Protein AF-A0A2N5T522-F1 (afdb_monomer)

Solvent-accessible surface area (backbone atoms only — not comparable to full-atom values): 35306 Å² total; per-residue (Å²): 138,90,79,83,84,82,80,80,78,77,77,79,83,72,84,76,82,75,76,80,73,75,73,77,71,77,73,75,80,74,82,74,87,76,73,50,54,66,54,43,23,54,53,43,52,41,49,75,75,65,52,54,70,76,74,49,47,64,65,66,54,62,49,85,95,60,81,78,73,49,69,69,56,53,51,50,52,50,50,50,52,52,54,53,44,51,54,35,51,51,31,32,54,52,49,49,53,50,41,66,74,68,66,69,74,72,49,71,68,56,43,51,53,53,12,40,52,50,31,23,72,74,70,75,44,80,76,74,52,60,62,23,35,68,74,39,68,82,36,67,80,56,63,68,37,66,76,62,53,63,72,71,68,70,82,79,91,79,90,86,85,88,91,84,84,85,88,78,93,70,91,73,81,74,74,84,78,76,50,53,68,54,42,29,51,53,44,52,40,53,74,73,68,55,62,68,68,75,46,41,63,63,61,42,72,76,41,99,57,80,80,70,50,62,68,55,54,52,52,51,48,52,54,47,50,54,54,45,48,55,50,48,52,50,41,52,54,50,51,51,51,31,60,74,70,70,45,85,69,54,67,71,59,50,55,51,54,36,43,52,50,45,24,74,76,66,76,43,79,80,73,54,62,54,23,38,69,63,41,73,80,32,67,74,49,53,53,58,59,55,63,58,57,74,73,70,61,80,85,75,72,80,80,77,73,80,85,82,85,78,84,84,89,87,85,87,89,84,80,87,78,87,86,82,84,89,78,91,78,91,79,84,88,84,87,82,89,83,91,85,89,86,88,81,88,82,83,87,82,84,85,81,87,82,88,84,81,90,88,77,90,83,89,85,78,87,83,88,88,87,87,80,86,87,82,88,84,89,82,86,87,82,90,82,87,82,78,91,76,93,80,81,86,84,88,79,80,85,84,80,84,80,80,85,79,88,84,81,86,83,83,88,79,90,85,81,90,85,89,85,89,84,88,86,90,80,95,83,84,91,81,89,86,86,87,78,87,75,78,83,74,71,78,77,61,71,69,57,55,59,51,51,54,52,50,48,53,52,50,52,54,50,51,51,51,55,50,52,52,49,52,51,52,52,51,51,50,71,69,47,82,51,70,66,60,36,51,54,54,50,51,52,53,52,55,52,51,53,62,70,68,45,71,84,69,75,86,85,77,83,88,78,83,83,80,84,82,133

Secondary structure (DSSP, 8-state):
--------PPPPPPP-----------PPPPPP-PPPHHHHHHHHHHHHTT--HHHHHHHHHTSTTSPPPPHHHHHHHHHHHHHHHHHHHHHHHHHHHHHHHHT----HHHHHHHHHHHHHHHHSS----HHHHHHHTT-HHHHT-HHHHHHH---------------------PPPPPPHHHHHHHHHHHHTT--GGGTHHHHHHT-SS----HHHHHHHHHHHHHHHHHHHHHHHHHHHHHHHTT----HHHHHHHHHHHHHHHHSS----HHHHHHHTT-HHHHHHHHHHHTTTS-----------------------------------------------PPPP-------------------------------------------PPP---------PPP------------------------------------PPPHHHHHHHHHHHHHHHHHHHHHHHHHHHHHHHHHH---HHHHHHHHHHHHHHHHHHHS----------------

Radius of gyration: 43.15 Å; Cα contacts (8 Å, |Δi|>4): 195; chains: 1; bounding box: 161×124×114 Å

Sequence (518 aa):
MSKAKRKRQRPPPGPNATQQTSTEGKPAPKPLSILTPQECERLALNWLDGRRLSSVLPDFNKCENRSKMTANELGRQWSQLRSDTLKFSVAYNKVKAQSVSSGDGTSEEQLVDMAKQEFCRQTRAPFQYELAWLAVRDHPKWMATPELHKARSKPTTSPASSKTPAEEKLGSRTPPKLTQVECRQLALTWLDGHRFSHLLPQFNKHKTRANLEAGDLERKWSHLCDNVRRFSVMYNELKARSLSSGEDTPEKQLVVKVKHHFLGQTGLRFQYKSAWAVLRDHPKWMMTMRCDETKSEPHRQPMESPPSKNTSHELAPSRSSEDSSATRSEHKSNIPSTRSKSKIQSADVKLNVVKHTSSALISTSEPCDTLAEPNQTTMNPPSTGSATSKAKPPDLKPSSYKRAFDEVGYEPSDHARLATGGKRMKEMDVGETPGSTVADTAPAEPEDIDWLQLEVRRLEAKMEYERLEMDIMEKDLSMCTDKYEKEFYSYKKQKILARLKAPQQPDQSGGTPLKKSR

Structure (mmCIF, N/CA/C/O backbone):
data_AF-A0A2N5T522-F1
#
_entry.id   AF-A0A2N5T522-F1
#
loop_
_atom_site.group_PDB
_atom_site.id
_atom_site.type_symbol
_atom_site.label_atom_id
_atom_site.label_alt_id
_atom_site.label_comp_id
_atom_site.label_asym_id
_atom_site.label_entity_id
_atom_site.label_seq_id
_atom_site.pdbx_PDB_ins_code
_atom_site.Cartn_x
_atom_site.Cartn_y
_atom_site.Cartn_z
_atom_site.occupancy
_atom_site.B_iso_or_equiv
_atom_site.auth_seq_id
_atom_site.auth_comp_id
_atom_site.auth_asym_id
_atom_site.auth_atom_id
_atom_site.pdbx_PDB_model_num
ATOM 1 N N . MET A 1 1 ? 101.431 -38.945 10.938 1.00 45.09 1 MET A N 1
ATOM 2 C CA . MET A 1 1 ? 101.150 -37.855 9.976 1.00 45.09 1 MET A CA 1
ATOM 3 C C . MET A 1 1 ? 99.655 -37.565 9.964 1.00 45.09 1 MET A C 1
ATOM 5 O O . MET A 1 1 ? 98.897 -38.206 9.249 1.00 45.09 1 MET A O 1
ATOM 9 N N . SER A 1 2 ? 99.231 -36.643 10.825 1.00 42.41 2 SER A N 1
ATOM 10 C CA . SER A 1 2 ? 97.829 -36.286 11.053 1.00 42.41 2 SER A CA 1
ATOM 11 C C . SER A 1 2 ? 97.379 -35.239 10.036 1.00 42.41 2 SER A C 1
ATOM 13 O O . SER A 1 2 ? 97.839 -34.101 10.083 1.00 42.41 2 SER A O 1
ATOM 15 N N . LYS A 1 3 ? 96.483 -35.603 9.111 1.00 51.06 3 LYS A N 1
ATOM 16 C CA . LYS A 1 3 ? 95.827 -34.640 8.215 1.00 51.06 3 LYS A CA 1
ATOM 17 C C . LYS A 1 3 ? 94.399 -34.386 8.689 1.00 51.06 3 LYS A C 1
ATOM 19 O O . LYS A 1 3 ? 93.537 -35.260 8.665 1.00 51.06 3 LYS A O 1
ATOM 24 N N . ALA A 1 4 ? 94.206 -33.159 9.161 1.00 52.66 4 ALA A N 1
ATOM 25 C CA . ALA A 1 4 ? 92.984 -32.612 9.718 1.00 52.66 4 ALA A CA 1
ATOM 26 C C . ALA A 1 4 ? 91.819 -32.634 8.714 1.00 52.66 4 ALA A C 1
ATOM 28 O O . ALA A 1 4 ? 91.904 -32.110 7.601 1.00 52.66 4 ALA A O 1
ATOM 29 N N . LYS A 1 5 ? 90.693 -33.203 9.151 1.00 58.69 5 LYS A N 1
ATOM 30 C CA . LYS A 1 5 ? 89.411 -33.217 8.445 1.00 58.69 5 LYS A CA 1
ATOM 31 C C . LYS A 1 5 ? 88.753 -31.841 8.620 1.00 58.69 5 LYS A C 1
ATOM 33 O O . LYS A 1 5 ? 88.134 -31.560 9.642 1.00 58.69 5 LYS A O 1
ATOM 38 N N . ARG A 1 6 ? 88.941 -30.949 7.639 1.00 52.62 6 ARG A N 1
ATOM 39 C CA . ARG A 1 6 ? 88.318 -29.614 7.590 1.00 52.62 6 ARG A CA 1
ATOM 40 C C . ARG A 1 6 ? 86.789 -29.741 7.534 1.00 52.62 6 ARG A C 1
ATOM 42 O O . ARG A 1 6 ? 86.212 -30.067 6.500 1.00 52.62 6 ARG A O 1
ATOM 49 N N . LYS A 1 7 ? 86.148 -29.450 8.666 1.00 60.62 7 LYS A N 1
ATOM 50 C CA . LYS A 1 7 ? 84.707 -29.232 8.832 1.00 60.62 7 LYS A CA 1
ATOM 51 C C . LYS A 1 7 ? 84.334 -27.943 8.087 1.00 60.62 7 LYS A C 1
ATOM 53 O O . LYS A 1 7 ? 84.598 -26.849 8.574 1.00 60.62 7 LYS A O 1
ATOM 58 N N . ARG A 1 8 ? 83.785 -28.065 6.873 1.00 56.47 8 ARG A N 1
ATOM 59 C CA . ARG A 1 8 ? 83.213 -26.929 6.131 1.00 56.47 8 ARG A CA 1
ATOM 60 C C . ARG A 1 8 ? 81.979 -26.428 6.888 1.00 56.47 8 ARG A C 1
ATOM 62 O O . ARG A 1 8 ? 80.976 -27.133 6.971 1.00 56.47 8 ARG A O 1
ATOM 69 N N . GLN A 1 9 ? 82.089 -25.235 7.467 1.00 58.41 9 GLN A N 1
ATOM 70 C CA . GLN A 1 9 ? 80.963 -24.454 7.975 1.00 58.41 9 GLN A CA 1
ATOM 71 C C . GLN A 1 9 ? 79.987 -24.181 6.824 1.00 58.41 9 GLN A C 1
ATOM 73 O O . GLN A 1 9 ? 80.389 -23.699 5.765 1.00 58.41 9 GLN A O 1
ATOM 78 N N . ARG A 1 10 ? 78.709 -24.512 7.033 1.00 57.31 10 ARG A N 1
ATOM 79 C CA . ARG A 1 10 ? 77.616 -23.995 6.206 1.00 57.31 10 ARG A CA 1
ATOM 80 C C . ARG A 1 10 ? 77.484 -22.487 6.473 1.00 57.31 10 ARG A C 1
ATOM 82 O O . ARG A 1 10 ? 77.538 -22.103 7.643 1.00 57.31 10 ARG A O 1
ATOM 89 N N . PRO A 1 11 ? 77.309 -21.651 5.438 1.00 63.03 11 PRO A N 1
ATOM 90 C CA . PRO A 1 11 ? 76.982 -20.244 5.625 1.00 63.03 11 PRO A CA 1
ATOM 91 C C . PRO A 1 11 ? 75.610 -20.099 6.313 1.00 63.03 11 PRO A C 1
ATOM 93 O O . PRO A 1 11 ? 74.748 -20.968 6.137 1.00 63.03 11 PRO A O 1
ATOM 96 N N . PRO A 1 12 ? 75.402 -19.035 7.107 1.00 63.97 12 PRO A N 1
ATOM 97 C CA . PRO A 1 12 ? 74.110 -18.744 7.718 1.00 63.97 12 PRO A CA 1
ATOM 98 C C . PRO A 1 12 ? 73.044 -18.490 6.637 1.00 63.97 12 PRO A C 1
ATOM 100 O O . PRO A 1 12 ? 73.377 -17.985 5.561 1.00 63.97 12 PRO A O 1
ATOM 103 N N . PRO A 1 13 ? 71.770 -18.837 6.893 1.00 57.22 13 PRO A N 1
ATOM 104 C CA . PRO A 1 13 ? 70.682 -18.532 5.975 1.00 57.22 13 PRO A CA 1
ATOM 105 C C . PRO A 1 13 ? 70.579 -17.013 5.809 1.00 57.22 13 PRO A C 1
ATOM 107 O O . PRO A 1 13 ? 70.476 -16.276 6.790 1.00 57.22 13 PRO A O 1
ATOM 110 N N . GLY A 1 14 ? 70.651 -16.555 4.559 1.00 49.88 14 GLY A N 1
ATOM 111 C CA . GLY A 1 14 ? 70.402 -15.162 4.210 1.00 49.88 14 GLY A CA 1
ATOM 112 C C . GLY A 1 14 ? 68.984 -14.738 4.611 1.00 49.88 14 GLY A C 1
ATOM 113 O O . GLY A 1 14 ? 68.098 -15.592 4.723 1.00 49.88 14 GLY A O 1
ATOM 114 N N . PRO A 1 15 ? 68.758 -13.436 4.850 1.00 54.59 15 PRO A N 1
ATOM 115 C CA . PRO A 1 15 ? 67.449 -12.922 5.215 1.00 54.59 15 PRO A CA 1
ATOM 116 C C . PRO A 1 15 ? 66.445 -13.284 4.123 1.00 54.59 15 PRO A C 1
ATOM 118 O O . PRO A 1 15 ? 66.681 -13.045 2.938 1.00 54.59 15 PRO A O 1
ATOM 121 N N . ASN A 1 16 ? 65.351 -13.908 4.558 1.00 47.12 16 ASN A N 1
ATOM 122 C CA . ASN A 1 16 ? 64.215 -14.289 3.738 1.00 47.12 16 ASN A CA 1
ATOM 123 C C . ASN A 1 16 ? 63.890 -13.193 2.721 1.00 47.12 16 ASN A C 1
ATOM 125 O O . ASN A 1 16 ? 63.606 -12.052 3.086 1.00 47.12 16 ASN A O 1
ATOM 129 N N . ALA A 1 17 ? 63.882 -13.582 1.448 1.00 50.66 17 ALA A N 1
ATOM 130 C CA . ALA A 1 17 ? 63.147 -12.880 0.420 1.00 50.66 17 ALA A CA 1
ATOM 131 C C . ALA A 1 17 ? 61.673 -12.878 0.842 1.00 50.66 17 ALA A C 1
ATOM 133 O O . ALA A 1 17 ? 60.938 -13.837 0.607 1.00 50.66 17 ALA A O 1
ATOM 134 N N . THR A 1 18 ? 61.264 -11.811 1.527 1.00 48.03 18 THR A N 1
ATOM 135 C CA . THR A 1 18 ? 59.866 -11.439 1.693 1.00 48.03 18 THR A CA 1
ATOM 136 C C . THR A 1 18 ? 59.310 -11.276 0.289 1.00 48.03 18 THR A C 1
ATOM 138 O O . THR A 1 18 ? 59.516 -10.252 -0.361 1.00 48.03 18 THR A O 1
ATOM 141 N N . GLN A 1 19 ? 58.648 -12.320 -0.203 1.00 43.81 19 GLN A N 1
ATOM 142 C CA . GLN A 1 19 ? 57.729 -12.195 -1.315 1.00 43.81 19 GLN A CA 1
ATOM 143 C C . GLN A 1 19 ? 56.714 -11.137 -0.888 1.00 43.81 19 GLN A C 1
ATOM 145 O O . GLN A 1 19 ? 55.882 -11.373 -0.014 1.00 43.81 19 GLN A O 1
ATOM 150 N N . GLN A 1 20 ? 56.836 -9.937 -1.454 1.00 43.62 20 GLN A N 1
ATOM 151 C CA . GLN A 1 20 ? 55.764 -8.960 -1.473 1.00 43.62 20 GLN A CA 1
ATOM 152 C C . GLN A 1 20 ? 54.624 -9.587 -2.277 1.00 43.62 20 GLN A C 1
ATOM 154 O O . GLN A 1 20 ? 54.482 -9.367 -3.477 1.00 43.62 20 GLN A O 1
ATOM 159 N N . THR A 1 21 ? 53.805 -10.401 -1.617 1.00 44.19 21 THR A N 1
ATOM 160 C CA . THR A 1 21 ? 52.426 -10.592 -2.036 1.00 44.19 21 THR A CA 1
ATOM 161 C C . THR A 1 21 ? 51.790 -9.216 -1.911 1.00 44.19 21 THR A C 1
ATOM 163 O O . THR A 1 21 ? 51.445 -8.790 -0.808 1.00 44.19 21 THR A O 1
ATOM 166 N N . SER A 1 22 ? 51.728 -8.482 -3.025 1.00 43.69 22 SER A N 1
ATOM 167 C CA . SER A 1 22 ? 50.832 -7.340 -3.158 1.00 43.69 22 SER A CA 1
ATOM 168 C C . SER A 1 22 ? 49.439 -7.854 -2.831 1.00 43.69 22 SER A C 1
ATOM 170 O O . SER A 1 22 ? 48.786 -8.494 -3.651 1.00 43.69 22 SER A O 1
ATOM 172 N N . THR A 1 23 ? 49.012 -7.639 -1.592 1.00 50.50 23 THR A N 1
ATOM 173 C CA . THR A 1 23 ? 47.611 -7.664 -1.218 1.00 50.50 23 THR A CA 1
ATOM 174 C C . THR A 1 23 ? 46.978 -6.533 -2.007 1.00 50.50 23 THR A C 1
ATOM 176 O O . THR A 1 23 ? 47.058 -5.368 -1.630 1.00 50.50 23 THR A O 1
ATOM 179 N N . GLU A 1 24 ? 46.449 -6.888 -3.176 1.00 48.97 24 GLU A N 1
ATOM 180 C CA . GLU A 1 24 ? 45.654 -6.037 -4.046 1.00 48.97 24 GLU A CA 1
ATOM 181 C C . GLU A 1 24 ? 44.567 -5.392 -3.179 1.00 48.97 24 GLU A C 1
ATOM 183 O O . GLU A 1 24 ? 43.591 -6.024 -2.767 1.00 48.97 24 GLU A O 1
ATOM 188 N N . GLY A 1 25 ? 44.840 -4.155 -2.760 1.00 59.03 25 GLY A N 1
ATOM 189 C CA . GLY A 1 25 ? 44.031 -3.431 -1.800 1.00 59.03 25 GLY A CA 1
ATOM 190 C C . GLY A 1 25 ? 42.651 -3.255 -2.396 1.00 59.03 25 GLY A C 1
ATOM 191 O O . GLY A 1 25 ? 42.489 -2.509 -3.360 1.00 59.03 25 GLY A O 1
ATOM 192 N N . LYS A 1 26 ? 41.666 -3.964 -1.833 1.00 64.00 26 LYS A N 1
ATOM 193 C CA . LYS A 1 26 ? 40.252 -3.841 -2.186 1.00 64.00 26 LYS A CA 1
ATOM 194 C C . LYS A 1 26 ? 39.933 -2.342 -2.278 1.00 64.00 26 LYS A C 1
ATOM 196 O O . LYS A 1 26 ? 40.043 -1.663 -1.253 1.00 64.00 26 LYS A O 1
ATOM 201 N N . PRO A 1 27 ? 39.624 -1.806 -3.474 1.00 68.56 27 PRO A N 1
ATOM 202 C CA . PRO A 1 27 ? 39.521 -0.369 -3.669 1.00 68.56 27 PRO A CA 1
ATOM 203 C C . PRO A 1 27 ? 38.487 0.178 -2.693 1.00 68.56 27 PRO A C 1
ATOM 205 O O . PRO A 1 27 ? 37.374 -0.352 -2.606 1.00 68.56 27 PRO A O 1
ATOM 208 N N . ALA A 1 28 ? 38.880 1.200 -1.928 1.00 69.88 28 ALA A N 1
ATOM 209 C CA . ALA A 1 28 ? 37.992 1.866 -0.989 1.00 69.88 28 ALA A CA 1
ATOM 210 C C . ALA A 1 28 ? 36.678 2.219 -1.713 1.00 69.88 28 ALA A C 1
ATOM 212 O O . ALA A 1 28 ? 36.724 2.707 -2.851 1.00 69.88 28 ALA A O 1
ATOM 213 N N . PRO A 1 29 ? 35.510 1.922 -1.114 1.00 67.31 29 PRO A N 1
ATOM 214 C CA . PRO A 1 29 ? 34.228 2.150 -1.760 1.00 67.31 29 PRO A CA 1
ATOM 215 C C . PRO A 1 29 ? 34.133 3.620 -2.161 1.00 67.31 29 PRO A C 1
ATOM 217 O O . PRO A 1 29 ? 34.263 4.513 -1.323 1.00 67.31 29 PRO A O 1
ATOM 220 N N . LYS A 1 30 ? 33.952 3.865 -3.463 1.00 73.38 30 LYS A N 1
ATOM 221 C CA . LYS A 1 30 ? 33.794 5.221 -3.990 1.00 73.38 30 LYS A CA 1
ATOM 222 C C . LYS A 1 30 ? 32.625 5.889 -3.252 1.00 73.38 30 LYS A C 1
ATOM 224 O O . LYS A 1 30 ? 31.577 5.246 -3.127 1.00 73.38 30 LYS A O 1
ATOM 229 N N . PRO A 1 31 ? 32.783 7.135 -2.766 1.00 70.75 31 PRO A N 1
ATOM 230 C CA . PRO A 1 31 ? 31.698 7.853 -2.111 1.00 70.75 31 PRO A CA 1
ATOM 231 C C . PRO A 1 31 ? 30.498 7.901 -3.058 1.00 70.75 31 PRO A C 1
ATOM 233 O O . PRO A 1 31 ? 30.633 8.265 -4.230 1.00 70.75 31 PRO A O 1
ATOM 236 N N . LEU A 1 32 ? 29.342 7.448 -2.567 1.00 70.06 32 LEU A N 1
ATOM 237 C CA . LEU A 1 32 ? 28.116 7.403 -3.356 1.00 70.06 32 LEU A CA 1
ATOM 238 C C . LEU A 1 32 ? 27.759 8.823 -3.798 1.00 70.06 32 LEU A C 1
ATOM 240 O O . LEU A 1 32 ? 27.861 9.767 -3.015 1.00 70.06 32 LEU A O 1
ATOM 244 N N . SER A 1 33 ? 27.358 8.981 -5.058 1.00 80.50 33 SER A N 1
ATOM 245 C CA . SER A 1 33 ? 26.919 10.272 -5.580 1.00 80.50 33 SER A CA 1
ATOM 246 C C . SER A 1 33 ? 25.627 10.687 -4.873 1.00 80.50 33 SER A C 1
ATOM 248 O O . SER A 1 33 ? 24.565 10.124 -5.127 1.00 80.50 33 SER A O 1
ATOM 250 N N . ILE A 1 34 ? 25.738 11.648 -3.956 1.00 89.69 34 ILE A N 1
ATOM 251 C CA . ILE A 1 34 ? 24.627 12.141 -3.135 1.00 89.69 34 ILE A CA 1
ATOM 252 C C . ILE A 1 34 ? 23.679 12.950 -4.026 1.00 89.69 34 ILE A C 1
ATOM 254 O O . ILE A 1 34 ? 24.109 13.908 -4.670 1.00 89.69 34 ILE A O 1
ATOM 258 N N . LEU A 1 35 ? 22.399 12.579 -4.092 1.00 93.88 35 LEU A N 1
ATOM 259 C CA . LEU A 1 35 ? 21.374 13.359 -4.796 1.00 93.88 35 LEU A CA 1
ATOM 260 C C . LEU A 1 35 ? 21.182 14.727 -4.127 1.00 93.88 35 LEU A C 1
ATOM 262 O O . LEU A 1 35 ? 21.219 14.832 -2.904 1.00 93.88 35 LEU A O 1
ATOM 266 N N . THR A 1 36 ? 20.984 15.783 -4.915 1.00 94.81 36 THR A N 1
ATOM 267 C CA . THR A 1 36 ? 20.623 17.094 -4.355 1.00 94.81 36 THR A CA 1
ATOM 268 C C . THR A 1 36 ? 19.225 17.043 -3.716 1.00 94.81 36 THR A C 1
ATOM 270 O O . THR A 1 36 ? 18.426 16.161 -4.051 1.00 94.81 36 THR A O 1
ATOM 273 N N . PRO A 1 37 ? 18.869 17.983 -2.819 1.00 96.00 37 PRO A N 1
ATOM 274 C CA . PRO A 1 37 ? 17.516 18.051 -2.264 1.00 96.00 37 PRO A CA 1
ATOM 275 C C . PRO A 1 37 ? 16.418 18.131 -3.339 1.00 96.00 37 PRO A C 1
ATOM 277 O O . PRO A 1 37 ? 15.399 17.453 -3.227 1.00 96.00 37 PRO A O 1
ATOM 280 N N . GLN A 1 38 ? 16.652 18.881 -4.422 1.00 96.19 38 GLN A N 1
ATOM 281 C CA . GLN A 1 38 ? 15.718 19.002 -5.549 1.00 96.19 38 GLN A CA 1
ATOM 282 C C . GLN A 1 38 ? 15.631 17.707 -6.371 1.00 96.19 38 GLN A C 1
ATOM 284 O O . GLN A 1 38 ? 14.568 17.338 -6.865 1.00 96.19 38 GLN A O 1
ATOM 289 N N . GLU A 1 39 ? 16.742 16.986 -6.529 1.00 95.56 39 GLU A N 1
ATOM 290 C CA . GLU A 1 39 ? 16.749 15.665 -7.165 1.00 95.56 39 GLU A CA 1
ATOM 291 C C . GLU A 1 39 ? 15.965 14.641 -6.332 1.00 95.56 39 GLU A C 1
ATOM 293 O O . GLU A 1 39 ? 15.190 13.861 -6.887 1.00 95.56 39 GLU A O 1
ATOM 298 N N . CYS A 1 40 ? 16.112 14.679 -5.006 1.00 97.19 40 CYS A N 1
ATOM 299 C CA . CYS A 1 40 ? 15.336 13.859 -4.076 1.00 97.19 40 CYS A CA 1
ATOM 300 C C . CYS A 1 40 ? 13.830 14.146 -4.176 1.00 97.19 40 CYS A C 1
ATOM 302 O O . CYS A 1 40 ? 13.028 13.214 -4.226 1.00 97.19 40 CYS A O 1
ATOM 304 N N . GLU A 1 41 ? 13.446 15.422 -4.248 1.00 97.38 41 GLU A N 1
ATOM 305 C CA . GLU A 1 41 ? 12.057 15.849 -4.445 1.00 97.38 41 GLU A CA 1
ATOM 306 C C . GLU A 1 41 ? 11.487 15.335 -5.772 1.00 97.38 41 GLU A C 1
ATOM 308 O O . GLU A 1 41 ? 10.446 14.677 -5.789 1.00 97.38 41 GLU A O 1
ATOM 313 N N . ARG A 1 42 ? 12.205 15.534 -6.887 1.00 96.69 42 ARG A N 1
ATOM 314 C CA . ARG A 1 42 ? 11.799 14.999 -8.199 1.00 96.69 42 ARG A CA 1
ATOM 315 C C . ARG A 1 42 ? 11.656 13.483 -8.171 1.00 96.69 42 ARG A C 1
ATOM 317 O O . ARG A 1 42 ? 10.753 12.941 -8.806 1.00 96.69 42 ARG A O 1
ATOM 324 N N . LEU A 1 43 ? 12.542 12.781 -7.467 1.00 96.50 43 LEU A N 1
ATOM 325 C CA . LEU A 1 43 ? 12.467 11.329 -7.335 1.00 96.50 43 LEU A CA 1
ATOM 326 C C . LEU A 1 43 ? 11.191 10.903 -6.594 1.00 96.50 43 LEU A C 1
ATOM 328 O O . LEU A 1 43 ? 10.520 9.963 -7.021 1.00 96.50 43 LEU A O 1
ATOM 332 N N . ALA A 1 44 ? 10.832 11.628 -5.533 1.00 97.19 44 ALA A N 1
ATOM 333 C CA . ALA A 1 44 ? 9.613 11.410 -4.764 1.00 97.19 44 ALA A CA 1
ATOM 334 C C . ALA A 1 44 ? 8.342 11.678 -5.589 1.00 97.19 44 ALA A C 1
ATOM 336 O O . ALA A 1 44 ? 7.456 10.823 -5.631 1.00 97.19 44 ALA A O 1
ATOM 337 N N . LEU A 1 45 ? 8.288 12.793 -6.324 1.00 96.00 45 LEU A N 1
ATOM 338 C CA . LEU A 1 45 ? 7.169 13.130 -7.215 1.00 96.00 45 LEU A CA 1
ATOM 339 C C . LEU A 1 45 ? 6.978 12.083 -8.323 1.00 96.00 45 LEU A C 1
ATOM 341 O O . LEU A 1 45 ? 5.876 11.581 -8.531 1.00 96.00 45 LEU A O 1
ATOM 345 N N . ASN A 1 46 ? 8.064 11.654 -8.972 1.00 95.88 46 ASN A N 1
ATOM 346 C CA . ASN A 1 46 ? 7.999 10.606 -9.992 1.00 95.88 46 ASN A CA 1
ATOM 347 C C . ASN A 1 46 ? 7.450 9.274 -9.449 1.00 95.88 46 ASN A C 1
ATOM 349 O O . ASN A 1 46 ? 6.765 8.536 -10.164 1.00 95.88 46 ASN A O 1
ATOM 353 N N . TRP A 1 47 ? 7.752 8.945 -8.190 1.00 94.50 47 TRP A N 1
ATOM 354 C CA . TRP A 1 47 ? 7.188 7.764 -7.545 1.00 94.50 47 TRP A CA 1
ATOM 355 C C . TRP A 1 47 ? 5.681 7.907 -7.294 1.00 94.50 47 TRP A C 1
ATOM 357 O O . TRP A 1 47 ? 4.939 6.942 -7.505 1.00 94.50 47 TRP A O 1
ATOM 367 N N . LEU A 1 48 ? 5.209 9.096 -6.899 1.00 92.12 48 LEU A N 1
ATOM 368 C CA . LEU A 1 48 ? 3.777 9.373 -6.724 1.00 92.12 48 LEU A CA 1
ATOM 369 C C . LEU A 1 48 ? 2.991 9.163 -8.024 1.00 92.12 48 LEU A C 1
ATOM 371 O O . LEU A 1 48 ? 1.944 8.495 -8.006 1.00 92.12 48 LEU A O 1
ATOM 375 N N . ASP A 1 49 ? 3.574 9.604 -9.141 1.00 93.12 49 ASP A N 1
ATOM 376 C CA . ASP A 1 49 ? 3.074 9.404 -10.507 1.00 93.12 49 ASP A CA 1
ATOM 377 C C . ASP A 1 49 ? 3.102 7.935 -10.964 1.00 93.12 49 ASP A C 1
ATOM 379 O O . ASP A 1 49 ? 2.572 7.581 -12.018 1.00 93.12 49 ASP A O 1
ATOM 383 N N . GLY A 1 50 ? 3.714 7.040 -10.181 1.00 92.12 50 GLY A N 1
ATOM 384 C CA . GLY A 1 50 ? 3.839 5.623 -10.511 1.00 92.12 50 GLY A CA 1
ATOM 385 C C . GLY A 1 50 ? 4.831 5.342 -11.638 1.00 92.12 50 GLY A C 1
ATOM 386 O O . GLY A 1 50 ? 4.778 4.265 -12.241 1.00 92.12 50 GLY A O 1
ATOM 387 N N . ARG A 1 51 ? 5.741 6.279 -11.936 1.00 93.56 51 ARG A N 1
ATOM 388 C CA . ARG A 1 51 ? 6.814 6.053 -12.908 1.00 93.56 51 ARG A CA 1
ATOM 389 C C . ARG A 1 51 ? 7.820 5.054 -12.345 1.00 93.56 51 ARG A C 1
ATOM 391 O O . ARG A 1 51 ? 8.129 5.030 -11.154 1.00 93.56 51 ARG A O 1
ATOM 398 N N . ARG A 1 52 ? 8.357 4.199 -13.218 1.00 92.31 52 ARG A N 1
ATOM 399 C CA . ARG A 1 52 ? 9.387 3.225 -12.828 1.00 92.31 52 ARG A CA 1
ATOM 400 C C . ARG A 1 52 ? 10.729 3.940 -12.678 1.00 92.31 52 ARG A C 1
ATOM 402 O O . ARG A 1 52 ? 11.067 4.774 -13.516 1.00 92.31 52 ARG A O 1
ATOM 409 N N . LEU A 1 53 ? 11.545 3.547 -11.698 1.00 92.12 53 LEU A N 1
ATOM 410 C CA . LEU A 1 53 ? 12.890 4.117 -11.498 1.00 92.12 53 LEU A CA 1
ATOM 411 C C . LEU A 1 53 ? 13.759 4.056 -12.769 1.00 92.12 53 LEU A C 1
ATOM 413 O O . LEU A 1 53 ? 14.490 4.989 -13.080 1.00 92.12 53 LEU A O 1
ATOM 417 N N . SER A 1 54 ? 13.623 2.987 -13.557 1.00 92.94 54 SER A N 1
ATOM 418 C CA . SER A 1 54 ? 14.327 2.834 -14.835 1.00 92.94 54 SER A CA 1
ATOM 419 C C . SER A 1 54 ? 13.930 3.879 -15.882 1.00 92.94 54 SER A C 1
ATOM 421 O O . SER A 1 54 ? 14.760 4.242 -16.707 1.00 92.94 54 SER A O 1
ATOM 423 N N . SER A 1 55 ? 12.682 4.361 -15.857 1.00 94.56 55 SER A N 1
ATOM 424 C CA . SER A 1 55 ? 12.200 5.381 -16.799 1.00 94.56 55 SER A CA 1
ATOM 425 C C . SER A 1 55 ? 12.650 6.794 -16.447 1.00 94.56 55 SER A C 1
ATOM 427 O O . SER A 1 55 ? 12.745 7.620 -17.344 1.00 94.56 55 SER A O 1
ATOM 429 N N . VAL A 1 56 ? 12.954 7.065 -15.174 1.00 95.31 56 VAL A N 1
ATOM 430 C CA . VAL A 1 56 ? 13.402 8.395 -14.724 1.00 95.31 56 VAL A CA 1
ATOM 431 C C . VAL A 1 56 ? 14.920 8.530 -14.734 1.00 95.31 56 VAL A C 1
ATOM 433 O O . VAL A 1 56 ? 15.434 9.639 -14.801 1.00 95.31 56 VAL A O 1
ATOM 436 N N . LEU A 1 57 ? 15.653 7.412 -14.724 1.00 95.94 57 LEU A N 1
ATOM 437 C CA . LEU A 1 57 ? 17.116 7.394 -14.751 1.00 95.94 57 LEU A CA 1
ATOM 438 C C . LEU A 1 57 ? 17.742 8.274 -15.857 1.00 95.94 57 LEU A C 1
ATOM 440 O O . LEU A 1 57 ? 18.717 8.963 -15.553 1.00 95.94 57 LEU A O 1
ATOM 444 N N . PRO A 1 58 ? 17.226 8.309 -17.107 1.00 95.44 58 PRO A N 1
ATOM 445 C CA . PRO A 1 58 ? 17.760 9.204 -18.129 1.00 95.44 58 PRO A CA 1
ATOM 446 C C . PRO A 1 58 ? 17.684 10.680 -17.732 1.00 95.44 58 PRO A C 1
ATOM 448 O O . PRO A 1 58 ? 18.604 11.423 -18.047 1.00 95.44 58 PRO A O 1
ATOM 451 N N . ASP A 1 59 ? 16.639 11.102 -17.018 1.00 93.38 59 ASP A N 1
ATOM 452 C CA . ASP A 1 59 ? 16.458 12.501 -16.624 1.00 93.38 59 ASP A CA 1
ATOM 453 C C . ASP A 1 59 ? 17.433 12.915 -15.516 1.00 93.38 59 ASP A C 1
ATOM 455 O O . ASP A 1 59 ? 17.969 14.018 -15.563 1.00 93.38 59 ASP A O 1
ATOM 459 N N . PHE A 1 60 ? 17.761 12.006 -14.590 1.00 91.00 60 PHE A N 1
ATOM 460 C CA . PHE A 1 60 ? 18.828 12.227 -13.601 1.00 91.00 60 PHE A CA 1
ATOM 461 C C . PHE A 1 60 ? 20.220 12.282 -14.246 1.00 91.00 60 PHE A C 1
ATOM 463 O O . PHE A 1 60 ? 21.083 13.029 -13.799 1.00 91.00 60 PHE A O 1
ATOM 470 N N . ASN A 1 61 ? 20.434 11.527 -15.327 1.00 93.94 61 ASN A N 1
ATOM 471 C CA . ASN A 1 61 ? 21.704 11.511 -16.056 1.00 93.94 61 ASN A CA 1
ATOM 472 C C . ASN A 1 61 ? 21.864 12.660 -17.066 1.00 93.94 61 ASN A C 1
ATOM 474 O O . ASN A 1 61 ? 22.955 12.822 -17.610 1.00 93.94 61 ASN A O 1
ATOM 478 N N . LYS A 1 62 ? 20.809 13.444 -17.332 1.00 92.00 62 LYS A N 1
ATOM 479 C CA . LYS A 1 62 ? 20.880 14.666 -18.153 1.00 92.00 62 LYS A CA 1
ATOM 480 C C . LYS A 1 62 ? 21.430 15.868 -17.383 1.00 92.00 62 LYS A C 1
ATOM 482 O O . LYS A 1 62 ? 21.795 16.851 -18.018 1.00 92.00 62 LYS A O 1
ATOM 487 N N . CYS A 1 63 ? 21.479 15.815 -16.050 1.00 84.19 63 CYS A N 1
ATOM 488 C CA . CYS A 1 63 ? 22.067 16.880 -15.245 1.00 84.19 63 CYS A CA 1
ATOM 489 C C . CYS A 1 63 ? 23.565 17.008 -15.565 1.00 84.19 63 CYS A C 1
ATOM 491 O O . CYS A 1 63 ? 24.363 16.118 -15.261 1.00 84.19 63 CYS A O 1
ATOM 493 N N . GLU A 1 64 ? 23.931 18.120 -16.196 1.00 70.31 64 GLU A N 1
ATOM 494 C CA . GLU A 1 64 ? 25.305 18.447 -16.564 1.00 70.31 64 GLU A CA 1
ATOM 495 C C . GLU A 1 64 ? 26.178 18.484 -15.294 1.00 70.31 64 GLU A C 1
ATOM 497 O O . GLU A 1 64 ? 25.756 19.007 -14.261 1.00 70.31 64 GLU A O 1
ATOM 502 N N . ASN A 1 65 ? 27.387 17.913 -15.357 1.00 78.75 65 ASN A N 1
ATOM 503 C CA . ASN A 1 65 ? 28.393 17.853 -14.275 1.00 78.75 65 ASN A CA 1
ATOM 504 C C . ASN A 1 65 ? 28.309 16.700 -13.252 1.00 78.75 65 ASN A C 1
ATOM 506 O O . ASN A 1 65 ? 29.056 16.717 -12.271 1.00 78.75 65 ASN A O 1
ATOM 510 N N . ARG A 1 66 ? 27.486 15.661 -13.458 1.00 81.56 66 ARG A N 1
ATOM 511 C CA . ARG A 1 66 ? 27.501 14.454 -12.601 1.00 81.56 66 ARG A CA 1
ATOM 512 C C . ARG A 1 66 ? 27.972 13.199 -13.328 1.00 81.56 66 ARG A C 1
ATOM 514 O O . ARG A 1 66 ? 27.684 12.975 -14.501 1.00 81.56 66 ARG A O 1
ATOM 521 N N . SER A 1 67 ? 28.678 12.342 -12.589 1.00 88.25 67 SER A N 1
ATOM 522 C CA . SER A 1 67 ? 28.958 10.970 -13.017 1.00 88.25 67 SER A CA 1
ATOM 523 C C . SER A 1 67 ? 27.646 10.254 -13.322 1.00 88.25 67 SER A C 1
ATOM 525 O O . SER A 1 67 ? 26.704 10.332 -12.533 1.00 88.25 67 SER A O 1
ATOM 527 N N . LYS A 1 68 ? 27.597 9.528 -14.445 1.00 91.94 68 LYS A N 1
ATOM 528 C CA . LYS A 1 68 ? 26.409 8.764 -14.847 1.00 91.94 68 LYS A CA 1
ATOM 529 C C . LYS A 1 68 ? 25.994 7.816 -13.722 1.00 91.94 68 LYS A C 1
ATOM 531 O O . LYS A 1 68 ? 26.736 6.904 -13.352 1.00 91.94 68 LYS A O 1
ATOM 536 N N . MET A 1 69 ? 24.795 8.026 -13.201 1.00 94.56 69 MET A N 1
ATOM 537 C CA . MET A 1 69 ? 24.184 7.185 -12.190 1.00 94.56 69 MET A CA 1
ATOM 538 C C . MET A 1 69 ? 23.683 5.897 -12.843 1.00 94.56 69 MET A C 1
ATOM 540 O O . MET A 1 69 ? 23.092 5.905 -13.927 1.00 94.56 69 MET A O 1
ATOM 544 N N . THR A 1 70 ? 23.920 4.767 -12.183 1.00 95.00 70 THR A N 1
ATOM 545 C CA . THR A 1 70 ? 23.384 3.473 -12.623 1.00 95.00 70 THR A CA 1
ATOM 546 C C . THR A 1 70 ? 21.992 3.247 -12.033 1.00 95.00 70 THR A C 1
ATOM 548 O O . THR A 1 70 ? 21.659 3.800 -10.986 1.00 95.00 70 THR A O 1
ATOM 551 N N . ALA A 1 71 ? 21.186 2.381 -12.656 1.00 93.50 71 ALA A N 1
ATOM 552 C CA . ALA A 1 71 ? 19.865 2.017 -12.131 1.00 93.50 71 ALA A CA 1
ATOM 553 C C . ALA A 1 71 ? 19.937 1.450 -10.700 1.00 93.50 71 ALA A C 1
ATOM 555 O O . ALA A 1 71 ? 19.084 1.750 -9.868 1.00 93.50 71 ALA A O 1
ATOM 556 N N . ASN A 1 72 ? 20.981 0.668 -10.407 1.00 93.31 72 ASN A N 1
ATOM 557 C CA . ASN A 1 72 ? 21.214 0.102 -9.079 1.00 93.31 72 ASN A CA 1
ATOM 558 C C . ASN A 1 72 ? 21.533 1.186 -8.047 1.00 93.31 72 ASN A C 1
ATOM 560 O O . ASN A 1 72 ? 21.057 1.111 -6.917 1.00 93.31 72 ASN A O 1
ATOM 564 N N . GLU A 1 73 ? 22.314 2.198 -8.433 1.00 94.38 73 GLU A N 1
ATOM 565 C CA . GLU A 1 73 ? 22.626 3.322 -7.553 1.00 94.38 73 GLU A CA 1
ATOM 566 C C . GLU A 1 73 ? 21.378 4.155 -7.260 1.00 94.38 73 GLU A C 1
ATOM 568 O O . GLU A 1 73 ? 21.072 4.405 -6.098 1.00 94.38 73 GLU A O 1
ATOM 573 N N . LEU A 1 74 ? 20.585 4.476 -8.286 1.00 95.38 74 LEU A N 1
ATOM 574 C CA . LEU A 1 74 ? 19.316 5.179 -8.102 1.00 95.38 74 LEU A CA 1
ATOM 575 C C . LEU A 1 74 ? 18.337 4.378 -7.228 1.00 95.38 74 LEU A C 1
ATOM 577 O O . LEU A 1 74 ? 17.667 4.945 -6.370 1.00 95.38 74 LEU A O 1
ATOM 581 N N . GLY A 1 75 ? 18.287 3.054 -7.396 1.00 94.62 75 GLY A N 1
ATOM 582 C CA . GLY A 1 75 ? 17.485 2.167 -6.551 1.00 94.62 75 GLY A CA 1
ATOM 583 C C . GLY A 1 75 ? 17.910 2.176 -5.080 1.00 94.62 75 GLY A C 1
ATOM 584 O O . GLY A 1 75 ? 17.051 2.189 -4.194 1.00 94.62 75 GLY A O 1
ATOM 585 N N . ARG A 1 76 ? 19.221 2.220 -4.804 1.00 94.81 76 ARG A N 1
ATOM 586 C CA . ARG A 1 76 ? 19.753 2.371 -3.440 1.00 94.81 76 ARG A CA 1
ATOM 587 C C . ARG A 1 76 ? 19.391 3.727 -2.844 1.00 94.81 76 ARG A C 1
ATOM 589 O O . ARG A 1 76 ? 18.844 3.757 -1.744 1.00 94.81 76 ARG A O 1
ATOM 596 N N . GLN A 1 77 ? 19.616 4.813 -3.584 1.00 95.38 77 GLN A N 1
ATOM 597 C CA . GLN A 1 77 ? 19.266 6.167 -3.143 1.00 95.38 77 GLN A CA 1
ATOM 598 C C . GLN A 1 77 ? 17.762 6.296 -2.870 1.00 95.38 77 GLN A C 1
ATOM 600 O O . GLN A 1 77 ? 17.373 6.807 -1.826 1.00 95.38 77 GLN A O 1
ATOM 605 N N . TRP A 1 78 ? 16.905 5.745 -3.737 1.00 95.94 78 TRP A N 1
ATOM 606 C CA . TRP A 1 78 ? 15.458 5.702 -3.508 1.00 95.94 78 TRP A CA 1
ATOM 607 C C . TRP A 1 78 ? 15.083 4.936 -2.235 1.00 95.94 78 TRP A C 1
ATOM 609 O O . TRP A 1 78 ? 14.231 5.376 -1.464 1.00 95.94 78 TRP A O 1
ATOM 619 N N . SER A 1 79 ? 15.716 3.787 -2.000 1.00 95.19 79 SER A N 1
ATOM 620 C CA . SER A 1 79 ? 15.449 2.974 -0.809 1.00 95.19 79 SER A CA 1
ATOM 621 C C . SER A 1 79 ? 15.846 3.713 0.471 1.00 95.19 79 SER A C 1
ATOM 623 O O . SER A 1 79 ? 15.088 3.697 1.442 1.00 95.19 79 SER A O 1
ATOM 625 N N . GLN A 1 80 ? 16.990 4.405 0.453 1.00 95.75 80 GLN A N 1
ATOM 626 C CA . GLN A 1 80 ? 17.458 5.232 1.565 1.00 95.75 80 GLN A CA 1
ATOM 627 C C . GLN A 1 80 ? 16.527 6.425 1.807 1.00 95.75 80 GLN A C 1
ATOM 629 O O . GLN A 1 80 ? 16.041 6.596 2.925 1.00 95.75 80 GLN A O 1
ATOM 634 N N . LEU A 1 81 ? 16.213 7.183 0.748 1.00 96.31 81 LEU A N 1
ATOM 635 C CA . LEU A 1 81 ? 15.254 8.288 0.771 1.00 96.31 81 LEU A CA 1
ATOM 636 C C . LEU A 1 81 ? 13.947 7.838 1.424 1.00 96.31 81 LEU A C 1
ATOM 638 O O . LEU A 1 81 ? 13.474 8.465 2.369 1.00 96.31 81 LEU A O 1
ATOM 642 N N . ARG A 1 82 ? 13.385 6.718 0.958 1.00 95.62 82 ARG A N 1
ATOM 643 C CA . ARG A 1 82 ? 12.126 6.173 1.467 1.00 95.62 82 ARG A CA 1
ATOM 644 C C . ARG A 1 82 ? 12.212 5.769 2.937 1.00 95.62 82 ARG A C 1
ATOM 646 O O . ARG A 1 82 ? 11.316 6.106 3.704 1.00 95.62 82 ARG A O 1
ATOM 653 N N . SER A 1 83 ? 13.266 5.055 3.330 1.00 95.44 83 SER A N 1
ATOM 654 C CA . SER A 1 83 ? 13.501 4.678 4.732 1.00 95.44 83 SER A CA 1
ATOM 655 C C . SER A 1 83 ? 13.512 5.911 5.635 1.00 95.44 83 SER A C 1
ATOM 657 O O . SER A 1 83 ? 12.823 5.955 6.655 1.00 95.44 83 SER A O 1
ATOM 659 N N . ASP A 1 84 ? 14.287 6.925 5.263 1.00 96.44 84 ASP A N 1
ATOM 660 C CA . ASP A 1 84 ? 14.547 8.058 6.145 1.00 96.44 84 ASP A CA 1
ATOM 661 C C . ASP A 1 84 ? 13.358 9.010 6.217 1.00 96.44 84 ASP A C 1
ATOM 663 O O . ASP A 1 84 ? 13.017 9.479 7.298 1.00 96.44 84 ASP A O 1
ATOM 667 N N . THR A 1 85 ? 12.655 9.224 5.105 1.00 97.19 85 THR A N 1
ATOM 668 C CA . THR A 1 85 ? 11.408 10.006 5.078 1.00 97.19 85 THR A CA 1
ATOM 669 C C . THR A 1 85 ? 10.272 9.326 5.858 1.00 97.19 85 THR A C 1
ATOM 671 O O . THR A 1 85 ? 9.481 10.016 6.506 1.00 97.19 85 THR A O 1
ATOM 674 N N . LEU A 1 86 ? 10.199 7.987 5.890 1.00 95.38 86 LEU A N 1
ATOM 675 C CA . LEU A 1 86 ? 9.254 7.257 6.750 1.00 95.38 86 LEU A CA 1
ATOM 676 C C . LEU A 1 86 ? 9.608 7.390 8.236 1.00 95.38 86 LEU A C 1
ATOM 678 O O . LEU A 1 86 ? 8.742 7.731 9.041 1.00 95.38 86 LEU A O 1
ATOM 682 N N . LYS A 1 87 ? 10.879 7.196 8.607 1.00 95.88 87 LYS A N 1
ATOM 683 C CA . LYS A 1 87 ? 11.354 7.409 9.988 1.00 95.88 87 LYS A CA 1
ATOM 684 C C . LYS A 1 87 ? 11.117 8.848 10.451 1.00 95.88 87 LYS A C 1
ATOM 686 O O . LYS A 1 87 ? 10.654 9.067 11.568 1.00 95.88 87 LYS A O 1
ATOM 691 N N . PHE A 1 88 ? 11.374 9.821 9.580 1.00 97.75 88 PHE A N 1
ATOM 692 C CA . PHE A 1 88 ? 11.096 11.228 9.850 1.00 97.75 88 PHE A CA 1
ATOM 693 C C . PHE A 1 88 ? 9.600 11.486 10.050 1.00 97.75 88 PHE A C 1
ATOM 695 O O . PHE A 1 88 ? 9.223 12.156 11.004 1.00 97.75 88 PHE A O 1
ATOM 702 N N . SER A 1 89 ? 8.732 10.876 9.238 1.00 96.88 89 SER A N 1
ATOM 703 C CA . SER A 1 89 ? 7.274 10.966 9.414 1.00 96.88 89 SER A CA 1
ATOM 704 C C . SER A 1 89 ? 6.819 10.432 10.780 1.00 96.88 89 SER A C 1
ATOM 706 O O . SER A 1 89 ? 5.925 11.003 11.401 1.00 96.88 89 SER A O 1
ATOM 708 N N . VAL A 1 90 ? 7.448 9.364 11.286 1.00 95.56 90 VAL A N 1
ATOM 709 C CA . VAL A 1 90 ? 7.188 8.854 12.645 1.00 95.56 90 VAL A CA 1
ATOM 710 C C . VAL A 1 90 ? 7.616 9.872 13.708 1.00 95.56 90 VAL A C 1
ATOM 712 O O . VAL A 1 90 ? 6.845 10.138 14.631 1.00 95.56 90 VAL A O 1
ATOM 715 N N . ALA A 1 91 ? 8.809 10.463 13.577 1.00 97.12 91 ALA A N 1
ATOM 716 C CA . ALA A 1 91 ? 9.289 11.505 14.487 1.00 97.12 91 ALA A CA 1
ATOM 717 C C . ALA A 1 91 ? 8.370 12.741 14.477 1.00 97.12 91 ALA A C 1
ATOM 719 O O . ALA A 1 91 ? 7.955 13.202 15.538 1.00 97.12 91 ALA A O 1
ATOM 720 N N . TYR A 1 92 ? 7.975 13.210 13.291 1.00 97.69 92 TYR A N 1
ATOM 721 C CA . TYR A 1 92 ? 7.061 14.336 13.115 1.00 97.69 92 TYR A CA 1
ATOM 722 C C . TYR A 1 92 ? 5.690 14.075 13.740 1.00 97.69 92 TYR A C 1
ATOM 724 O O . TYR A 1 92 ? 5.215 14.881 14.534 1.00 97.69 92 TYR A O 1
ATOM 732 N N . ASN A 1 93 ? 5.074 12.920 13.471 1.00 95.88 93 ASN A N 1
ATOM 733 C CA . ASN A 1 93 ? 3.772 12.579 14.052 1.00 95.88 93 ASN A CA 1
ATOM 734 C C . ASN A 1 93 ? 3.823 12.472 15.582 1.00 95.88 93 ASN A C 1
ATOM 736 O O . ASN A 1 93 ? 2.864 12.848 16.255 1.00 95.88 93 ASN A O 1
ATOM 740 N N . LYS A 1 94 ? 4.942 11.993 16.138 1.00 95.94 94 LYS A N 1
ATOM 741 C CA . LYS A 1 94 ? 5.165 11.948 17.587 1.00 95.94 94 LYS A CA 1
ATOM 742 C C . LYS A 1 94 ? 5.221 13.355 18.188 1.00 95.94 94 LYS A C 1
ATOM 744 O O . LYS A 1 94 ? 4.516 13.615 19.158 1.00 95.94 94 LYS A O 1
ATOM 749 N N . VAL A 1 95 ? 6.020 14.250 17.609 1.00 97.38 95 VAL A N 1
ATOM 750 C CA . VAL A 1 95 ? 6.140 15.648 18.059 1.00 97.38 95 VAL A CA 1
ATOM 751 C C . VAL A 1 95 ? 4.807 16.387 17.909 1.00 97.38 95 VAL A C 1
ATOM 753 O O . VAL A 1 95 ? 4.353 17.046 18.840 1.00 97.38 95 VAL A O 1
ATOM 756 N N . LYS A 1 96 ? 4.120 16.206 16.777 1.00 96.69 96 LYS A N 1
ATOM 757 C CA . LYS A 1 96 ? 2.799 16.789 16.523 1.00 96.69 96 LYS A CA 1
ATOM 758 C C . LYS A 1 96 ? 1.763 16.337 17.554 1.00 96.69 96 LYS A C 1
ATOM 760 O O . LYS A 1 96 ? 1.015 17.162 18.062 1.00 96.69 96 LYS A O 1
ATOM 765 N N . ALA A 1 97 ? 1.739 15.051 17.912 1.00 95.75 97 ALA A N 1
ATOM 766 C CA . ALA A 1 97 ? 0.842 14.544 18.952 1.00 95.75 97 ALA A CA 1
ATOM 767 C C . ALA A 1 97 ? 1.144 15.141 20.340 1.00 95.75 97 ALA A C 1
ATOM 769 O O . ALA A 1 97 ? 0.215 15.406 21.105 1.00 95.75 97 ALA A O 1
ATOM 770 N N . GLN A 1 98 ? 2.422 15.375 20.658 1.00 96.25 98 GLN A N 1
ATOM 771 C CA . GLN A 1 98 ? 2.832 16.031 21.903 1.00 96.25 98 GLN A CA 1
ATOM 772 C C . GLN A 1 98 ? 2.364 17.489 21.948 1.00 96.25 98 GLN A C 1
ATOM 774 O O . GLN A 1 98 ? 1.729 17.874 22.923 1.00 96.25 98 GLN A O 1
ATOM 779 N N . SER A 1 99 ? 2.585 18.260 20.881 1.00 96.81 99 SER A N 1
ATOM 780 C CA . SER A 1 99 ? 2.125 19.655 20.797 1.00 96.81 99 SER A CA 1
ATOM 781 C C . SER A 1 99 ? 0.597 19.773 20.887 1.00 96.81 99 SER A C 1
ATOM 783 O O . SER A 1 99 ? 0.081 20.573 21.666 1.00 96.81 99 SER A O 1
ATOM 785 N N . VAL A 1 100 ? -0.150 18.906 20.188 1.00 95.12 100 VAL A N 1
ATOM 786 C CA . VAL A 1 100 ? -1.624 18.872 20.284 1.00 95.12 100 VAL A CA 1
ATOM 787 C C . VAL A 1 100 ? -2.091 18.572 21.712 1.00 95.12 100 VAL A C 1
ATOM 789 O O . VAL A 1 100 ? -3.086 19.135 22.156 1.00 95.12 100 VAL A O 1
ATOM 792 N N . SER A 1 101 ? -1.374 17.713 22.443 1.00 95.69 101 SER A N 1
ATOM 793 C CA . SER A 1 101 ? -1.705 17.392 23.839 1.00 95.69 101 SER A CA 1
ATOM 794 C C . SER A 1 101 ? -1.386 18.543 24.799 1.00 95.69 101 SER A C 1
ATOM 796 O O . SER A 1 101 ? -2.088 18.712 25.792 1.00 95.69 101 SER A O 1
ATOM 798 N N . SER A 1 102 ? -0.347 19.331 24.508 1.00 95.81 102 SER A N 1
ATOM 799 C CA . SER A 1 102 ? 0.056 20.497 25.304 1.00 95.81 102 SER A CA 1
ATOM 800 C C . SER A 1 102 ? -0.791 21.745 25.031 1.00 95.81 102 SER A C 1
ATOM 802 O O . SER A 1 102 ? -0.860 22.623 25.887 1.00 95.81 102 SER A O 1
ATOM 804 N N . GLY A 1 103 ? -1.421 21.848 23.854 1.00 95.25 103 GLY A N 1
ATOM 805 C CA . GLY A 1 103 ? -2.205 23.024 23.453 1.00 95.25 103 GLY A CA 1
ATOM 806 C C . GLY A 1 103 ? -1.359 24.279 23.201 1.00 95.25 103 GLY A C 1
ATOM 807 O O . GLY A 1 103 ? -1.877 25.389 23.239 1.00 95.25 103 GLY A O 1
ATOM 808 N N . ASP A 1 104 ? -0.061 24.109 22.948 1.00 91.75 104 ASP A N 1
ATOM 809 C CA . ASP A 1 104 ? 0.945 25.179 22.869 1.00 91.75 104 ASP A CA 1
ATOM 810 C C . ASP A 1 104 ? 0.918 25.983 21.555 1.00 91.75 104 ASP A C 1
ATOM 812 O O . ASP A 1 104 ? 1.668 26.945 21.406 1.00 91.75 104 ASP A O 1
ATOM 816 N N . GLY A 1 105 ? 0.039 25.629 20.610 1.00 93.75 105 GLY A N 1
ATOM 817 C CA . GLY A 1 105 ? -0.112 26.355 19.345 1.00 93.75 105 GLY A CA 1
ATOM 818 C C . GLY A 1 105 ? 1.164 26.371 18.496 1.00 93.75 105 GLY A C 1
ATOM 819 O O . GLY A 1 105 ? 1.363 27.305 17.720 1.00 93.75 105 GLY A O 1
ATOM 820 N N . THR A 1 106 ? 2.033 25.365 18.658 1.00 97.38 106 THR A N 1
ATOM 821 C CA . THR A 1 106 ? 3.330 25.276 17.971 1.00 97.38 106 THR A CA 1
ATOM 822 C C . THR A 1 106 ? 3.144 25.354 16.454 1.00 97.38 106 THR A C 1
ATOM 824 O O . THR A 1 106 ? 2.337 24.614 15.879 1.00 97.38 106 THR A O 1
ATOM 827 N N . SER A 1 107 ? 3.889 26.247 15.793 1.00 97.69 107 SER A N 1
ATOM 828 C CA . SER A 1 107 ? 3.776 26.426 14.344 1.00 97.69 107 SER A CA 1
ATOM 829 C C . SER A 1 107 ? 4.276 25.191 13.592 1.00 97.69 107 SER A C 1
ATOM 831 O O . SER A 1 107 ? 5.085 24.409 14.094 1.00 97.69 107 SER A O 1
ATOM 833 N N . GLU A 1 108 ? 3.819 25.000 12.356 1.00 96.12 108 GLU A N 1
ATOM 834 C CA . GLU A 1 108 ? 4.241 23.848 11.559 1.00 96.12 108 GLU A CA 1
ATOM 835 C C . GLU A 1 108 ? 5.759 23.811 11.317 1.00 96.12 108 GLU A C 1
ATOM 837 O O . GLU A 1 108 ? 6.362 22.742 11.388 1.00 96.12 108 GLU A O 1
ATOM 842 N N . GLU A 1 109 ? 6.380 24.969 11.094 1.00 97.19 109 GLU A N 1
ATOM 843 C CA . GLU A 1 109 ? 7.830 25.105 10.928 1.00 97.19 109 GLU A CA 1
ATOM 844 C C . GLU A 1 109 ? 8.583 24.658 12.193 1.00 97.19 109 GLU A C 1
ATOM 846 O O . GLU A 1 109 ? 9.498 23.837 12.121 1.00 97.19 109 GLU A O 1
ATOM 851 N N . GLN A 1 110 ? 8.112 25.081 13.371 1.00 97.94 110 GLN A N 1
ATOM 852 C CA . GLN A 1 110 ? 8.662 24.641 14.656 1.00 97.94 110 GLN A CA 1
ATOM 853 C C . GLN A 1 110 ? 8.491 23.129 14.866 1.00 97.94 110 GLN A C 1
ATOM 855 O O . GLN A 1 110 ? 9.419 22.463 15.331 1.00 97.94 110 GLN A O 1
ATOM 860 N N . LEU A 1 111 ? 7.342 22.557 14.483 1.00 97.62 111 LEU A N 1
ATOM 861 C CA . LEU A 1 111 ? 7.116 21.108 14.546 1.00 97.62 111 LEU A CA 1
ATOM 862 C C . LEU A 1 111 ? 8.090 20.340 13.646 1.00 97.62 111 LEU A C 1
ATOM 864 O O . LEU A 1 111 ? 8.582 19.279 14.039 1.00 97.62 111 LEU A O 1
ATOM 868 N N . VAL A 1 112 ? 8.376 20.855 12.447 1.00 97.88 112 VAL A N 1
ATOM 869 C CA . VAL A 1 112 ? 9.351 20.260 11.525 1.00 97.88 112 VAL A CA 1
ATOM 870 C C . VAL A 1 112 ? 10.757 20.304 12.125 1.00 97.88 112 VAL A C 1
ATOM 872 O O . VAL A 1 112 ? 11.449 19.285 12.107 1.00 97.88 112 VAL A O 1
ATOM 875 N N . ASP A 1 113 ? 11.167 21.415 12.732 1.00 98.06 113 ASP A N 1
ATOM 876 C CA . ASP A 1 113 ? 12.484 21.528 13.366 1.00 98.06 113 ASP A CA 1
ATOM 877 C C . ASP A 1 113 ? 12.631 20.628 14.597 1.00 98.06 113 ASP A C 1
ATOM 879 O O . ASP A 1 113 ? 13.638 19.927 14.750 1.00 98.06 113 ASP A O 1
ATOM 883 N N . MET A 1 114 ? 11.598 20.544 15.435 1.00 98.12 114 MET A N 1
ATOM 884 C CA . MET A 1 114 ? 11.544 19.581 16.537 1.00 98.12 114 MET A CA 1
ATOM 885 C C . MET A 1 114 ? 11.606 18.132 16.026 1.00 98.12 114 MET A C 1
ATOM 887 O O . MET A 1 114 ? 12.304 17.292 16.602 1.00 98.12 114 MET A O 1
ATOM 891 N N . ALA A 1 115 ? 10.936 17.822 14.911 1.00 98.12 115 ALA A N 1
ATOM 892 C CA . ALA A 1 115 ? 11.001 16.507 14.280 1.00 98.12 115 ALA A CA 1
ATOM 893 C C . ALA A 1 115 ? 12.397 16.192 13.717 1.00 98.12 115 ALA A C 1
ATOM 895 O O . ALA A 1 115 ? 12.856 15.056 13.846 1.00 98.12 115 ALA A O 1
ATOM 896 N N . LYS A 1 116 ? 13.108 17.180 13.150 1.00 98.38 116 LYS A N 1
ATOM 897 C CA . LYS A 1 116 ? 14.513 17.042 12.715 1.00 98.38 116 LYS A CA 1
ATOM 898 C C . LYS A 1 116 ? 15.428 16.725 13.892 1.00 98.38 116 LYS A C 1
ATOM 900 O O . LYS A 1 116 ? 16.273 15.834 13.775 1.00 98.38 116 LYS A O 1
ATOM 905 N N . GLN A 1 117 ? 15.238 17.392 15.031 1.00 98.25 117 GLN A N 1
ATOM 906 C CA . GLN A 1 117 ? 15.988 17.101 16.256 1.00 98.25 117 GLN A CA 1
ATOM 907 C C . GLN A 1 117 ? 15.712 15.678 16.761 1.00 98.25 117 GLN A C 1
ATOM 909 O O . GLN A 1 117 ? 16.649 14.924 17.034 1.00 98.25 117 GLN A O 1
ATOM 914 N N . GLU A 1 118 ? 14.442 15.270 16.822 1.00 97.69 118 GLU A N 1
ATOM 915 C CA . GLU A 1 118 ? 14.055 13.923 17.256 1.00 97.69 118 GLU A CA 1
ATOM 916 C C . GLU A 1 118 ? 14.559 12.838 16.290 1.00 97.69 118 GLU A C 1
ATOM 918 O O . GLU A 1 118 ? 15.045 11.795 16.734 1.00 97.69 118 GLU A O 1
ATOM 923 N N . PHE A 1 119 ? 14.517 13.083 14.979 1.00 98.06 119 PHE A N 1
ATOM 924 C CA . PHE A 1 119 ? 15.101 12.195 13.975 1.00 98.06 119 PHE A CA 1
ATOM 925 C C . PHE A 1 119 ? 16.611 12.046 14.180 1.00 98.06 119 PHE A C 1
ATOM 927 O O . PHE A 1 119 ? 17.099 10.921 14.277 1.00 98.06 119 PHE A O 1
ATOM 934 N N . CYS A 1 120 ? 17.341 13.157 14.325 1.00 98.00 120 CYS A N 1
ATOM 935 C CA . CYS A 1 120 ? 18.786 13.150 14.557 1.00 98.00 120 CYS A CA 1
ATOM 936 C C . CYS A 1 120 ? 19.152 12.386 15.839 1.00 98.00 120 CYS A C 1
ATOM 938 O O . CYS A 1 120 ? 20.093 11.589 15.854 1.00 98.00 120 CYS A O 1
ATOM 940 N N . ARG A 1 121 ? 18.357 12.538 16.905 1.00 97.62 121 ARG A N 1
ATOM 941 C CA . ARG A 1 121 ? 18.521 11.774 18.149 1.00 97.62 121 ARG A CA 1
ATOM 942 C C . ARG A 1 121 ? 18.380 10.263 17.927 1.00 97.62 121 ARG A C 1
ATOM 944 O O . ARG A 1 121 ? 19.112 9.493 18.548 1.00 97.62 121 ARG A O 1
ATOM 951 N N . GLN A 1 122 ? 17.455 9.841 17.062 1.00 96.38 122 GLN A N 1
ATOM 952 C CA . GLN A 1 122 ? 17.185 8.428 16.772 1.00 96.38 122 GLN A CA 1
ATOM 953 C C . GLN A 1 122 ? 18.200 7.802 15.805 1.00 96.38 122 GLN A C 1
ATOM 955 O O . GLN A 1 122 ? 18.640 6.677 16.030 1.00 96.38 122 GLN A O 1
ATOM 960 N N . THR A 1 123 ? 18.566 8.504 14.732 1.00 95.81 123 THR A N 1
ATOM 961 C CA . THR A 1 123 ? 19.387 7.958 13.635 1.00 95.81 123 THR A CA 1
ATOM 962 C C . THR A 1 123 ? 20.861 8.329 13.732 1.00 95.81 123 THR A C 1
ATOM 964 O O . THR A 1 123 ? 21.677 7.734 13.033 1.00 95.81 123 THR A O 1
ATOM 967 N N . ARG A 1 124 ? 21.209 9.292 14.598 1.00 97.00 124 ARG A N 1
ATOM 968 C CA . ARG A 1 124 ? 22.539 9.917 14.688 1.00 97.00 124 ARG A CA 1
ATOM 969 C C . ARG A 1 124 ? 22.967 10.642 13.403 1.00 97.00 124 ARG A C 1
ATOM 971 O O . ARG A 1 124 ? 24.156 10.882 13.220 1.00 97.00 124 ARG A O 1
ATOM 978 N N . ALA A 1 125 ? 22.019 11.006 12.536 1.00 95.56 125 ALA A N 1
ATOM 979 C CA . ALA A 1 125 ? 22.272 11.733 11.294 1.00 95.56 125 ALA A CA 1
ATOM 980 C C . ALA A 1 125 ? 21.262 12.881 11.101 1.00 95.56 125 ALA A C 1
ATOM 982 O O . ALA A 1 125 ? 20.085 12.719 11.440 1.00 95.56 125 ALA A O 1
ATOM 983 N N . PRO A 1 126 ? 21.679 14.034 10.540 1.00 97.38 126 PRO A N 1
ATOM 984 C CA . PRO A 1 126 ? 20.750 15.107 10.206 1.00 97.38 126 PRO A CA 1
ATOM 985 C C . PRO A 1 126 ? 19.797 14.658 9.095 1.00 97.38 126 PRO A C 1
ATOM 987 O O . PRO A 1 126 ? 20.181 13.920 8.185 1.00 97.38 126 PRO A O 1
ATOM 990 N N . PHE A 1 127 ? 18.551 15.119 9.153 1.00 97.88 127 PHE A N 1
ATOM 991 C CA . PHE A 1 127 ? 17.573 14.848 8.107 1.00 97.88 127 PHE A CA 1
ATOM 992 C C . PHE A 1 127 ? 17.823 15.754 6.893 1.00 97.88 127 PHE A C 1
ATOM 994 O O . PHE A 1 127 ? 17.833 16.972 7.034 1.00 97.88 127 PHE A O 1
ATOM 1001 N N . GLN A 1 128 ? 18.029 15.165 5.710 1.00 97.12 128 GLN A N 1
ATOM 1002 C CA . GLN A 1 128 ? 18.407 15.896 4.484 1.00 97.12 128 GLN A CA 1
ATOM 1003 C C . GLN A 1 128 ? 17.321 15.879 3.394 1.00 97.12 128 GLN A C 1
ATOM 1005 O O . GLN A 1 128 ? 17.504 16.455 2.325 1.00 97.12 128 GLN A O 1
ATOM 1010 N N . TYR A 1 129 ? 16.187 15.218 3.643 1.00 97.69 129 TYR A N 1
ATOM 1011 C CA . TYR A 1 129 ? 15.166 14.926 2.628 1.00 97.69 129 TYR A CA 1
ATOM 1012 C C . TYR A 1 129 ? 13.867 15.710 2.843 1.00 97.69 129 TYR A C 1
ATOM 1014 O O . TYR A 1 129 ? 12.780 15.196 2.595 1.00 97.69 129 TYR A O 1
ATOM 1022 N N . GLU A 1 130 ? 13.972 16.947 3.325 1.00 98.00 130 GLU A N 1
ATOM 1023 C CA . GLU A 1 130 ? 12.824 17.783 3.691 1.00 98.00 130 GLU A CA 1
ATOM 1024 C C . GLU A 1 130 ? 11.883 18.064 2.517 1.00 98.00 130 GLU A C 1
ATOM 1026 O O . GLU A 1 130 ? 10.696 17.772 2.628 1.00 98.00 130 GLU A O 1
ATOM 1031 N N . LEU A 1 131 ? 12.405 18.511 1.369 1.00 97.88 131 LEU A N 1
ATOM 1032 C CA . LEU A 1 131 ? 11.588 18.766 0.172 1.00 97.88 131 LEU A CA 1
ATOM 1033 C C . LEU A 1 131 ? 10.871 17.499 -0.316 1.00 97.88 131 LEU A C 1
ATOM 1035 O O . LEU A 1 131 ? 9.673 17.507 -0.586 1.00 97.88 131 LEU A O 1
ATOM 1039 N N . ALA A 1 132 ? 11.594 16.378 -0.361 1.00 98.06 132 ALA A N 1
ATOM 1040 C CA . ALA A 1 132 ? 11.022 15.093 -0.745 1.00 98.06 132 ALA A CA 1
ATOM 1041 C C . ALA A 1 132 ? 9.930 14.632 0.229 1.00 98.06 132 ALA A C 1
ATOM 1043 O O . ALA A 1 132 ? 8.915 14.096 -0.206 1.00 98.06 132 ALA A O 1
ATOM 1044 N N . TRP A 1 133 ? 10.125 14.846 1.533 1.00 98.19 133 TRP A N 1
ATOM 1045 C CA . TRP A 1 133 ? 9.135 14.521 2.554 1.00 98.19 133 TRP A CA 1
ATOM 1046 C C . TRP A 1 133 ? 7.888 15.398 2.450 1.00 98.19 133 TRP A C 1
ATOM 1048 O O . TRP A 1 133 ? 6.786 14.854 2.452 1.00 98.19 133 TRP A O 1
ATOM 1058 N N . LEU A 1 134 ? 8.045 16.716 2.291 1.00 97.38 134 LEU A N 1
ATOM 1059 C CA . LEU A 1 134 ? 6.929 17.645 2.082 1.00 97.38 134 LEU A CA 1
ATOM 1060 C C . LEU A 1 134 ? 6.068 17.228 0.882 1.00 97.38 134 LEU A C 1
ATOM 1062 O O . LEU A 1 134 ? 4.845 17.230 0.984 1.00 97.38 134 LEU A O 1
ATOM 1066 N N . ALA A 1 135 ? 6.693 16.776 -0.209 1.00 97.44 135 ALA A N 1
ATOM 1067 C CA . ALA A 1 135 ? 5.981 16.313 -1.398 1.00 97.44 135 ALA A CA 1
ATOM 1068 C C . ALA A 1 135 ? 5.137 15.041 -1.171 1.00 97.44 135 ALA A C 1
ATOM 1070 O O . ALA A 1 135 ? 4.132 14.843 -1.854 1.00 97.44 135 ALA A O 1
ATOM 1071 N N . VAL A 1 136 ? 5.528 14.154 -0.244 1.00 96.75 136 VAL A N 1
ATOM 1072 C CA . VAL A 1 136 ? 4.879 12.836 -0.068 1.00 96.75 136 VAL A CA 1
ATOM 1073 C C . VAL A 1 136 ? 4.051 12.697 1.205 1.00 96.75 136 VAL A C 1
ATOM 1075 O O . VAL A 1 136 ? 3.197 11.812 1.253 1.00 96.75 136 VAL A O 1
ATOM 1078 N N . ARG A 1 137 ? 4.280 13.523 2.233 1.00 95.69 137 ARG A N 1
ATOM 1079 C CA . ARG A 1 137 ? 3.730 13.317 3.587 1.00 95.69 137 ARG A CA 1
ATOM 1080 C C . ARG A 1 137 ? 2.202 13.274 3.638 1.00 95.69 137 ARG A C 1
ATOM 1082 O O . ARG A 1 137 ? 1.656 12.503 4.417 1.00 95.69 137 ARG A O 1
ATOM 1089 N N . ASP A 1 138 ? 1.529 14.033 2.777 1.00 93.44 138 ASP A N 1
ATOM 1090 C CA . ASP A 1 138 ? 0.064 14.119 2.737 1.00 93.44 138 ASP A CA 1
ATOM 1091 C C . ASP A 1 138 ? -0.551 13.144 1.718 1.00 93.44 138 ASP A C 1
ATOM 1093 O O . ASP A 1 138 ? -1.770 13.018 1.594 1.00 93.44 138 ASP A O 1
ATOM 1097 N N . HIS A 1 139 ? 0.282 12.407 0.978 1.00 93.31 139 HIS A N 1
ATOM 1098 C CA . HIS A 1 139 ? -0.198 11.538 -0.081 1.00 93.31 139 HIS A CA 1
ATOM 1099 C C . HIS A 1 139 ? -0.754 10.209 0.480 1.00 93.31 139 HIS A C 1
ATOM 1101 O O . HIS A 1 139 ? -0.038 9.485 1.180 1.00 93.31 139 HIS A O 1
ATOM 1107 N N . PRO A 1 140 ? -1.975 9.768 0.101 1.00 88.06 140 PRO A N 1
ATOM 1108 C CA . PRO A 1 140 ? -2.602 8.562 0.659 1.00 88.06 140 PRO A CA 1
ATOM 1109 C C . PRO A 1 140 ? -1.769 7.283 0.502 1.00 88.06 140 PRO A C 1
ATOM 1111 O O . PRO A 1 140 ? -1.682 6.472 1.422 1.00 88.06 140 PRO A O 1
ATOM 1114 N N . LYS A 1 141 ? -1.100 7.107 -0.650 1.00 87.19 141 LYS A N 1
ATOM 1115 C CA . LYS A 1 141 ? -0.200 5.955 -0.878 1.00 87.19 141 LYS A CA 1
ATOM 1116 C C . LYS A 1 141 ? 0.990 5.939 0.084 1.00 87.19 141 LYS A C 1
ATOM 1118 O O . LYS A 1 141 ? 1.498 4.866 0.388 1.00 87.19 141 LYS A O 1
ATOM 1123 N N . TRP A 1 142 ? 1.452 7.113 0.511 1.00 88.56 142 TRP A N 1
ATOM 1124 C CA . TRP A 1 142 ? 2.558 7.237 1.451 1.00 88.56 142 TRP A CA 1
ATOM 1125 C C . TRP A 1 142 ? 2.092 6.899 2.867 1.00 88.56 142 TRP A C 1
ATOM 1127 O O . TRP A 1 142 ? 2.685 6.048 3.531 1.00 88.56 142 TRP A O 1
ATOM 1137 N N . MET A 1 143 ? 0.955 7.472 3.267 1.00 83.94 143 MET A N 1
ATOM 1138 C CA . MET A 1 143 ? 0.336 7.261 4.577 1.00 83.94 143 MET A CA 1
ATOM 1139 C C . MET A 1 143 ? -0.133 5.823 4.815 1.00 83.94 143 MET A C 1
ATOM 1141 O O . MET A 1 143 ? -0.080 5.349 5.943 1.00 83.94 143 MET A O 1
ATOM 1145 N N . ALA A 1 144 ? -0.513 5.095 3.762 1.00 83.38 144 ALA A N 1
ATOM 1146 C CA . ALA A 1 144 ? -0.890 3.682 3.843 1.00 83.38 144 ALA A CA 1
ATOM 1147 C C . ALA A 1 144 ? 0.296 2.724 4.095 1.00 83.38 144 ALA A C 1
ATOM 1149 O O . ALA A 1 144 ? 0.115 1.503 4.117 1.00 83.38 144 ALA A O 1
ATOM 1150 N N . THR A 1 145 ? 1.527 3.233 4.243 1.00 80.62 145 THR A N 1
ATOM 1151 C CA . THR A 1 145 ? 2.702 2.380 4.447 1.00 80.62 145 THR A CA 1
ATOM 1152 C C . THR A 1 145 ? 2.683 1.765 5.860 1.00 80.62 145 THR A C 1
ATOM 1154 O O . THR A 1 145 ? 2.645 2.506 6.844 1.00 80.62 145 THR A O 1
ATOM 1157 N N . PRO A 1 146 ? 2.784 0.425 6.006 1.00 67.12 146 PRO A N 1
ATOM 1158 C CA . PRO A 1 146 ? 2.678 -0.270 7.299 1.00 67.12 146 PRO A CA 1
ATOM 1159 C C . PRO A 1 146 ? 3.653 0.214 8.383 1.00 67.12 146 PRO A C 1
ATOM 1161 O O . PRO A 1 146 ? 3.347 0.136 9.571 1.00 67.12 146 PRO A O 1
ATOM 1164 N N . GLU A 1 147 ? 4.816 0.734 7.978 1.00 69.31 147 GLU A N 1
ATOM 1165 C CA . GLU A 1 147 ? 5.840 1.298 8.869 1.00 69.31 147 GLU A CA 1
ATOM 1166 C C . GLU A 1 147 ? 5.288 2.420 9.764 1.00 69.31 147 GLU A C 1
ATOM 1168 O O . GLU A 1 147 ? 5.613 2.475 10.950 1.00 69.31 147 GLU A O 1
ATOM 1173 N N . LEU A 1 148 ? 4.387 3.260 9.237 1.00 65.62 148 LEU A N 1
ATOM 1174 C CA . LEU A 1 148 ? 3.749 4.337 10.001 1.00 65.62 148 LEU A CA 1
ATOM 1175 C C . LEU A 1 148 ? 2.744 3.795 11.022 1.00 65.62 148 LEU A C 1
ATOM 1177 O O . LEU A 1 148 ? 2.607 4.331 12.122 1.00 65.62 148 LEU A O 1
ATOM 1181 N N . HIS A 1 149 ? 2.066 2.698 10.688 1.00 57.31 149 HIS A N 1
ATOM 1182 C CA . HIS A 1 149 ? 1.068 2.084 11.559 1.00 57.31 149 HIS A CA 1
ATOM 1183 C C . HIS A 1 149 ? 1.703 1.336 12.735 1.00 57.31 149 HIS A C 1
ATOM 1185 O O . HIS A 1 149 ? 1.159 1.374 13.837 1.00 57.31 149 HIS A O 1
ATOM 1191 N N . LYS A 1 150 ? 2.888 0.738 12.548 1.00 62.69 150 LYS A N 1
ATOM 1192 C CA . LYS A 1 150 ? 3.598 -0.003 13.606 1.00 62.69 150 LYS A CA 1
ATOM 1193 C C . LYS A 1 150 ? 4.014 0.885 14.786 1.00 62.69 150 LYS A C 1
ATOM 1195 O O . LYS A 1 150 ? 4.062 0.409 15.918 1.00 62.69 150 LYS A O 1
ATOM 1200 N N . ALA A 1 151 ? 4.274 2.172 14.543 1.00 55.16 151 ALA A N 1
ATOM 1201 C CA . ALA A 1 151 ? 4.582 3.145 15.594 1.00 55.16 151 ALA A CA 1
ATOM 1202 C C . ALA A 1 151 ? 3.345 3.567 16.410 1.00 55.16 151 ALA A C 1
ATOM 1204 O O . ALA A 1 151 ? 3.479 3.932 17.576 1.00 55.16 151 ALA A O 1
ATOM 1205 N N . ARG A 1 152 ? 2.142 3.483 15.826 1.00 50.53 152 ARG A N 1
ATOM 1206 C CA . ARG A 1 152 ? 0.881 3.874 16.477 1.00 50.53 152 ARG A CA 1
ATOM 1207 C C . ARG A 1 152 ? 0.333 2.799 17.425 1.00 50.53 152 ARG A C 1
ATOM 1209 O O . ARG A 1 152 ? -0.492 3.105 18.275 1.00 50.53 152 ARG A O 1
ATOM 1216 N N . SER A 1 153 ? 0.791 1.554 17.304 1.00 43.66 153 SER A N 1
ATOM 1217 C CA . SER A 1 153 ? 0.200 0.387 17.972 1.00 43.66 153 SER A CA 1
ATOM 1218 C C . SER A 1 153 ? 0.996 -0.168 19.165 1.00 43.66 153 SER A C 1
ATOM 1220 O O . SER A 1 153 ? 0.912 -1.362 19.440 1.00 43.66 153 SER A O 1
ATOM 1222 N N . LYS A 1 154 ? 1.746 0.655 19.915 1.00 37.91 154 LYS A N 1
ATOM 1223 C CA . LYS A 1 154 ? 2.158 0.282 21.286 1.00 37.91 154 LYS A CA 1
ATOM 1224 C C . LYS A 1 154 ? 1.121 0.812 22.289 1.00 37.91 154 LYS A C 1
ATOM 1226 O O . LYS A 1 154 ? 1.089 2.022 22.502 1.00 37.91 154 LYS A O 1
ATOM 1231 N N . PRO A 1 155 ? 0.276 -0.046 22.889 1.00 40.81 155 PRO A N 1
ATOM 1232 C CA . PRO A 1 155 ? -0.697 0.391 23.878 1.00 40.81 155 PRO A CA 1
ATOM 1233 C C . PRO A 1 155 ? -0.008 0.654 25.221 1.00 40.81 155 PRO A C 1
ATOM 1235 O O . PRO A 1 155 ? 0.562 -0.252 25.828 1.00 40.81 155 PRO A O 1
ATOM 1238 N N . THR A 1 156 ? -0.089 1.895 25.696 1.00 35.44 156 THR A N 1
ATOM 1239 C CA . THR A 1 156 ? -0.032 2.195 27.129 1.00 35.44 156 THR A CA 1
ATOM 1240 C C . THR A 1 156 ? -1.418 1.900 27.692 1.00 35.44 156 THR A C 1
ATOM 1242 O O . THR A 1 156 ? -2.404 2.514 27.292 1.00 35.44 156 THR A O 1
ATOM 1245 N N . THR A 1 157 ? -1.499 0.909 28.573 1.00 38.44 157 THR A N 1
ATOM 1246 C CA . THR A 1 157 ? -2.724 0.452 29.231 1.00 38.44 157 THR A CA 1
ATOM 1247 C C . THR A 1 157 ? -3.303 1.534 30.145 1.00 38.44 157 THR A C 1
ATOM 1249 O O . THR A 1 157 ? -2.710 1.829 31.179 1.00 38.44 157 THR A O 1
ATOM 1252 N N . SER A 1 158 ? -4.468 2.089 29.797 1.00 33.66 158 SER A N 1
ATOM 1253 C CA . SER A 1 158 ? -5.577 2.420 30.718 1.00 33.66 158 SER A CA 1
ATOM 1254 C C . SER A 1 158 ? -6.825 2.886 29.944 1.00 33.66 158 SER A C 1
ATOM 1256 O O . SER A 1 158 ? -6.687 3.363 28.816 1.00 33.66 158 SER A O 1
ATOM 1258 N N . PRO A 1 159 ? -8.044 2.700 30.493 1.00 47.62 159 PRO A N 1
ATOM 1259 C CA . PRO A 1 159 ? -9.282 2.710 29.722 1.00 47.62 159 PRO A CA 1
ATOM 1260 C C . PRO A 1 159 ? -10.047 4.039 29.813 1.00 47.62 159 PRO A C 1
ATOM 1262 O O . PRO A 1 159 ? -10.092 4.656 30.871 1.00 47.62 159 PRO A O 1
ATOM 1265 N N . ALA A 1 160 ? -10.714 4.408 28.712 1.00 34.69 160 ALA A N 1
ATOM 1266 C CA . ALA A 1 160 ? -12.140 4.766 28.629 1.00 34.69 160 ALA A CA 1
ATOM 1267 C C . ALA A 1 160 ? -12.444 5.849 27.570 1.00 34.69 160 ALA A C 1
ATOM 1269 O O . ALA A 1 160 ? -11.877 6.932 27.561 1.00 34.69 160 ALA A O 1
ATOM 1270 N N . SER A 1 161 ? -13.477 5.540 26.780 1.00 31.41 161 SER A N 1
ATOM 1271 C CA . SER A 1 161 ? -14.498 6.452 26.247 1.00 31.41 161 SER A CA 1
ATOM 1272 C C . SER A 1 161 ? -14.210 7.367 25.037 1.00 31.41 161 SER A C 1
ATOM 1274 O O . SER A 1 161 ? -13.907 8.547 25.154 1.00 31.41 161 SER A O 1
ATOM 1276 N N . SER A 1 162 ? -14.621 6.836 23.878 1.00 32.91 162 SER A N 1
ATOM 1277 C CA . SER A 1 162 ? -15.617 7.426 22.958 1.00 32.91 162 SER A CA 1
ATOM 1278 C C . SER A 1 162 ? -15.215 8.382 21.814 1.00 32.91 162 SER A C 1
ATOM 1280 O O . SER A 1 162 ? -14.456 9.330 21.968 1.00 32.91 162 SER A O 1
ATOM 1282 N N . LYS A 1 163 ? -15.936 8.132 20.702 1.00 35.38 163 LYS A N 1
ATOM 1283 C CA . LYS A 1 163 ? -16.288 8.955 19.526 1.00 35.38 163 LYS A CA 1
ATOM 1284 C C . LYS A 1 163 ? -15.372 8.904 18.293 1.00 35.38 163 LYS A C 1
ATOM 1286 O O . LYS A 1 163 ? -14.242 9.372 18.277 1.00 35.38 163 LYS A O 1
ATOM 1291 N N . THR A 1 164 ? -15.959 8.384 17.214 1.00 34.25 164 THR A N 1
ATOM 1292 C CA . THR A 1 164 ? -15.468 8.389 15.830 1.00 34.25 164 THR A CA 1
ATOM 1293 C C . THR A 1 164 ? -16.390 9.293 15.002 1.00 34.25 164 THR A C 1
ATOM 1295 O O . THR A 1 164 ? -17.605 9.108 15.098 1.00 34.25 164 THR A O 1
ATOM 1298 N N . PRO A 1 165 ? -15.879 10.246 14.199 1.00 44.78 165 PRO A N 1
ATOM 1299 C CA . PRO A 1 165 ? -16.689 10.971 13.232 1.00 44.78 165 PRO A CA 1
ATOM 1300 C C . PRO A 1 165 ? -16.574 10.392 11.814 1.00 44.78 165 PRO A C 1
ATOM 1302 O O . PRO A 1 165 ? -15.648 9.657 11.475 1.00 44.78 165 PRO A O 1
ATOM 1305 N N . ALA A 1 166 ? -17.600 10.734 11.039 1.00 36.47 166 ALA A N 1
ATOM 1306 C CA . ALA A 1 166 ? -18.026 10.187 9.764 1.00 36.47 166 ALA A CA 1
ATOM 1307 C C . ALA A 1 166 ? -17.034 10.340 8.597 1.00 36.47 166 ALA A C 1
ATOM 1309 O O . ALA A 1 166 ? -16.310 11.326 8.486 1.00 36.47 166 ALA A O 1
ATOM 1310 N N . GLU A 1 167 ? -17.081 9.359 7.694 1.00 31.02 167 GLU A N 1
ATOM 1311 C CA . GLU A 1 167 ? -16.345 9.305 6.432 1.00 31.02 167 GLU A CA 1
ATOM 1312 C C . GLU A 1 167 ? -17.198 9.919 5.307 1.00 31.02 167 GLU A C 1
ATOM 1314 O O . GLU A 1 167 ? -18.269 9.417 4.952 1.00 31.02 167 GLU A O 1
ATOM 1319 N N . GLU A 1 168 ? -16.730 11.046 4.771 1.00 31.78 168 GLU A N 1
ATOM 1320 C CA . GLU A 1 168 ? -17.344 11.785 3.673 1.00 31.78 168 GLU A CA 1
ATOM 1321 C C . GLU A 1 168 ? -16.866 11.237 2.316 1.00 31.78 168 GLU A C 1
ATOM 1323 O O . GLU A 1 168 ? -15.683 10.989 2.079 1.00 31.78 168 GLU A O 1
ATOM 1328 N N . LYS A 1 169 ? -17.826 11.014 1.413 1.00 41.12 169 LYS A N 1
ATOM 1329 C CA . LYS A 1 169 ? -17.631 10.468 0.066 1.00 41.12 169 LYS A CA 1
ATOM 1330 C C . LYS A 1 169 ? -16.815 11.417 -0.816 1.00 41.12 169 LYS A C 1
ATOM 1332 O O . LYS A 1 169 ? -17.359 12.393 -1.325 1.00 41.12 169 LYS A O 1
ATOM 1337 N N . LEU A 1 170 ? -15.600 11.008 -1.178 1.00 29.52 170 LEU A N 1
ATOM 1338 C CA . LEU A 1 170 ? -14.967 11.423 -2.431 1.00 29.52 170 LEU A CA 1
ATOM 1339 C C . LEU A 1 170 ? -14.751 10.192 -3.319 1.00 29.52 170 LEU A C 1
ATOM 1341 O O . LEU A 1 170 ? -14.267 9.156 -2.866 1.00 29.52 170 LEU A O 1
ATOM 1345 N N . GLY A 1 171 ? -15.192 10.283 -4.576 1.00 34.06 171 GLY A N 1
ATOM 1346 C CA . GLY A 1 171 ? -15.291 9.174 -5.525 1.00 34.06 171 GLY A CA 1
ATOM 1347 C C . GLY A 1 171 ? -13.955 8.505 -5.843 1.00 34.06 171 GLY A C 1
ATOM 1348 O O . GLY A 1 171 ? -13.332 8.792 -6.862 1.00 34.06 171 GLY A O 1
ATOM 1349 N N . SER A 1 172 ? -13.544 7.544 -5.016 1.00 30.95 172 SER A N 1
ATOM 1350 C CA . SER A 1 172 ? -12.504 6.595 -5.387 1.00 30.95 172 SER A CA 1
ATOM 1351 C C . SER A 1 172 ? -13.081 5.658 -6.448 1.00 30.95 172 SER A C 1
ATOM 1353 O O . SER A 1 172 ? -13.991 4.859 -6.213 1.00 30.95 172 SER A O 1
ATOM 1355 N N . ARG A 1 173 ? -12.583 5.802 -7.677 1.00 35.03 173 ARG A N 1
ATOM 1356 C CA . ARG A 1 173 ? -12.883 4.911 -8.798 1.00 35.03 173 ARG A CA 1
ATOM 1357 C C . ARG A 1 173 ? -12.336 3.530 -8.441 1.00 35.03 173 ARG A C 1
ATOM 1359 O O . ARG A 1 173 ? -11.180 3.220 -8.714 1.00 35.03 173 ARG A O 1
ATOM 1366 N N . THR A 1 174 ? -13.150 2.730 -7.758 1.00 46.16 174 THR A N 1
ATOM 1367 C CA . THR A 1 174 ? -12.798 1.362 -7.381 1.00 46.16 174 THR A CA 1
ATOM 1368 C C . THR A 1 174 ? -12.466 0.595 -8.662 1.00 46.16 174 THR A C 1
ATOM 1370 O O . THR A 1 174 ? -13.290 0.547 -9.583 1.00 46.16 174 THR A O 1
ATOM 1373 N N . PRO A 1 175 ? -11.242 0.052 -8.795 1.00 52.56 175 PRO A N 1
ATOM 1374 C CA . PRO A 1 175 ? -10.860 -0.651 -10.005 1.00 52.56 175 PRO A CA 1
ATOM 1375 C C . PRO A 1 175 ? -11.798 -1.850 -10.210 1.00 52.56 175 PRO A C 1
ATOM 1377 O O . PRO A 1 175 ? -12.176 -2.510 -9.237 1.00 52.56 175 PRO A O 1
ATOM 1380 N N . PRO A 1 176 ? -12.196 -2.151 -11.459 1.00 64.56 176 PRO A N 1
ATOM 1381 C CA . PRO A 1 176 ? -13.128 -3.232 -11.736 1.00 64.56 176 PRO A CA 1
ATOM 1382 C C . PRO A 1 176 ? -12.569 -4.560 -11.215 1.00 64.56 176 PRO A C 1
ATOM 1384 O O . PRO A 1 176 ? -11.472 -4.980 -11.617 1.00 64.56 176 PRO A O 1
ATOM 1387 N N . LYS A 1 177 ? -13.338 -5.190 -10.318 1.00 83.81 177 LYS A N 1
ATOM 1388 C CA . LYS A 1 177 ? -13.031 -6.481 -9.693 1.00 83.81 177 LYS A CA 1
ATOM 1389 C C . LYS A 1 177 ? -12.851 -7.549 -10.777 1.00 83.81 177 LYS A C 1
ATOM 1391 O O . LYS A 1 177 ? -13.662 -7.629 -11.697 1.00 83.81 177 LYS A O 1
ATOM 1396 N N . LEU A 1 178 ? -11.773 -8.328 -10.685 1.00 89.25 178 LEU A N 1
ATOM 1397 C CA . LEU A 1 178 ? -11.584 -9.522 -11.513 1.00 89.25 178 LEU A CA 1
ATOM 1398 C C . LEU A 1 178 ? -12.574 -10.600 -11.066 1.00 89.25 178 LEU A C 1
ATOM 1400 O O . LEU A 1 178 ? -12.820 -10.751 -9.868 1.00 89.25 178 LEU A O 1
ATOM 1404 N N . THR A 1 179 ? -13.124 -11.357 -12.009 1.00 91.94 179 THR A N 1
ATOM 1405 C CA . THR A 1 179 ? -13.944 -12.531 -11.674 1.00 91.94 179 THR A CA 1
ATOM 1406 C C . THR A 1 179 ? -13.064 -13.677 -11.151 1.00 91.94 179 THR A C 1
ATOM 1408 O O . THR A 1 179 ? -11.843 -13.667 -11.326 1.00 91.94 179 THR A O 1
ATOM 1411 N N . GLN A 1 180 ? -13.659 -14.698 -10.515 1.00 92.38 180 GLN A N 1
ATOM 1412 C CA . GLN A 1 180 ? -12.914 -15.904 -10.110 1.00 92.38 180 GLN A CA 1
ATOM 1413 C C . GLN A 1 180 ? -12.225 -16.563 -11.315 1.00 92.38 180 GLN A C 1
ATOM 1415 O O . GLN A 1 180 ? -11.042 -16.883 -11.250 1.00 92.38 180 GLN A O 1
ATOM 1420 N N . VAL A 1 181 ? -12.941 -16.706 -12.435 1.00 91.75 181 VAL A N 1
ATOM 1421 C CA . VAL A 1 181 ? -12.414 -17.320 -13.666 1.00 91.75 181 VAL A CA 1
ATOM 1422 C C . VAL A 1 181 ? -11.201 -16.548 -14.183 1.00 91.75 181 VAL A C 1
ATOM 1424 O O . VAL A 1 181 ? -10.173 -17.141 -14.496 1.00 91.75 181 VAL A O 1
ATOM 1427 N N . GLU A 1 182 ? -11.281 -15.220 -14.182 1.00 92.81 182 GLU A N 1
ATOM 1428 C CA . GLU A 1 182 ? -10.182 -14.340 -14.573 1.00 92.81 182 GLU A CA 1
ATOM 1429 C C . GLU A 1 182 ? -8.963 -14.468 -13.649 1.00 92.81 182 GLU A C 1
ATOM 1431 O O . GLU A 1 182 ? -7.828 -14.544 -14.120 1.00 92.81 182 GLU A O 1
ATOM 1436 N N . CYS A 1 183 ? -9.181 -14.535 -12.333 1.00 94.88 183 CYS A N 1
ATOM 1437 C CA . CYS A 1 183 ? -8.104 -14.740 -11.365 1.00 94.88 183 CYS A CA 1
ATOM 1438 C C . CYS A 1 183 ? -7.407 -16.092 -11.580 1.00 94.88 183 CYS A C 1
ATOM 1440 O O . CYS A 1 183 ? -6.178 -16.162 -11.554 1.00 94.88 183 CYS A O 1
ATOM 1442 N N . ARG A 1 184 ? -8.182 -17.157 -11.827 1.00 95.38 184 ARG A N 1
ATOM 1443 C CA . ARG A 1 184 ? -7.657 -18.492 -12.140 1.00 95.38 184 ARG A CA 1
ATOM 1444 C C . ARG A 1 184 ? -6.848 -18.490 -13.437 1.00 95.38 184 ARG A C 1
ATOM 1446 O O . ARG A 1 184 ? -5.753 -19.041 -13.457 1.00 95.38 184 ARG A O 1
ATOM 1453 N N . GLN A 1 185 ? -7.352 -17.848 -14.492 1.00 94.25 185 GLN A N 1
ATOM 1454 C CA . GLN A 1 185 ? -6.666 -17.789 -15.784 1.00 94.25 185 GLN A CA 1
ATOM 1455 C C . GLN A 1 185 ? -5.344 -17.020 -15.696 1.00 94.25 185 GLN A C 1
ATOM 1457 O O . GLN A 1 185 ? -4.342 -17.449 -16.267 1.00 94.25 185 GLN A O 1
ATOM 1462 N N . LEU A 1 186 ? -5.316 -15.916 -14.942 1.00 93.94 186 LEU A N 1
ATOM 1463 C CA . LEU A 1 186 ? -4.079 -15.185 -14.665 1.00 93.94 186 LEU A CA 1
ATOM 1464 C C . LEU A 1 186 ? -3.048 -16.060 -13.951 1.00 93.94 186 LEU A C 1
ATOM 1466 O O . LEU A 1 186 ? -1.883 -16.064 -14.343 1.00 93.94 186 LEU A O 1
ATOM 1470 N N . ALA A 1 187 ? -3.487 -16.824 -12.946 1.00 96.00 187 ALA A N 1
ATOM 1471 C CA . ALA A 1 187 ? -2.616 -17.731 -12.211 1.00 96.00 187 ALA A CA 1
ATOM 1472 C C . ALA A 1 187 ? -2.020 -18.818 -13.110 1.00 96.00 187 ALA A C 1
ATOM 1474 O O . ALA A 1 187 ? -0.805 -18.987 -13.119 1.00 96.00 187 ALA A O 1
ATOM 1475 N N . LEU A 1 188 ? -2.850 -19.497 -13.908 1.00 94.88 188 LEU A N 1
ATOM 1476 C CA . LEU A 1 188 ? -2.391 -20.519 -14.856 1.00 94.88 188 LEU A CA 1
ATOM 1477 C C . LEU A 1 188 ? -1.382 -19.947 -15.855 1.00 94.88 188 LEU A C 1
ATOM 1479 O O . LEU A 1 188 ? -0.301 -20.491 -16.035 1.00 94.88 188 LEU A O 1
ATOM 1483 N N . THR A 1 189 ? -1.676 -18.779 -16.416 1.00 92.81 189 THR A N 1
ATOM 1484 C CA . THR A 1 189 ? -0.798 -18.183 -17.425 1.00 92.81 189 THR A CA 1
ATOM 1485 C C . THR A 1 189 ? 0.562 -17.774 -16.858 1.00 92.81 189 THR A C 1
ATOM 1487 O O . THR A 1 189 ? 1.587 -17.911 -17.528 1.00 92.81 189 THR A O 1
ATOM 1490 N N . TRP A 1 190 ? 0.589 -17.285 -15.614 1.00 94.19 190 TRP A N 1
ATOM 1491 C CA . TRP A 1 190 ? 1.845 -17.012 -14.920 1.00 94.19 190 TRP A CA 1
ATOM 1492 C C . TRP A 1 190 ? 2.648 -18.298 -14.683 1.00 94.19 190 TRP A C 1
ATOM 1494 O O . TRP A 1 190 ? 3.864 -18.306 -14.878 1.00 94.19 190 TRP A O 1
ATOM 1504 N N . LEU A 1 191 ? 1.977 -19.394 -14.314 1.00 93.25 191 LEU A N 1
ATOM 1505 C CA . LEU A 1 191 ? 2.614 -20.700 -14.130 1.00 93.25 191 LEU A CA 1
ATOM 1506 C C . LEU A 1 191 ? 3.227 -21.245 -15.425 1.00 93.25 191 LEU A C 1
ATOM 1508 O O . LEU A 1 191 ? 4.332 -21.800 -15.381 1.00 93.25 191 LEU A O 1
ATOM 1512 N N . ASP A 1 192 ? 2.584 -20.994 -16.563 1.00 94.25 192 ASP A N 1
ATOM 1513 C CA . ASP A 1 192 ? 3.082 -21.349 -17.897 1.00 94.25 192 ASP A CA 1
ATOM 1514 C C . ASP A 1 192 ? 4.262 -20.467 -18.354 1.00 94.25 192 ASP A C 1
ATOM 1516 O O . ASP A 1 192 ? 4.938 -20.771 -19.334 1.00 94.25 192 ASP A O 1
ATOM 1520 N N . GLY A 1 193 ? 4.569 -19.383 -17.629 1.00 91.31 193 GLY A N 1
ATOM 1521 C CA . GLY A 1 193 ? 5.657 -18.458 -17.965 1.00 91.31 193 GLY A CA 1
ATOM 1522 C C . GLY A 1 193 ? 5.335 -17.525 -19.136 1.00 91.31 193 GLY A C 1
ATOM 1523 O O . GLY A 1 193 ? 6.227 -16.865 -19.672 1.00 91.31 193 GLY A O 1
ATOM 1524 N N . HIS A 1 194 ? 4.069 -17.444 -19.542 1.00 90.31 194 HIS A N 1
ATOM 1525 C CA . HIS A 1 194 ? 3.635 -16.519 -20.578 1.00 90.31 194 HIS A CA 1
ATOM 1526 C C . HIS A 1 194 ? 3.566 -15.081 -20.047 1.00 90.31 194 HIS A C 1
ATOM 1528 O O . HIS A 1 194 ? 3.225 -14.818 -18.893 1.00 90.31 194 HIS A O 1
ATOM 1534 N N . ARG A 1 195 ? 3.863 -14.111 -20.921 1.00 86.31 195 ARG A N 1
ATOM 1535 C CA . ARG A 1 195 ? 3.707 -12.686 -20.599 1.00 86.31 195 ARG A CA 1
ATOM 1536 C C . ARG A 1 195 ? 2.227 -12.305 -20.593 1.00 86.31 195 ARG A C 1
ATOM 1538 O O . ARG A 1 195 ? 1.483 -12.692 -21.492 1.00 86.31 195 ARG A O 1
ATOM 1545 N N . PHE A 1 196 ? 1.820 -11.459 -19.644 1.00 85.75 196 PHE A N 1
ATOM 1546 C CA . PHE A 1 196 ? 0.436 -10.976 -19.519 1.00 85.75 196 PHE A CA 1
ATOM 1547 C C . PHE A 1 196 ? -0.096 -10.269 -20.773 1.00 85.75 196 PHE A C 1
ATOM 1549 O O . PHE A 1 196 ? -1.302 -10.280 -21.015 1.00 85.75 196 PHE A O 1
ATOM 1556 N N . SER A 1 197 ? 0.785 -9.714 -21.610 1.00 85.62 197 SER A N 1
ATOM 1557 C CA . SER A 1 197 ? 0.409 -9.119 -22.896 1.00 85.62 197 SER A CA 1
ATOM 1558 C C . SER A 1 197 ? -0.293 -10.106 -23.834 1.00 85.62 197 SER A C 1
ATOM 1560 O O . SER A 1 197 ? -1.131 -9.685 -24.624 1.00 85.62 197 SER A O 1
ATOM 1562 N N . HIS A 1 198 ? -0.017 -11.411 -23.727 1.00 86.81 198 HIS A N 1
ATOM 1563 C CA . HIS A 1 198 ? -0.655 -12.432 -24.564 1.00 86.81 198 HIS A CA 1
ATOM 1564 C C . HIS A 1 198 ? -2.093 -12.744 -24.118 1.00 86.81 198 HIS A C 1
ATOM 1566 O O . HIS A 1 198 ? -2.895 -13.221 -24.916 1.00 86.81 198 HIS A O 1
ATOM 1572 N N . LEU A 1 199 ? -2.445 -12.442 -22.863 1.00 84.56 199 LEU A N 1
ATOM 1573 C CA . LEU A 1 199 ? -3.804 -12.614 -22.338 1.00 84.56 199 LEU A CA 1
ATOM 1574 C C . LEU A 1 199 ? -4.699 -11.411 -22.580 1.00 84.56 199 LEU A C 1
ATOM 1576 O O . LEU A 1 199 ? -5.920 -11.539 -22.507 1.00 84.56 199 LEU A O 1
ATOM 1580 N N . LEU A 1 200 ? -4.111 -10.247 -22.849 1.00 89.62 200 LEU A N 1
ATOM 1581 C CA . LEU A 1 200 ? -4.856 -9.005 -23.001 1.00 89.62 200 LEU A CA 1
ATOM 1582 C C . LEU A 1 200 ? -5.988 -9.117 -24.042 1.00 89.62 200 LEU A C 1
ATOM 1584 O O . LEU A 1 200 ? -7.109 -8.722 -23.717 1.00 89.62 200 LEU A O 1
ATOM 1588 N N . PRO A 1 201 ? -5.777 -9.738 -25.226 1.00 87.62 201 PRO A N 1
ATOM 1589 C CA . PRO A 1 201 ? -6.855 -9.943 -26.191 1.00 87.62 201 PRO A CA 1
ATOM 1590 C C . PRO A 1 201 ? -7.985 -10.828 -25.652 1.00 87.62 201 PRO A C 1
ATOM 1592 O O . PRO A 1 201 ? -9.150 -10.523 -25.879 1.00 87.62 201 PRO A O 1
ATOM 1595 N N . GLN A 1 202 ? -7.672 -11.892 -24.902 1.00 86.00 202 GLN A N 1
ATOM 1596 C CA . GLN A 1 202 ? -8.688 -12.780 -24.321 1.00 86.00 202 GLN A CA 1
ATOM 1597 C C . GLN A 1 202 ? -9.499 -12.069 -23.229 1.00 86.00 202 GLN A C 1
ATOM 1599 O O . GLN A 1 202 ? -10.723 -12.169 -23.204 1.00 86.00 202 GLN A O 1
ATOM 1604 N N . PHE A 1 203 ? -8.832 -11.296 -22.369 1.00 85.44 203 PHE A N 1
ATOM 1605 C CA . PHE A 1 203 ? -9.483 -10.521 -21.309 1.00 85.44 203 PHE A CA 1
ATOM 1606 C C . PHE A 1 203 ? -10.376 -9.405 -21.855 1.00 85.44 203 PHE A C 1
ATOM 1608 O O . PHE A 1 203 ? -11.453 -9.160 -21.310 1.00 85.44 203 PHE A O 1
ATOM 1615 N N . ASN A 1 204 ? -9.952 -8.750 -22.937 1.00 88.44 204 ASN A N 1
ATOM 1616 C CA . ASN A 1 204 ? -10.732 -7.690 -23.572 1.00 88.44 204 ASN A CA 1
ATOM 1617 C C . ASN A 1 204 ? -11.861 -8.248 -24.457 1.00 88.44 204 ASN A C 1
ATOM 1619 O O . ASN A 1 204 ? -12.903 -7.613 -24.565 1.00 88.44 204 ASN A O 1
ATOM 1623 N N . LYS A 1 205 ? -11.728 -9.463 -25.015 1.00 85.56 205 LYS A N 1
ATOM 1624 C CA . LYS A 1 205 ? -12.770 -10.095 -25.850 1.00 85.56 205 LYS A CA 1
ATOM 1625 C C . LYS A 1 205 ? -14.085 -10.339 -25.102 1.00 85.56 205 LYS A C 1
ATOM 1627 O O . LYS A 1 205 ? -15.149 -10.278 -25.709 1.00 85.56 205 LYS A O 1
ATOM 1632 N N . HIS A 1 206 ? -14.020 -10.613 -23.799 1.00 70.19 206 HIS A N 1
ATOM 1633 C CA . HIS A 1 206 ? -15.194 -10.946 -22.984 1.00 70.19 206 HIS A CA 1
ATOM 1634 C C . HIS A 1 206 ? -15.745 -9.770 -22.165 1.00 70.19 206 HIS A C 1
ATOM 1636 O O . HIS A 1 206 ? -16.722 -9.939 -21.436 1.00 70.19 206 HIS A O 1
ATOM 1642 N N . LYS A 1 207 ? -15.152 -8.574 -22.272 1.00 66.69 207 LYS A N 1
ATOM 1643 C CA . LYS A 1 207 ? -15.574 -7.399 -21.506 1.00 66.69 207 LYS A CA 1
ATOM 1644 C C . LYS A 1 207 ? -16.224 -6.352 -22.403 1.00 66.69 207 LYS A C 1
ATOM 1646 O O . LYS A 1 207 ? -15.577 -5.724 -23.224 1.00 66.69 207 LYS A O 1
ATOM 1651 N N . THR A 1 208 ? -17.489 -6.054 -22.120 1.00 57.22 208 THR A N 1
ATOM 1652 C CA . THR A 1 208 ? -18.205 -4.838 -22.559 1.00 57.22 208 THR A CA 1
ATOM 1653 C C . THR A 1 208 ? -17.721 -3.564 -21.851 1.00 57.22 208 THR A C 1
ATOM 1655 O O . THR A 1 208 ? -18.278 -2.486 -22.041 1.00 57.22 208 THR A O 1
ATOM 1658 N N . ARG A 1 209 ? -16.688 -3.663 -21.004 1.00 56.94 209 ARG A N 1
ATOM 1659 C CA . ARG A 1 209 ? -16.118 -2.561 -20.222 1.00 56.94 209 ARG A CA 1
ATOM 1660 C C . ARG A 1 209 ? -14.738 -2.196 -20.754 1.00 56.94 209 ARG A C 1
ATOM 1662 O O . ARG A 1 209 ? -14.012 -3.083 -21.178 1.00 56.94 209 ARG A O 1
ATOM 1669 N N . ALA A 1 210 ? -14.423 -0.900 -20.661 1.00 71.56 210 ALA A N 1
ATOM 1670 C CA . ALA A 1 210 ? -13.175 -0.240 -21.054 1.00 71.56 210 ALA A CA 1
ATOM 1671 C C . ALA A 1 210 ? -11.962 -1.178 -21.186 1.00 71.56 210 ALA A C 1
ATOM 1673 O O . ALA A 1 210 ? -11.633 -1.893 -20.235 1.00 71.56 210 ALA A O 1
ATOM 1674 N N . ASN A 1 211 ? -11.311 -1.117 -22.353 1.00 82.88 211 ASN A N 1
ATOM 1675 C CA . ASN A 1 211 ? -10.121 -1.893 -22.695 1.00 82.88 211 ASN A CA 1
ATOM 1676 C C . ASN A 1 211 ? -9.107 -1.857 -21.546 1.00 82.88 211 ASN A C 1
ATOM 1678 O O . ASN A 1 211 ? -8.675 -0.784 -21.125 1.00 82.88 211 ASN A O 1
ATOM 1682 N N . LEU A 1 212 ? -8.765 -3.033 -21.016 1.00 87.62 212 LEU A N 1
ATOM 1683 C CA . LEU A 1 212 ? -7.692 -3.164 -20.039 1.00 87.62 212 LEU A CA 1
ATOM 1684 C C . LEU A 1 212 ? -6.361 -3.030 -20.771 1.00 87.62 212 LEU A C 1
ATOM 1686 O O . LEU A 1 212 ? -6.116 -3.745 -21.746 1.00 87.62 212 LEU A O 1
ATOM 1690 N N . GLU A 1 213 ? -5.500 -2.155 -20.263 1.00 90.31 213 GLU A N 1
ATOM 1691 C CA . GLU A 1 213 ? -4.120 -2.023 -20.718 1.00 90.31 213 GLU A CA 1
ATOM 1692 C C . GLU A 1 213 ? -3.224 -3.077 -20.051 1.00 90.31 213 GLU A C 1
ATOM 1694 O O . GLU A 1 213 ? -3.506 -3.561 -18.948 1.00 90.31 213 GLU A O 1
ATOM 1699 N N . ALA A 1 214 ? -2.094 -3.414 -20.680 1.00 87.75 214 ALA A N 1
ATOM 1700 C CA . ALA A 1 214 ? -1.153 -4.399 -20.134 1.00 87.75 214 ALA A CA 1
ATOM 1701 C C . ALA A 1 214 ? -0.684 -4.031 -18.713 1.00 87.75 214 ALA A C 1
ATOM 1703 O O . ALA A 1 214 ? -0.618 -4.892 -17.835 1.00 87.75 214 ALA A O 1
ATOM 1704 N N . GLY A 1 215 ? -0.444 -2.739 -18.464 1.00 88.00 215 GLY A N 1
ATOM 1705 C CA . GLY A 1 215 ? -0.057 -2.235 -17.145 1.00 88.00 215 GLY A CA 1
ATOM 1706 C C . GLY A 1 215 ? -1.151 -2.384 -16.081 1.00 88.00 215 GLY A C 1
ATOM 1707 O O . GLY A 1 215 ? -0.842 -2.585 -14.907 1.00 88.00 215 GLY A O 1
ATOM 1708 N N . ASP A 1 216 ? -2.432 -2.344 -16.459 1.00 89.56 216 ASP A N 1
ATOM 1709 C CA . ASP A 1 216 ? -3.529 -2.612 -15.522 1.00 89.56 216 ASP A CA 1
ATOM 1710 C C . ASP A 1 216 ? -3.556 -4.073 -15.103 1.00 89.56 216 ASP A C 1
ATOM 1712 O O . ASP A 1 216 ? -3.752 -4.376 -13.924 1.00 89.56 216 ASP A O 1
ATOM 1716 N N . LEU A 1 217 ? -3.342 -4.978 -16.058 1.00 90.94 217 LEU A N 1
ATOM 1717 C CA . LEU A 1 217 ? -3.309 -6.408 -15.787 1.00 90.94 217 LEU A CA 1
ATOM 1718 C C . LEU A 1 217 ? -2.126 -6.767 -14.881 1.00 90.94 217 LEU A C 1
ATOM 1720 O O . LEU A 1 217 ? -2.296 -7.524 -13.931 1.00 90.94 217 LEU A O 1
ATOM 1724 N N . GLU A 1 218 ? -0.968 -6.147 -15.107 1.00 89.88 218 GLU A N 1
ATOM 1725 C CA . GLU A 1 218 ? 0.232 -6.325 -14.285 1.00 89.88 218 GLU A CA 1
ATOM 1726 C C . GLU A 1 218 ? 0.023 -5.821 -12.845 1.00 89.88 218 GLU A C 1
ATOM 1728 O O . GLU A 1 218 ? 0.341 -6.519 -11.880 1.00 89.88 218 GLU A O 1
ATOM 1733 N N . ARG A 1 219 ? -0.609 -4.648 -12.674 1.00 91.12 219 ARG A N 1
ATOM 1734 C CA . ARG A 1 219 ? -0.997 -4.131 -11.348 1.00 91.12 219 ARG A CA 1
ATOM 1735 C C . ARG A 1 219 ? -1.975 -5.059 -10.635 1.00 91.12 219 ARG A C 1
ATOM 1737 O O . ARG A 1 219 ? -1.810 -5.334 -9.446 1.00 91.12 219 ARG A O 1
ATOM 1744 N N . LYS A 1 220 ? -2.989 -5.552 -11.350 1.00 92.56 220 LYS A N 1
ATOM 1745 C CA . LYS A 1 220 ? -3.972 -6.492 -10.797 1.00 92.56 220 LYS A CA 1
ATOM 1746 C C . LYS A 1 220 ? -3.336 -7.828 -10.425 1.00 92.56 220 LYS A C 1
ATOM 1748 O O . LYS A 1 220 ? -3.671 -8.371 -9.377 1.00 92.56 220 LYS A O 1
ATOM 1753 N N . TRP A 1 221 ? -2.411 -8.328 -11.240 1.00 94.44 221 TRP A N 1
ATOM 1754 C CA . TRP A 1 221 ? -1.650 -9.537 -10.949 1.00 94.44 221 TRP A CA 1
ATOM 1755 C C . TRP A 1 221 ? -0.786 -9.380 -9.698 1.00 94.44 221 TRP A C 1
ATOM 1757 O O . TRP A 1 221 ? -0.819 -10.246 -8.828 1.00 94.44 221 TRP A O 1
ATOM 1767 N N . SER A 1 222 ? -0.076 -8.257 -9.570 1.00 93.69 222 SER A N 1
ATOM 1768 C CA . SER A 1 222 ? 0.710 -7.943 -8.371 1.00 93.69 222 SER A CA 1
ATOM 1769 C C . SER A 1 222 ? -0.171 -7.945 -7.116 1.00 93.69 222 SER A C 1
ATOM 1771 O O . SER A 1 222 ? 0.109 -8.641 -6.142 1.00 93.69 222 SER A O 1
ATOM 1773 N N . HIS A 1 223 ? -1.323 -7.268 -7.182 1.00 94.00 223 HIS A N 1
ATOM 1774 C CA . HIS A 1 223 ? -2.281 -7.247 -6.080 1.00 94.00 223 HIS A CA 1
ATOM 1775 C C . HIS A 1 223 ? -2.843 -8.641 -5.751 1.00 94.00 223 HIS A C 1
ATOM 1777 O O . HIS A 1 223 ? -2.983 -8.991 -4.578 1.00 94.00 223 HIS A O 1
ATOM 1783 N N . LEU A 1 224 ? -3.157 -9.454 -6.763 1.00 95.38 224 LEU A N 1
ATOM 1784 C CA . LEU A 1 224 ? -3.580 -10.842 -6.574 1.00 95.38 224 LEU A CA 1
ATOM 1785 C C . LEU A 1 224 ? -2.484 -11.645 -5.861 1.00 95.38 224 LEU A C 1
ATOM 1787 O O . LEU A 1 224 ? -2.783 -12.290 -4.857 1.00 95.38 224 LEU A O 1
ATOM 1791 N N . CYS A 1 225 ? -1.231 -11.560 -6.321 1.00 94.50 225 CYS A N 1
ATOM 1792 C CA . CYS A 1 225 ? -0.088 -12.242 -5.710 1.00 94.50 225 CYS A CA 1
ATOM 1793 C C . CYS A 1 225 ? 0.060 -11.897 -4.229 1.00 94.50 225 CYS A C 1
ATOM 1795 O O . CYS A 1 225 ? 0.164 -12.804 -3.405 1.00 94.50 225 CYS A O 1
ATOM 1797 N N . ASP A 1 226 ? 0.007 -10.610 -3.881 1.00 94.00 226 ASP A N 1
ATOM 1798 C CA . ASP A 1 226 ? 0.136 -10.147 -2.497 1.00 94.00 226 ASP A CA 1
ATOM 1799 C C . ASP A 1 226 ? -0.945 -10.745 -1.588 1.00 94.00 226 ASP A C 1
ATOM 1801 O O . ASP A 1 226 ? -0.658 -11.237 -0.492 1.00 94.00 226 ASP A O 1
ATOM 1805 N N . ASN A 1 227 ? -2.201 -10.743 -2.044 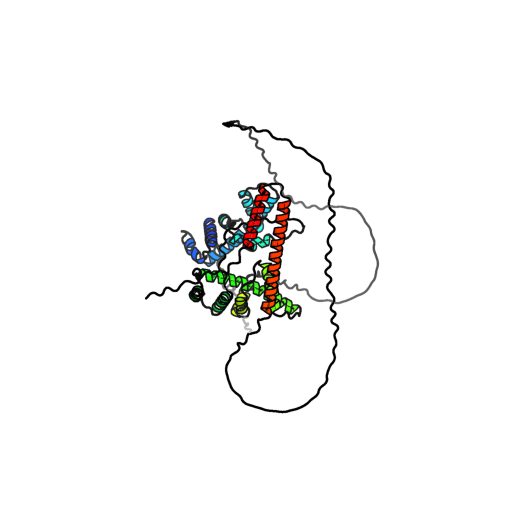1.00 95.88 227 ASN A N 1
ATOM 1806 C CA . ASN A 1 227 ? -3.312 -11.294 -1.271 1.00 95.88 227 ASN A CA 1
ATOM 1807 C C . ASN A 1 227 ? -3.224 -12.822 -1.150 1.00 95.88 227 ASN A C 1
ATOM 1809 O O . ASN A 1 227 ? -3.422 -13.359 -0.061 1.00 95.88 227 ASN A O 1
ATOM 1813 N N . VAL A 1 228 ? -2.911 -13.524 -2.245 1.00 96.69 228 VAL A N 1
ATOM 1814 C CA . VAL A 1 228 ? -2.746 -14.988 -2.267 1.00 96.69 228 VAL A CA 1
ATOM 1815 C C . VAL A 1 228 ? -1.589 -15.420 -1.367 1.00 96.69 228 VAL A C 1
ATOM 1817 O O . VAL A 1 228 ? -1.716 -16.398 -0.631 1.00 96.69 228 VAL A O 1
ATOM 1820 N N . ARG A 1 229 ? -0.482 -14.675 -1.369 1.00 95.25 229 ARG A N 1
ATOM 1821 C CA . ARG A 1 229 ? 0.678 -14.904 -0.502 1.00 95.25 229 ARG A CA 1
ATOM 1822 C C . ARG A 1 229 ? 0.315 -14.772 0.969 1.00 95.25 229 ARG A C 1
ATOM 1824 O O . ARG A 1 229 ? 0.525 -15.717 1.722 1.00 95.25 229 ARG A O 1
ATOM 1831 N N . ARG A 1 230 ? -0.288 -13.647 1.371 1.00 95.50 230 ARG A N 1
ATOM 1832 C CA . ARG A 1 230 ? -0.734 -13.431 2.761 1.00 95.50 230 ARG A CA 1
ATOM 1833 C C . ARG A 1 230 ? -1.696 -14.521 3.220 1.00 95.50 230 ARG A C 1
ATOM 1835 O O . ARG A 1 230 ? -1.550 -15.048 4.318 1.00 95.50 230 ARG A O 1
ATOM 1842 N N . PHE A 1 231 ? -2.652 -14.884 2.366 1.00 97.25 231 PHE A N 1
ATOM 1843 C CA . PHE A 1 231 ? -3.587 -15.968 2.651 1.00 97.25 231 PHE A CA 1
ATOM 1844 C C . PHE A 1 231 ? -2.873 -17.318 2.815 1.00 97.25 231 PHE A C 1
ATOM 1846 O O . PHE A 1 231 ? -3.188 -18.060 3.739 1.00 97.25 231 PHE A O 1
ATOM 1853 N N . SER A 1 232 ? -1.879 -17.615 1.971 1.00 96.38 232 SER A N 1
ATOM 1854 C CA . SER A 1 232 ? -1.096 -18.858 2.046 1.00 96.38 232 SER A CA 1
ATOM 1855 C C . SER A 1 232 ? -0.267 -18.948 3.325 1.00 96.38 232 SER A C 1
ATOM 1857 O O . SER A 1 232 ? -0.224 -20.014 3.927 1.00 96.38 232 SER A O 1
ATOM 1859 N N . VAL A 1 233 ? 0.341 -17.842 3.771 1.00 94.88 233 VAL A N 1
ATOM 1860 C CA . VAL A 1 233 ? 1.068 -17.788 5.052 1.00 94.88 233 VAL A CA 1
ATOM 1861 C C . VAL A 1 233 ? 0.126 -18.124 6.206 1.00 94.88 233 VAL A C 1
ATOM 1863 O O . VAL A 1 233 ? 0.381 -19.072 6.941 1.00 94.88 233 VAL A O 1
ATOM 1866 N N . MET A 1 234 ? -1.020 -17.439 6.300 1.00 96.88 234 MET A N 1
ATOM 1867 C CA . MET A 1 234 ? -2.012 -17.722 7.344 1.00 96.88 234 MET A CA 1
ATOM 1868 C C . MET A 1 234 ? -2.543 -19.158 7.281 1.00 96.88 234 MET A C 1
ATOM 1870 O O . MET A 1 234 ? -2.729 -19.786 8.319 1.00 96.88 234 MET A O 1
ATOM 1874 N N . TYR A 1 235 ? -2.783 -19.689 6.080 1.00 97.19 235 TYR A N 1
ATOM 1875 C CA . TYR A 1 235 ? -3.212 -21.075 5.905 1.00 97.19 235 TYR A CA 1
ATOM 1876 C C . TYR A 1 235 ? -2.152 -22.063 6.392 1.00 97.19 235 TYR A C 1
ATOM 1878 O O . TYR A 1 235 ? -2.481 -22.970 7.150 1.00 97.19 235 TYR A O 1
ATOM 1886 N N . ASN A 1 236 ? -0.887 -21.866 6.020 1.00 95.06 236 ASN A N 1
ATOM 1887 C CA . ASN A 1 236 ? 0.207 -22.740 6.434 1.00 95.06 236 ASN A CA 1
ATOM 1888 C C . ASN A 1 236 ? 0.441 -22.678 7.948 1.00 95.06 236 ASN A C 1
ATOM 1890 O O . ASN A 1 236 ? 0.615 -23.720 8.571 1.00 95.06 236 ASN A O 1
ATOM 1894 N N . GLU A 1 237 ? 0.371 -21.492 8.558 1.00 95.75 237 GLU A N 1
ATOM 1895 C CA . GLU A 1 237 ? 0.454 -21.332 10.015 1.00 95.75 237 GLU A CA 1
ATOM 1896 C C . GLU A 1 237 ? -0.683 -22.051 10.748 1.00 95.75 237 GLU A C 1
ATOM 1898 O O . GLU A 1 237 ? -0.462 -22.668 11.791 1.00 95.75 237 GLU A O 1
ATOM 1903 N N . LEU A 1 238 ? -1.914 -21.948 10.236 1.00 96.31 238 LEU A N 1
ATOM 1904 C CA . LEU A 1 238 ? -3.076 -22.575 10.862 1.00 96.31 238 LEU A CA 1
ATOM 1905 C C . LEU A 1 238 ? -3.056 -24.095 10.675 1.00 96.31 238 LEU A C 1
ATOM 1907 O O . LEU A 1 238 ? -3.364 -24.834 11.606 1.00 96.31 238 LEU A O 1
ATOM 1911 N N . LYS A 1 239 ? -2.631 -24.558 9.495 1.00 96.38 239 LYS A N 1
ATOM 1912 C CA . LYS A 1 239 ? -2.425 -25.975 9.193 1.00 96.38 239 LYS A CA 1
ATOM 1913 C C . LYS A 1 239 ? -1.332 -26.577 10.074 1.00 96.38 239 LYS A C 1
ATOM 1915 O O . LYS A 1 239 ? -1.553 -27.629 10.658 1.00 96.38 239 LYS A O 1
ATOM 1920 N N . ALA A 1 240 ? -0.195 -25.895 10.232 1.00 95.62 240 ALA A N 1
ATOM 1921 C CA . ALA A 1 240 ? 0.877 -26.331 11.125 1.00 95.62 240 ALA A CA 1
ATOM 1922 C C . ALA A 1 240 ? 0.393 -26.433 12.578 1.00 95.62 240 ALA A C 1
ATOM 1924 O O . ALA A 1 240 ? 0.633 -27.446 13.225 1.00 95.62 240 ALA A O 1
ATOM 1925 N N . ARG A 1 241 ? -0.363 -25.436 13.064 1.00 96.88 241 ARG A N 1
ATOM 1926 C CA . ARG A 1 241 ? -0.973 -25.473 14.403 1.00 96.88 241 ARG A CA 1
ATOM 1927 C C . ARG A 1 241 ? -1.932 -26.650 14.591 1.00 96.88 241 ARG A C 1
ATOM 1929 O O . ARG A 1 241 ? -1.845 -27.308 15.619 1.00 96.88 241 ARG A O 1
ATOM 1936 N N . SER A 1 242 ? -2.790 -26.925 13.607 1.00 96.62 242 SER A N 1
ATOM 1937 C CA . SER A 1 242 ? -3.716 -28.069 13.636 1.00 96.62 242 SER A CA 1
ATOM 1938 C C . SER A 1 242 ? -2.966 -29.403 13.699 1.00 96.62 242 SER A C 1
ATOM 1940 O O . SER A 1 242 ? -3.309 -30.281 14.482 1.00 96.62 242 SER A O 1
ATOM 1942 N N . LEU A 1 243 ? -1.888 -29.539 12.921 1.00 95.38 243 LEU A N 1
ATOM 1943 C CA . LEU A 1 243 ? -1.052 -30.741 12.940 1.00 95.38 243 LEU A CA 1
ATOM 1944 C C . LEU A 1 243 ? -0.317 -30.905 14.278 1.00 95.38 243 LEU A C 1
ATOM 1946 O O . LEU A 1 243 ? -0.223 -32.015 14.790 1.00 95.38 243 LEU A O 1
ATOM 1950 N N . SER A 1 244 ? 0.177 -29.814 14.871 1.00 96.44 244 SER A N 1
ATOM 1951 C CA . SER A 1 244 ? 0.840 -29.852 16.181 1.00 96.44 244 SER A CA 1
ATOM 1952 C C . SER A 1 244 ? -0.114 -30.151 17.340 1.00 96.44 244 SER A C 1
ATOM 1954 O O . SER A 1 244 ? 0.333 -30.699 18.343 1.00 96.44 244 SER A O 1
ATOM 1956 N N . SER A 1 245 ? -1.403 -29.813 17.227 1.00 96.19 245 SER A N 1
ATOM 1957 C CA . SER A 1 245 ? -2.412 -30.155 18.238 1.00 96.19 245 SER A CA 1
ATOM 1958 C C . SER A 1 245 ? -2.952 -31.583 18.106 1.00 96.19 245 SER A C 1
ATOM 1960 O O . SER A 1 245 ? -3.712 -32.014 18.970 1.00 96.19 245 SER A O 1
ATOM 1962 N N . GLY A 1 246 ? -2.583 -32.316 17.047 1.00 96.31 246 GLY A N 1
ATOM 1963 C CA . GLY A 1 246 ? -3.158 -33.627 16.729 1.00 96.31 246 GLY A CA 1
ATOM 1964 C C . GLY A 1 246 ? -4.608 -33.558 16.235 1.00 96.31 246 GLY A C 1
ATOM 1965 O O . GLY A 1 246 ? -5.255 -34.591 16.090 1.00 96.31 246 GLY A O 1
ATOM 1966 N N . GLU A 1 247 ? -5.127 -32.355 15.974 1.00 95.19 247 GLU A N 1
ATOM 1967 C CA . GLU A 1 247 ? -6.467 -32.151 15.433 1.00 95.19 247 GLU A CA 1
ATOM 1968 C C . GLU A 1 247 ? -6.389 -32.251 13.906 1.00 95.19 247 GLU A C 1
ATOM 1970 O O . GLU A 1 247 ? -5.838 -31.367 13.241 1.00 95.19 247 GLU A O 1
ATOM 1975 N N . ASP A 1 248 ? -6.947 -33.313 13.324 1.00 93.88 248 ASP A N 1
ATOM 1976 C CA . ASP A 1 248 ? -7.069 -33.448 11.868 1.00 93.88 248 ASP A CA 1
ATOM 1977 C C . ASP A 1 248 ? -8.242 -32.599 11.354 1.00 93.88 248 ASP A C 1
ATOM 1979 O O . ASP A 1 248 ? -9.299 -33.098 10.965 1.00 93.88 248 ASP A O 1
ATOM 1983 N N . THR A 1 249 ? -8.091 -31.272 11.437 1.00 96.00 249 THR A N 1
ATOM 1984 C CA . THR A 1 249 ? -9.118 -30.341 10.963 1.00 96.00 249 THR A CA 1
ATOM 1985 C C . THR A 1 249 ? -9.259 -30.501 9.446 1.00 96.00 249 THR A C 1
ATOM 1987 O O . THR A 1 249 ? -8.299 -30.207 8.721 1.00 96.00 249 THR A O 1
ATOM 1990 N N . PRO A 1 250 ? -10.452 -30.849 8.923 1.00 96.88 250 PRO A N 1
ATOM 1991 C CA . PRO A 1 250 ? -10.660 -30.971 7.489 1.00 96.88 250 PRO A CA 1
ATOM 1992 C C . PRO A 1 250 ? -10.260 -29.688 6.761 1.00 96.88 250 PRO A C 1
ATOM 1994 O O . PRO A 1 250 ? -10.590 -28.578 7.189 1.00 96.88 250 PRO A O 1
ATOM 1997 N N . GLU A 1 251 ? -9.596 -29.823 5.613 1.00 94.94 251 GLU A N 1
ATOM 1998 C CA . GLU A 1 251 ? -9.071 -28.680 4.861 1.00 94.94 251 GLU A CA 1
ATOM 1999 C C . GLU A 1 251 ? -10.137 -27.603 4.589 1.00 94.94 251 GLU A C 1
ATOM 2001 O O . GLU A 1 251 ? -9.861 -26.405 4.693 1.00 94.94 251 GLU A O 1
ATOM 2006 N N . LYS A 1 252 ? -11.375 -28.014 4.290 1.00 93.69 252 LYS A N 1
ATOM 2007 C CA . LYS A 1 252 ? -12.497 -27.091 4.070 1.00 93.69 252 LYS A CA 1
ATOM 2008 C C . LYS A 1 252 ? -12.723 -26.176 5.281 1.00 93.69 252 LYS A C 1
ATOM 2010 O O . LYS A 1 252 ? -12.870 -24.964 5.110 1.00 93.69 252 LYS A O 1
ATOM 2015 N N . GLN A 1 253 ? -12.662 -26.721 6.496 1.00 96.19 253 GLN A N 1
ATOM 2016 C CA . GLN A 1 253 ? -12.799 -25.950 7.733 1.00 96.19 253 GLN A CA 1
ATOM 2017 C C . GLN A 1 253 ? -11.585 -25.046 7.981 1.00 96.19 253 GLN A C 1
ATOM 2019 O O . GLN A 1 253 ? -11.759 -23.890 8.375 1.00 96.19 253 GLN A O 1
ATOM 2024 N N . LEU A 1 254 ? -10.365 -25.513 7.683 1.00 96.88 254 LEU A N 1
ATOM 2025 C CA . LEU A 1 254 ? -9.163 -24.672 7.745 1.00 96.88 254 LEU A CA 1
ATOM 2026 C C . LEU A 1 254 ? -9.293 -23.457 6.821 1.00 96.88 254 LEU A C 1
ATOM 2028 O O . LEU A 1 254 ? -9.059 -22.331 7.251 1.00 96.88 254 LEU A O 1
ATOM 2032 N N . VAL A 1 255 ? -9.738 -23.645 5.575 1.00 96.88 255 VAL A N 1
ATOM 2033 C CA . VAL A 1 255 ? -9.935 -22.539 4.623 1.00 96.88 255 VAL A CA 1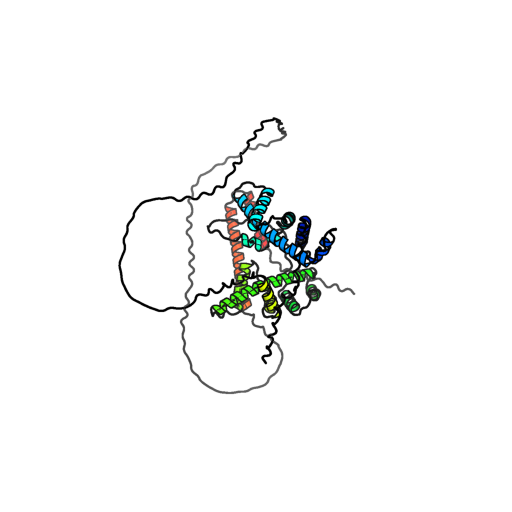
ATOM 2034 C C . VAL A 1 255 ? -10.962 -21.525 5.140 1.00 96.88 255 VAL A C 1
ATOM 2036 O O . VAL A 1 255 ? -10.758 -20.321 4.972 1.00 96.88 255 VAL A O 1
ATOM 2039 N N . VAL A 1 256 ? -12.044 -21.969 5.791 1.00 96.25 256 VAL A N 1
ATOM 2040 C CA . VAL A 1 256 ? -13.035 -21.072 6.416 1.00 96.25 256 VAL A CA 1
ATOM 2041 C C . VAL A 1 256 ? -12.415 -20.282 7.573 1.00 96.25 256 VAL A C 1
ATOM 2043 O O . VAL A 1 256 ? -12.520 -19.052 7.586 1.00 96.25 256 VAL A O 1
ATOM 2046 N N . LYS A 1 257 ? -11.700 -20.951 8.490 1.00 97.06 257 LYS A N 1
ATOM 2047 C CA . LYS A 1 257 ? -10.996 -20.297 9.609 1.00 97.06 257 LYS A CA 1
ATOM 2048 C C . LYS A 1 257 ? -9.982 -19.260 9.100 1.00 97.06 257 LYS A C 1
ATOM 2050 O O . LYS A 1 257 ? -9.951 -18.130 9.587 1.00 97.06 257 LYS A O 1
ATOM 2055 N N . VAL A 1 258 ? -9.213 -19.591 8.060 1.00 97.88 258 VAL A N 1
ATOM 2056 C CA . VAL A 1 258 ? -8.226 -18.682 7.449 1.00 97.88 258 VAL A CA 1
ATOM 2057 C C . VAL A 1 258 ? -8.899 -17.495 6.769 1.00 97.88 258 VAL A C 1
ATOM 2059 O O . VAL A 1 258 ? -8.419 -16.375 6.907 1.00 97.88 258 VAL A O 1
ATOM 2062 N N . LYS A 1 259 ? -10.029 -17.682 6.073 1.00 97.31 259 LYS A N 1
ATOM 2063 C CA . LYS A 1 259 ? -10.799 -16.561 5.501 1.00 97.31 259 LYS A CA 1
ATOM 2064 C C . LYS A 1 259 ? -11.276 -15.587 6.572 1.00 97.31 259 LYS A C 1
ATOM 2066 O O . LYS A 1 259 ? -11.198 -14.379 6.354 1.00 97.31 259 LYS A O 1
ATOM 2071 N N . HIS A 1 260 ? -11.748 -16.099 7.706 1.00 96.50 260 HIS A N 1
ATOM 2072 C CA . HIS A 1 260 ? -12.156 -15.265 8.831 1.00 96.50 260 HIS A CA 1
ATOM 2073 C C . HIS A 1 260 ? -10.960 -14.497 9.414 1.00 96.50 260 HIS A C 1
ATOM 2075 O O . HIS A 1 260 ? -11.027 -13.283 9.590 1.00 96.50 260 HIS A O 1
ATOM 2081 N N . HIS A 1 261 ? -9.829 -15.179 9.617 1.00 96.81 261 HIS A N 1
ATOM 2082 C CA . HIS A 1 261 ? -8.592 -14.555 10.092 1.00 96.81 261 HIS A CA 1
ATOM 2083 C C . HIS A 1 261 ? -8.059 -13.490 9.114 1.00 96.81 261 HIS A C 1
ATOM 2085 O O . HIS A 1 261 ? -7.712 -12.384 9.524 1.00 96.81 261 HIS A O 1
ATOM 2091 N N . PHE A 1 262 ? -8.086 -13.772 7.808 1.00 97.25 262 PHE A N 1
ATOM 2092 C CA . PHE A 1 262 ? -7.707 -12.837 6.749 1.00 97.25 262 PHE A CA 1
ATOM 2093 C C . PHE A 1 262 ? -8.584 -11.580 6.764 1.00 97.25 262 PHE A C 1
ATOM 2095 O O . PHE A 1 262 ? -8.065 -10.467 6.664 1.00 97.25 262 PHE A O 1
ATOM 2102 N N . LEU A 1 263 ? -9.905 -11.744 6.906 1.00 95.69 263 LEU A N 1
ATOM 2103 C CA . LEU A 1 263 ? -10.845 -10.627 7.011 1.00 95.69 263 LEU A CA 1
ATOM 2104 C C . LEU A 1 263 ? -10.555 -9.779 8.254 1.00 95.69 263 LEU A C 1
ATOM 2106 O O . LEU A 1 263 ? -10.510 -8.558 8.143 1.00 95.69 263 LEU A O 1
ATOM 2110 N N . GLY A 1 264 ? -10.299 -10.414 9.400 1.00 92.56 264 GLY A N 1
ATOM 2111 C CA . GLY A 1 264 ? -9.939 -9.718 10.637 1.00 92.56 264 GLY A CA 1
ATOM 2112 C C . GLY A 1 264 ? -8.639 -8.915 10.528 1.00 92.56 264 GLY A C 1
ATOM 2113 O O . GLY A 1 264 ? -8.570 -7.800 11.034 1.00 92.56 264 GLY A O 1
ATOM 2114 N N . GLN A 1 265 ? -7.624 -9.436 9.829 1.00 93.38 265 GLN A N 1
ATOM 2115 C CA . GLN A 1 265 ? -6.340 -8.740 9.669 1.00 93.38 265 GLN A CA 1
ATOM 2116 C C . GLN A 1 265 ? -6.352 -7.637 8.604 1.00 93.38 265 GLN A C 1
ATOM 2118 O O . GLN A 1 265 ? -5.659 -6.634 8.751 1.00 93.38 265 GLN A O 1
ATOM 2123 N N . THR A 1 266 ? -7.074 -7.835 7.499 1.00 93.12 266 THR A N 1
ATOM 2124 C CA . THR A 1 266 ? -6.998 -6.937 6.332 1.00 93.12 266 THR A CA 1
ATOM 2125 C C . THR A 1 266 ? -8.205 -6.019 6.178 1.00 93.12 266 THR A C 1
ATOM 2127 O O . THR A 1 266 ? -8.143 -5.074 5.397 1.00 93.12 266 THR A O 1
ATOM 2130 N N . GLY A 1 267 ? -9.321 -6.318 6.850 1.00 93.25 267 GLY A N 1
ATOM 2131 C CA . GLY A 1 267 ? -10.618 -5.687 6.597 1.00 93.25 267 GLY A CA 1
ATOM 2132 C C . GLY A 1 267 ? -11.245 -6.073 5.249 1.00 93.25 267 GLY A C 1
ATOM 2133 O O . GLY A 1 267 ? -12.304 -5.561 4.894 1.00 93.25 267 GLY A O 1
ATOM 2134 N N . LEU A 1 268 ? -10.622 -6.975 4.478 1.00 92.56 268 LEU A N 1
ATOM 2135 C CA . LEU A 1 268 ? -11.062 -7.357 3.138 1.00 92.56 268 LEU A CA 1
ATOM 2136 C C . LEU A 1 268 ? -11.462 -8.831 3.082 1.00 92.56 268 LEU A C 1
ATOM 2138 O O . LEU A 1 268 ? -10.775 -9.715 3.590 1.00 92.56 268 LEU A O 1
ATOM 2142 N N . ARG A 1 269 ? -12.569 -9.127 2.391 1.00 94.00 269 ARG A N 1
ATOM 2143 C CA . ARG A 1 269 ? -12.956 -10.515 2.102 1.00 94.00 269 ARG A CA 1
ATOM 2144 C C . ARG A 1 269 ? -11.992 -11.115 1.081 1.00 94.00 269 ARG A C 1
ATOM 2146 O O . ARG A 1 269 ? -11.791 -10.541 0.006 1.00 94.00 269 ARG A O 1
ATOM 2153 N N . PHE A 1 270 ? -11.465 -12.300 1.383 1.00 96.56 270 PHE A N 1
ATOM 2154 C CA . PHE A 1 270 ? -10.608 -13.034 0.459 1.00 96.56 270 PHE A CA 1
ATOM 2155 C C . PHE A 1 270 ? -11.406 -13.525 -0.760 1.00 96.56 270 PHE A C 1
ATOM 2157 O O . PHE A 1 270 ? -12.245 -14.421 -0.658 1.00 96.56 270 PHE A O 1
ATOM 2164 N N . GLN A 1 271 ? -11.133 -12.926 -1.920 1.00 95.19 271 GLN A N 1
ATOM 2165 C CA . GLN A 1 271 ? -11.867 -13.153 -3.171 1.00 95.19 271 GLN A CA 1
ATOM 2166 C C . GLN A 1 271 ? -11.082 -13.988 -4.194 1.00 95.19 271 GLN A C 1
ATOM 2168 O O . GLN A 1 271 ? -11.583 -14.227 -5.283 1.00 95.19 271 GLN A O 1
ATOM 2173 N N . TYR A 1 272 ? -9.888 -14.489 -3.870 1.00 96.44 272 TYR A N 1
ATOM 2174 C CA . TYR A 1 272 ? -8.996 -15.151 -4.836 1.00 96.44 272 TYR A CA 1
ATOM 2175 C C . TYR A 1 272 ? -8.929 -16.681 -4.655 1.00 96.44 272 TYR A C 1
ATOM 2177 O O . TYR A 1 272 ? -7.877 -17.280 -4.866 1.00 96.44 272 TYR A O 1
ATOM 2185 N N . LYS A 1 273 ? -10.041 -17.328 -4.251 1.00 95.69 273 LYS A N 1
ATOM 2186 C CA . LYS A 1 273 ? -10.104 -18.776 -3.932 1.00 95.69 273 LYS A CA 1
ATOM 2187 C C . LYS A 1 273 ? -9.596 -19.644 -5.089 1.00 95.69 273 LYS A C 1
ATOM 2189 O O . LYS A 1 273 ? -8.783 -20.531 -4.860 1.00 95.69 273 LYS A O 1
ATOM 2194 N N . SER A 1 274 ? -10.047 -19.375 -6.313 1.00 96.19 274 SER A N 1
ATOM 2195 C CA . SER A 1 274 ? -9.686 -20.171 -7.496 1.00 96.19 274 SER A CA 1
ATOM 2196 C C . SER A 1 274 ? -8.213 -20.034 -7.896 1.00 96.19 274 SER A C 1
ATOM 2198 O O . SER A 1 274 ? -7.566 -21.036 -8.180 1.00 96.19 274 SER A O 1
ATOM 2200 N N . ALA A 1 275 ? -7.661 -18.817 -7.867 1.00 97.31 275 ALA A N 1
ATOM 2201 C CA . ALA A 1 275 ? -6.240 -18.582 -8.117 1.00 97.31 275 ALA A CA 1
ATOM 2202 C C . ALA A 1 275 ? -5.366 -19.239 -7.041 1.00 97.31 275 ALA A C 1
ATOM 2204 O O . ALA A 1 275 ? -4.394 -19.914 -7.363 1.00 97.31 275 ALA A O 1
ATOM 2205 N N . TRP A 1 276 ? -5.737 -19.090 -5.766 1.00 97.62 276 TRP A N 1
ATOM 2206 C CA . TRP A 1 276 ? -5.016 -19.717 -4.658 1.00 97.62 276 TRP A CA 1
ATOM 2207 C C . TRP A 1 276 ? -5.026 -21.245 -4.747 1.00 97.62 276 TRP A C 1
ATOM 2209 O O . TRP A 1 276 ? -3.978 -21.851 -4.561 1.00 97.62 276 TRP A O 1
ATOM 2219 N N . ALA A 1 277 ? -6.160 -21.863 -5.095 1.00 97.00 277 ALA A N 1
ATOM 2220 C CA . ALA A 1 277 ? -6.254 -23.314 -5.264 1.00 97.00 277 ALA A CA 1
ATOM 2221 C C . ALA A 1 277 ? -5.282 -23.854 -6.328 1.00 97.00 277 ALA A C 1
ATOM 2223 O O . ALA A 1 277 ? -4.742 -24.939 -6.163 1.00 97.00 277 ALA A O 1
ATOM 2224 N N . VAL A 1 278 ? -5.028 -23.086 -7.393 1.00 97.12 278 VAL A N 1
ATOM 2225 C CA . VAL A 1 278 ? -4.056 -23.448 -8.438 1.00 97.12 278 VAL A CA 1
ATOM 2226 C C . VAL A 1 278 ? -2.613 -23.192 -7.988 1.00 97.12 278 VAL A C 1
ATOM 2228 O O . VAL A 1 278 ? -1.717 -23.970 -8.300 1.00 97.12 278 VAL A O 1
ATOM 2231 N N . LEU A 1 279 ? -2.368 -22.093 -7.270 1.00 96.88 279 LEU A N 1
ATOM 2232 C CA . LEU A 1 279 ? -1.014 -21.665 -6.910 1.00 96.88 279 LEU A CA 1
ATOM 2233 C C . LEU A 1 279 ? -0.436 -22.418 -5.707 1.00 96.88 279 LEU A C 1
ATOM 2235 O O . LEU A 1 279 ? 0.760 -22.694 -5.694 1.00 96.88 279 LEU A O 1
ATOM 2239 N N . ARG A 1 280 ? -1.253 -22.739 -4.697 1.00 95.38 280 ARG A N 1
ATOM 2240 C CA . ARG A 1 280 ? -0.783 -23.195 -3.375 1.00 95.38 280 ARG A CA 1
ATOM 2241 C C . ARG A 1 280 ? 0.079 -24.462 -3.415 1.00 95.38 280 ARG A C 1
ATOM 2243 O O . ARG A 1 280 ? 1.013 -24.566 -2.631 1.00 95.38 280 ARG A O 1
ATOM 2250 N N . ASP A 1 281 ? -0.204 -25.368 -4.350 1.00 92.69 281 ASP A N 1
ATOM 2251 C CA . ASP A 1 281 ? 0.482 -26.658 -4.485 1.00 92.69 281 ASP A CA 1
ATOM 2252 C C . ASP A 1 281 ? 1.536 -26.635 -5.609 1.00 92.69 281 ASP A C 1
ATOM 2254 O O . ASP A 1 281 ? 2.249 -27.612 -5.839 1.00 92.69 281 ASP A O 1
ATOM 2258 N N . HIS A 1 282 ? 1.674 -25.511 -6.323 1.00 95.81 282 HIS A N 1
ATOM 2259 C CA . HIS A 1 282 ? 2.566 -25.431 -7.469 1.00 95.81 282 HIS A CA 1
ATOM 2260 C C . HIS A 1 282 ? 4.023 -25.156 -7.039 1.00 95.81 282 HIS A C 1
ATOM 2262 O O . HIS A 1 282 ? 4.296 -24.147 -6.378 1.00 95.81 282 HIS A O 1
ATOM 2268 N N . PRO A 1 283 ? 5.016 -25.950 -7.490 1.00 93.62 283 PRO A N 1
ATOM 2269 C CA . PRO A 1 283 ? 6.408 -25.816 -7.051 1.00 93.62 283 PRO A CA 1
ATOM 2270 C C . PRO A 1 283 ? 7.015 -24.441 -7.367 1.00 93.62 283 PRO A C 1
ATOM 2272 O O . PRO A 1 283 ? 7.667 -23.850 -6.510 1.00 93.62 283 PRO A O 1
ATOM 2275 N N . LYS A 1 284 ? 6.751 -23.871 -8.556 1.00 92.38 284 LYS A N 1
ATOM 2276 C CA . LYS A 1 284 ? 7.196 -22.499 -8.900 1.00 92.38 284 LYS A CA 1
ATOM 2277 C C . LYS A 1 284 ? 6.684 -21.443 -7.909 1.00 92.38 284 LYS A C 1
ATOM 2279 O O . LYS A 1 284 ? 7.427 -20.534 -7.538 1.00 92.38 284 LYS A O 1
ATOM 2284 N N . TRP A 1 285 ? 5.431 -21.562 -7.468 1.00 92.94 285 TRP A N 1
ATOM 2285 C CA . TRP A 1 285 ? 4.852 -20.641 -6.492 1.00 92.94 285 TRP A CA 1
ATOM 2286 C C . TRP A 1 285 ? 5.511 -20.819 -5.123 1.00 92.94 285 TRP A C 1
ATOM 2288 O O . TRP A 1 285 ? 5.977 -19.845 -4.534 1.00 92.94 285 TRP A O 1
ATOM 2298 N N . MET A 1 286 ? 5.663 -22.065 -4.670 1.00 90.00 286 MET A N 1
ATOM 2299 C CA . MET A 1 286 ? 6.329 -22.387 -3.404 1.00 90.00 286 MET A CA 1
ATOM 2300 C C . MET A 1 286 ? 7.784 -21.902 -3.348 1.00 90.00 286 MET A C 1
ATOM 2302 O O . MET A 1 286 ? 8.220 -21.389 -2.319 1.00 90.00 286 MET A O 1
ATOM 2306 N N . MET A 1 287 ? 8.528 -21.988 -4.454 1.00 90.19 287 MET A N 1
ATOM 2307 C CA . MET A 1 287 ? 9.885 -21.430 -4.531 1.00 90.19 287 MET A CA 1
ATOM 2308 C C . MET A 1 287 ? 9.884 -19.903 -4.416 1.00 90.19 287 MET A C 1
ATOM 2310 O O . MET A 1 287 ? 10.712 -19.337 -3.707 1.00 90.19 287 MET A O 1
ATOM 2314 N N . THR A 1 288 ? 8.909 -19.239 -5.041 1.00 87.50 288 THR A N 1
ATOM 2315 C CA . THR A 1 288 ? 8.761 -17.778 -4.959 1.00 87.50 288 THR A CA 1
ATOM 2316 C C . THR A 1 288 ? 8.472 -17.323 -3.525 1.00 87.50 288 THR A C 1
ATOM 2318 O O . THR A 1 288 ? 8.993 -16.300 -3.093 1.00 87.50 288 THR A O 1
ATOM 2321 N N . MET A 1 289 ? 7.689 -18.096 -2.763 1.00 83.62 289 MET A N 1
ATOM 2322 C CA . MET A 1 289 ? 7.391 -17.809 -1.353 1.00 83.62 289 MET A CA 1
ATOM 2323 C C . MET A 1 289 ? 8.642 -17.887 -0.459 1.00 83.62 289 MET A C 1
ATOM 2325 O O . MET A 1 289 ? 8.831 -17.030 0.397 1.00 83.62 289 MET A O 1
ATOM 2329 N N . ARG A 1 290 ? 9.527 -18.868 -0.688 1.00 85.38 290 ARG A N 1
ATOM 2330 C CA . ARG A 1 290 ? 10.750 -19.072 0.117 1.00 85.38 290 ARG A CA 1
ATOM 2331 C C . ARG A 1 290 ? 11.831 -18.011 -0.122 1.00 85.38 290 ARG A C 1
ATOM 2333 O O . ARG A 1 290 ? 12.605 -17.695 0.781 1.00 85.38 290 ARG A O 1
ATOM 2340 N N . CYS A 1 291 ? 11.906 -17.452 -1.329 1.00 75.19 291 CYS A N 1
ATOM 2341 C CA . CYS A 1 291 ? 12.910 -16.437 -1.664 1.00 75.19 291 CYS A CA 1
ATOM 2342 C C . CYS A 1 291 ? 12.701 -15.092 -0.946 1.00 75.19 291 CYS A C 1
ATOM 2344 O O . CYS A 1 291 ? 13.662 -14.333 -0.813 1.00 75.19 291 CYS A O 1
ATOM 2346 N N . ASP A 1 292 ? 11.483 -14.794 -0.487 1.00 61.88 292 ASP A N 1
ATOM 2347 C CA . ASP A 1 292 ? 11.178 -13.525 0.183 1.00 61.88 292 ASP A CA 1
ATOM 2348 C C . ASP A 1 292 ? 11.443 -13.580 1.702 1.00 61.88 292 ASP A C 1
ATOM 2350 O O . ASP A 1 292 ? 11.872 -12.581 2.282 1.00 61.88 292 ASP A O 1
ATOM 2354 N N . GLU A 1 293 ? 11.290 -14.743 2.348 1.00 60.81 293 GLU A N 1
ATOM 2355 C CA . GLU A 1 293 ? 11.569 -14.909 3.788 1.00 60.81 293 GLU A CA 1
ATOM 2356 C C . GLU A 1 293 ? 13.063 -14.747 4.106 1.00 60.81 293 GLU A C 1
ATOM 2358 O O . GLU A 1 293 ? 13.436 -13.992 5.003 1.00 60.81 293 GLU A O 1
ATOM 2363 N N . THR A 1 294 ? 13.940 -15.341 3.293 1.00 56.94 294 THR A N 1
ATOM 2364 C CA . THR A 1 294 ? 15.403 -15.317 3.515 1.00 56.94 294 THR A CA 1
ATOM 2365 C C . THR A 1 294 ? 16.056 -13.938 3.370 1.00 56.94 294 THR A C 1
ATOM 2367 O O . THR A 1 294 ? 17.204 -13.759 3.768 1.00 56.94 294 THR A O 1
ATOM 2370 N N . LYS A 1 295 ? 15.348 -12.935 2.834 1.00 55.28 295 LYS A N 1
ATOM 2371 C CA . LYS A 1 295 ? 15.863 -11.558 2.715 1.00 55.28 295 LYS A CA 1
ATOM 2372 C C . LYS A 1 295 ? 15.515 -10.655 3.894 1.00 55.28 295 LYS A C 1
ATOM 2374 O O . LYS A 1 295 ? 16.042 -9.547 3.961 1.00 55.28 295 LYS A O 1
ATOM 2379 N N . SER A 1 296 ? 14.626 -11.087 4.786 1.00 48.25 296 SER A N 1
ATOM 2380 C CA . SER A 1 296 ? 14.085 -10.225 5.845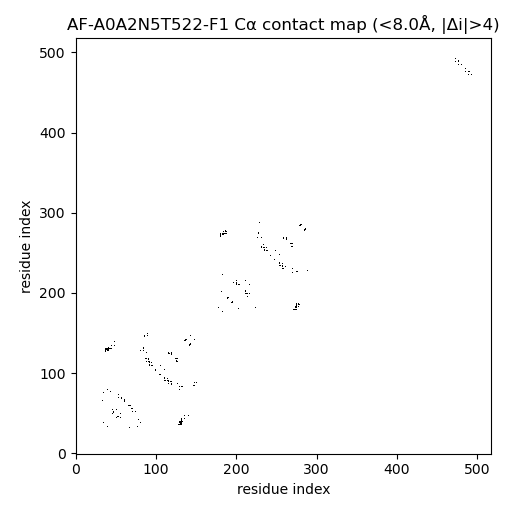 1.00 48.25 296 SER A CA 1
ATOM 2381 C C . SER A 1 296 ? 14.531 -10.595 7.259 1.00 48.25 296 SER A C 1
ATOM 2383 O O . SER A 1 296 ? 14.223 -9.853 8.190 1.00 48.25 296 SER A O 1
ATOM 2385 N N . GLU A 1 297 ? 15.328 -11.653 7.427 1.00 40.19 297 GLU A N 1
ATOM 2386 C CA . GLU A 1 297 ? 15.962 -11.955 8.707 1.00 40.19 297 GLU A CA 1
ATOM 2387 C C . GLU A 1 297 ? 17.344 -11.275 8.780 1.00 40.19 297 GLU A C 1
ATOM 2389 O O . GLU A 1 297 ? 18.274 -11.673 8.071 1.00 40.19 297 GLU A O 1
ATOM 2394 N N . PRO A 1 298 ? 17.515 -10.204 9.582 1.00 46.97 298 PRO A N 1
ATOM 2395 C CA . PRO A 1 298 ? 18.827 -9.618 9.791 1.00 46.97 298 PRO A CA 1
ATOM 2396 C C . PRO A 1 298 ? 19.698 -10.673 10.465 1.00 46.97 298 PRO A C 1
ATOM 2398 O O . PRO A 1 298 ? 19.388 -11.115 11.568 1.00 46.97 298 PRO A O 1
ATOM 2401 N N . HIS A 1 299 ? 20.769 -11.061 9.775 1.00 47.03 299 HIS A N 1
ATOM 2402 C CA . HIS A 1 299 ? 21.815 -11.978 10.211 1.00 47.03 299 HIS A CA 1
ATOM 2403 C C . HIS A 1 299 ? 22.264 -11.662 11.649 1.00 47.03 299 HIS A C 1
ATOM 2405 O O . HIS A 1 299 ? 23.198 -10.893 11.877 1.00 47.03 299 HIS A O 1
ATOM 2411 N N . ARG A 1 300 ? 21.586 -12.244 12.643 1.00 39.53 300 ARG A N 1
ATOM 2412 C CA . ARG A 1 300 ? 22.116 -12.379 13.993 1.00 39.53 300 ARG A CA 1
ATOM 2413 C C . ARG A 1 300 ? 23.119 -13.510 13.909 1.00 39.53 300 ARG A C 1
ATOM 2415 O O . ARG A 1 300 ? 22.749 -14.677 13.975 1.00 39.53 300 ARG A O 1
ATOM 2422 N N . GLN A 1 301 ? 24.379 -13.144 13.708 1.00 45.06 301 GLN A N 1
ATOM 2423 C CA . GLN A 1 301 ? 25.479 -14.065 13.940 1.00 45.06 301 GLN A CA 1
ATOM 2424 C C . GLN A 1 301 ? 25.336 -14.626 15.359 1.00 45.06 301 GLN A C 1
ATOM 2426 O O . GLN A 1 301 ? 25.249 -13.837 16.308 1.00 45.06 301 GLN A O 1
ATOM 2431 N N . PRO A 1 302 ? 25.295 -15.957 15.529 1.00 51.03 302 PRO A N 1
ATOM 2432 C CA . PRO A 1 302 ? 25.570 -16.561 16.816 1.00 51.03 302 PRO A CA 1
ATOM 2433 C C . PRO A 1 302 ? 26.985 -16.126 17.195 1.00 51.03 302 PRO A C 1
ATOM 2435 O O . PRO A 1 302 ? 27.951 -16.483 16.525 1.00 51.03 302 PRO A O 1
ATOM 2438 N N . MET A 1 303 ? 27.107 -15.282 18.217 1.00 49.34 303 MET A N 1
ATOM 2439 C CA . MET A 1 303 ? 28.392 -15.034 18.859 1.00 49.34 303 MET A CA 1
ATOM 2440 C C . MET A 1 303 ? 28.814 -16.349 19.517 1.00 49.34 303 MET A C 1
ATOM 2442 O O . MET A 1 303 ? 28.403 -16.652 20.637 1.00 49.34 303 MET A O 1
ATOM 2446 N N . GLU A 1 304 ? 29.592 -17.153 18.793 1.00 44.81 304 GLU A N 1
ATOM 2447 C CA . GLU A 1 304 ? 30.374 -18.230 19.384 1.00 44.81 304 GLU A CA 1
ATOM 2448 C C . GLU A 1 304 ? 31.321 -17.601 20.406 1.00 44.81 304 GLU A C 1
ATOM 2450 O O . GLU A 1 304 ? 32.212 -16.813 20.085 1.00 44.81 304 GLU A O 1
ATOM 2455 N N . SER A 1 305 ? 31.064 -17.905 21.674 1.00 51.03 305 SER A N 1
ATOM 2456 C CA . SER A 1 305 ? 31.949 -17.537 22.771 1.00 51.03 305 SER A CA 1
ATOM 2457 C C . SER A 1 305 ? 33.230 -18.375 22.670 1.00 51.03 305 SER A C 1
ATOM 2459 O O . SER A 1 305 ? 33.142 -19.570 22.375 1.00 51.03 305 SER A O 1
ATOM 2461 N N . PRO A 1 306 ? 34.420 -17.801 22.913 1.00 55.50 306 PRO A N 1
ATOM 2462 C CA . PRO A 1 306 ? 35.668 -18.547 22.828 1.00 55.50 306 PRO A CA 1
ATOM 2463 C C . PRO A 1 306 ? 35.754 -19.604 23.945 1.00 55.50 306 PRO A C 1
ATOM 2465 O O . PRO A 1 306 ? 35.269 -19.368 25.056 1.00 55.50 306 PRO A O 1
ATOM 2468 N N . PRO A 1 307 ? 36.390 -20.763 23.692 1.00 50.19 307 PRO A N 1
ATOM 2469 C CA . PRO A 1 307 ? 36.490 -21.833 24.673 1.00 50.19 307 PRO A CA 1
ATOM 2470 C C . PRO A 1 307 ? 37.472 -21.453 25.789 1.00 50.19 307 PRO A C 1
ATOM 2472 O O . PRO A 1 307 ? 38.686 -21.383 25.578 1.00 50.19 307 PRO A O 1
ATOM 2475 N N . SER A 1 308 ? 36.946 -21.244 26.999 1.00 45.81 308 SER A N 1
ATOM 2476 C CA . SER A 1 308 ? 37.747 -21.219 28.224 1.00 45.81 308 SER A CA 1
ATOM 2477 C C . SER A 1 308 ? 38.366 -22.593 28.453 1.00 45.81 308 SER A C 1
ATOM 2479 O O . SER A 1 308 ? 37.687 -23.562 28.789 1.00 45.81 308 SER A O 1
ATOM 2481 N N . LYS A 1 309 ? 39.687 -22.657 28.291 1.00 53.41 309 LYS A N 1
ATOM 2482 C CA . LYS A 1 309 ? 40.528 -23.715 28.846 1.00 53.41 309 LYS A CA 1
ATOM 2483 C C . LYS A 1 309 ? 40.472 -23.597 30.366 1.00 53.41 309 LYS A C 1
ATOM 2485 O O . LYS A 1 309 ? 40.930 -22.587 30.882 1.00 53.41 309 LYS A O 1
ATOM 2490 N N . ASN A 1 310 ? 39.975 -24.614 31.062 1.00 40.50 310 ASN A N 1
ATOM 2491 C CA . ASN A 1 310 ? 40.386 -24.868 32.436 1.00 40.50 310 ASN A CA 1
ATOM 2492 C C . ASN A 1 310 ? 40.658 -26.358 32.631 1.00 40.50 310 ASN A C 1
ATOM 2494 O O . ASN A 1 310 ? 39.852 -27.232 32.319 1.00 40.50 310 ASN A O 1
ATOM 2498 N N . THR A 1 311 ? 41.884 -26.568 33.081 1.00 45.25 311 THR A N 1
ATOM 2499 C CA . THR A 1 311 ? 42.618 -27.794 33.338 1.00 45.25 311 THR A CA 1
ATOM 2500 C C . THR A 1 311 ? 42.008 -28.569 34.508 1.00 45.25 311 THR A C 1
ATOM 2502 O O . THR A 1 311 ? 41.533 -27.976 35.473 1.00 45.25 311 THR A O 1
ATOM 2505 N N . SER A 1 312 ? 42.027 -29.897 34.398 1.00 50.06 312 SER A N 1
ATOM 2506 C CA . SER A 1 312 ? 41.645 -30.859 35.441 1.00 50.06 312 SER A CA 1
ATOM 2507 C C . SER A 1 312 ? 42.737 -31.077 36.502 1.00 50.06 312 SER A C 1
ATOM 2509 O O . SER A 1 312 ? 43.893 -30.726 36.272 1.00 50.06 312 SER A O 1
ATOM 2511 N N . HIS A 1 313 ? 42.328 -31.796 37.560 1.00 40.72 313 HIS A N 1
ATOM 2512 C CA . HIS A 1 313 ? 43.049 -32.362 38.722 1.00 40.72 313 HIS A CA 1
ATOM 2513 C C . HIS A 1 313 ? 43.027 -31.444 39.964 1.00 40.72 313 HIS A C 1
ATOM 2515 O O . HIS A 1 313 ? 43.274 -30.254 39.852 1.00 40.72 313 HIS A O 1
ATOM 2521 N N . GLU A 1 314 ? 42.655 -31.887 41.173 1.00 40.06 314 GLU A N 1
ATOM 2522 C CA . GLU A 1 314 ? 42.939 -33.174 41.826 1.00 40.06 314 GLU A CA 1
ATOM 2523 C C . GLU A 1 314 ? 41.981 -33.464 43.016 1.00 40.06 314 GLU A C 1
ATOM 2525 O O . GLU A 1 314 ? 41.173 -32.628 43.411 1.00 40.06 314 GLU A O 1
ATOM 2530 N N . LEU A 1 315 ? 42.051 -34.691 43.536 1.00 47.03 315 LEU A N 1
ATOM 2531 C CA . LEU A 1 315 ? 41.076 -35.440 44.334 1.00 47.03 315 LEU A CA 1
ATOM 2532 C C . LEU A 1 315 ? 41.095 -35.189 45.864 1.00 47.03 315 LEU A C 1
ATOM 2534 O O . LEU A 1 315 ? 42.134 -35.306 46.498 1.00 47.03 315 LEU A O 1
ATOM 2538 N N . ALA A 1 316 ? 39.877 -35.109 46.425 1.00 43.38 316 ALA A N 1
ATOM 2539 C CA . ALA A 1 316 ? 39.387 -35.805 47.637 1.00 43.38 316 ALA A CA 1
ATOM 2540 C C . ALA A 1 316 ? 39.914 -35.387 49.050 1.00 43.38 316 ALA A C 1
ATOM 2542 O O . ALA A 1 316 ? 40.698 -34.456 49.182 1.00 43.38 316 ALA A O 1
ATOM 2543 N N . PRO A 1 317 ? 39.412 -35.998 50.150 1.00 60.28 317 PRO A N 1
ATOM 2544 C CA . PRO A 1 317 ? 38.117 -35.677 50.776 1.00 60.28 317 PRO A CA 1
ATOM 2545 C C . PRO A 1 317 ? 38.235 -35.454 52.305 1.00 60.28 317 PRO A C 1
ATOM 2547 O O . PRO A 1 317 ? 39.169 -35.969 52.912 1.00 60.28 317 PRO A O 1
ATOM 2550 N N . SER A 1 318 ? 37.258 -34.803 52.965 1.00 36.03 318 SER A N 1
ATOM 2551 C CA . SER A 1 318 ? 36.804 -35.169 54.334 1.00 36.03 318 SER A CA 1
ATOM 2552 C C . SER A 1 318 ? 35.742 -34.242 54.949 1.00 36.03 318 SER A C 1
ATOM 2554 O O . SER A 1 318 ? 35.955 -33.044 55.071 1.00 36.03 318 SER A O 1
ATOM 2556 N N . ARG A 1 319 ? 34.681 -34.909 55.433 1.00 35.22 319 ARG A N 1
ATOM 2557 C CA . ARG A 1 319 ? 34.025 -34.822 56.760 1.00 35.22 319 ARG A CA 1
ATOM 2558 C C . ARG A 1 319 ? 33.292 -33.547 57.225 1.00 35.22 319 ARG A C 1
ATOM 2560 O O . ARG A 1 319 ? 33.871 -32.477 57.287 1.00 35.22 319 ARG A O 1
ATOM 2567 N N . SER A 1 320 ? 32.031 -33.806 57.626 1.00 38.09 320 SER A N 1
ATOM 2568 C CA . SER A 1 320 ? 31.249 -33.370 58.816 1.00 38.09 320 SER A CA 1
ATOM 2569 C C . SER A 1 320 ? 31.500 -31.956 59.364 1.00 38.09 320 SER A C 1
ATOM 2571 O O . SER A 1 320 ? 32.641 -31.580 59.561 1.00 38.09 320 SER A O 1
ATOM 2573 N N . SER A 1 321 ? 30.517 -31.155 59.763 1.00 37.03 321 SER A N 1
ATOM 2574 C CA . SER A 1 321 ? 29.382 -31.469 60.636 1.00 37.03 321 SER A CA 1
ATOM 2575 C C . SER A 1 321 ? 28.470 -30.236 60.739 1.00 37.03 321 SER A C 1
ATOM 2577 O O . SER A 1 321 ? 28.949 -29.111 60.659 1.00 37.03 321 SER A O 1
ATOM 2579 N N . GLU A 1 322 ? 27.176 -30.488 60.914 1.00 37.75 322 GLU A N 1
ATOM 2580 C CA . GLU A 1 322 ? 26.268 -29.856 61.885 1.00 37.75 322 GLU A CA 1
ATOM 2581 C C . GLU A 1 322 ? 26.546 -28.426 62.408 1.00 37.75 322 GLU A C 1
ATOM 2583 O O . GLU A 1 322 ? 27.513 -28.166 63.116 1.00 37.75 322 GLU A O 1
ATOM 2588 N N . ASP A 1 323 ? 25.531 -27.588 62.175 1.00 33.28 323 ASP A N 1
ATOM 2589 C CA . ASP A 1 323 ? 24.716 -26.957 63.222 1.00 33.28 323 ASP A CA 1
ATOM 2590 C C . ASP A 1 323 ? 24.967 -25.487 63.622 1.00 33.28 323 ASP A C 1
ATOM 2592 O O . ASP A 1 323 ? 26.078 -24.983 63.749 1.00 33.28 323 ASP A O 1
ATOM 2596 N N . SER A 1 324 ? 23.819 -24.855 63.881 1.00 37.72 324 SER A N 1
ATOM 2597 C CA . SER A 1 324 ? 23.586 -23.757 64.813 1.00 37.72 324 SER A CA 1
ATOM 2598 C C . SER A 1 324 ? 23.902 -22.302 64.411 1.00 37.72 324 SER A C 1
ATOM 2600 O O . SER A 1 324 ? 24.982 -21.752 64.585 1.00 37.72 324 SER A O 1
ATOM 2602 N N . SER A 1 325 ? 22.792 -21.636 64.063 1.00 35.34 325 SER A N 1
ATOM 2603 C CA . SER A 1 325 ? 22.202 -20.489 64.782 1.00 35.34 325 SER A CA 1
ATOM 2604 C C . SER A 1 325 ? 22.768 -19.060 64.680 1.00 35.34 325 SER A C 1
ATOM 2606 O O . SER A 1 325 ? 23.929 -18.752 64.909 1.00 35.34 325 SER A O 1
ATOM 2608 N N . ALA A 1 326 ? 21.790 -18.183 64.432 1.00 41.88 326 ALA A N 1
ATOM 2609 C CA . ALA A 1 326 ? 21.645 -16.757 64.708 1.00 41.88 326 ALA A CA 1
ATOM 2610 C C . ALA A 1 326 ? 22.552 -16.091 65.764 1.00 41.88 326 ALA A C 1
ATOM 2612 O O . ALA A 1 326 ? 22.730 -16.594 66.865 1.00 41.88 326 ALA A O 1
ATOM 2613 N N . THR A 1 327 ? 22.937 -14.843 65.474 1.00 37.88 327 THR A N 1
ATOM 2614 C CA . THR A 1 327 ? 22.917 -13.650 66.362 1.00 37.88 327 THR A CA 1
ATOM 2615 C C . THR A 1 327 ? 23.302 -12.440 65.492 1.00 37.88 327 THR A C 1
ATOM 2617 O O . THR A 1 327 ? 24.308 -12.456 64.798 1.00 37.88 327 THR A O 1
ATOM 2620 N N . ARG A 1 328 ? 22.411 -11.475 65.227 1.00 42.31 328 ARG A N 1
ATOM 2621 C CA . ARG A 1 328 ? 22.187 -10.231 65.990 1.00 42.31 328 ARG A CA 1
ATOM 2622 C C . ARG A 1 328 ? 23.458 -9.649 66.628 1.00 42.31 328 ARG A C 1
ATOM 2624 O O . ARG A 1 328 ? 23.838 -10.099 67.696 1.00 42.31 328 ARG A O 1
ATOM 2631 N N . SER A 1 329 ? 23.999 -8.570 66.057 1.00 36.66 329 SER A N 1
ATOM 2632 C CA . SER A 1 329 ? 24.386 -7.372 66.822 1.00 36.66 329 SER A CA 1
ATOM 2633 C C . SER A 1 329 ? 24.741 -6.213 65.895 1.00 36.66 329 SER A C 1
ATOM 2635 O O . SER A 1 329 ? 25.543 -6.341 64.975 1.00 36.66 329 SER A O 1
ATOM 2637 N N . GLU A 1 330 ? 24.148 -5.064 66.193 1.00 45.31 330 GLU A N 1
ATOM 2638 C CA . GLU A 1 330 ? 24.602 -3.741 65.785 1.00 45.31 330 GLU A CA 1
ATOM 2639 C C . GLU A 1 330 ? 25.999 -3.458 66.369 1.00 45.31 330 GLU A C 1
ATOM 2641 O O . GLU A 1 330 ? 26.280 -3.878 67.489 1.00 45.31 330 GLU A O 1
ATOM 2646 N N . HIS A 1 331 ? 26.839 -2.696 65.656 1.00 36.38 331 HIS A N 1
ATOM 2647 C CA . HIS A 1 331 ? 27.636 -1.620 66.260 1.00 36.38 331 HIS A CA 1
ATOM 2648 C C . HIS A 1 331 ? 28.237 -0.665 65.210 1.00 36.38 331 HIS A C 1
ATOM 2650 O O . HIS A 1 331 ? 29.123 -0.989 64.429 1.00 36.38 331 HIS A O 1
ATOM 2656 N N . LYS A 1 332 ? 27.673 0.543 65.227 1.00 37.56 332 LYS A N 1
ATOM 2657 C CA . LYS A 1 332 ? 28.280 1.883 65.179 1.00 37.56 332 LYS A CA 1
ATOM 2658 C C . LYS A 1 332 ? 29.813 2.017 64.978 1.00 37.56 332 LYS A C 1
ATOM 2660 O O . LYS A 1 332 ? 30.602 1.495 65.753 1.00 37.56 332 LYS A O 1
ATOM 2665 N N . SER A 1 333 ? 30.137 2.940 64.059 1.00 37.09 333 SER A N 1
ATOM 2666 C CA . SER A 1 333 ? 31.244 3.927 64.045 1.00 37.09 333 SER A CA 1
ATOM 2667 C C . SER A 1 333 ? 32.708 3.459 63.976 1.00 37.09 333 SER A C 1
ATOM 2669 O O . SER A 1 333 ? 33.252 3.008 64.974 1.00 37.09 333 SER A O 1
ATOM 2671 N N . ASN A 1 334 ? 33.421 3.773 62.882 1.00 33.88 334 ASN A N 1
ATOM 2672 C CA . ASN A 1 334 ? 34.284 4.968 62.774 1.00 33.88 334 ASN A CA 1
ATOM 2673 C C . ASN A 1 334 ? 35.123 5.007 61.471 1.00 33.88 334 ASN A C 1
ATOM 2675 O O . ASN A 1 334 ? 35.573 3.996 60.947 1.00 33.88 334 ASN A O 1
ATOM 2679 N N . ILE A 1 335 ? 35.297 6.240 60.992 1.00 43.22 335 ILE A N 1
ATOM 2680 C CA . ILE A 1 335 ? 36.106 6.814 59.886 1.00 43.22 335 ILE A CA 1
ATOM 2681 C C . ILE A 1 335 ? 37.621 6.507 60.115 1.00 43.22 335 ILE A C 1
ATOM 2683 O O . ILE A 1 335 ? 37.981 6.431 61.291 1.00 43.22 335 ILE A O 1
ATOM 2687 N N . PRO A 1 336 ? 38.532 6.357 59.099 1.00 47.78 336 PRO A N 1
ATOM 2688 C CA . PRO A 1 336 ? 38.926 7.465 58.211 1.00 47.78 336 PRO A CA 1
ATOM 2689 C C . PRO A 1 336 ? 39.421 7.216 56.764 1.00 47.78 336 PRO A C 1
ATOM 2691 O O . PRO A 1 336 ? 40.174 6.304 56.454 1.00 47.78 336 PRO A O 1
ATOM 2694 N N . SER A 1 337 ? 39.061 8.193 55.916 1.00 33.59 337 SER A N 1
ATOM 2695 C CA . SER A 1 337 ? 39.929 9.003 55.036 1.00 33.59 337 SER A CA 1
ATOM 2696 C C . SER A 1 337 ? 41.035 8.326 54.211 1.00 33.59 337 SER A C 1
ATOM 2698 O O . SER A 1 337 ? 42.106 8.044 54.730 1.00 33.59 337 SER A O 1
ATOM 2700 N N . THR A 1 338 ? 40.855 8.298 52.883 1.00 38.12 338 THR A N 1
ATOM 2701 C CA . THR A 1 338 ? 41.847 8.762 51.880 1.00 38.12 338 THR A CA 1
ATOM 2702 C C . THR A 1 338 ? 41.069 9.227 50.632 1.00 38.12 338 THR A C 1
ATOM 2704 O O . THR A 1 338 ? 40.258 8.502 50.076 1.00 38.12 338 THR A O 1
ATOM 2707 N N . ARG A 1 339 ? 41.010 10.528 50.326 1.00 33.72 339 ARG A N 1
ATOM 2708 C CA . ARG A 1 339 ? 41.939 11.304 49.483 1.00 33.72 339 ARG A CA 1
ATOM 2709 C C . ARG A 1 339 ? 42.146 10.702 48.085 1.00 33.72 339 ARG A C 1
ATOM 2711 O O . ARG A 1 339 ? 43.048 9.899 47.899 1.00 33.72 339 ARG A O 1
ATOM 2718 N N . SER A 1 340 ? 41.4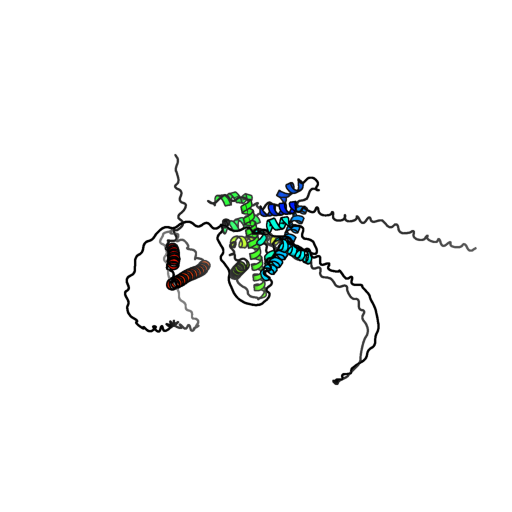30 11.224 47.085 1.00 37.97 340 SER A N 1
ATOM 2719 C CA . SER A 1 340 ? 42.003 11.532 45.763 1.00 37.97 340 SER A CA 1
ATOM 2720 C C . SER A 1 340 ? 41.148 12.542 44.998 1.00 37.97 340 SER A C 1
ATOM 2722 O O . SER A 1 340 ? 39.944 12.391 44.830 1.00 37.97 340 SER A O 1
ATOM 2724 N N . LYS A 1 341 ? 41.822 13.622 44.600 1.00 40.66 341 LYS A N 1
ATOM 2725 C CA . LYS A 1 341 ? 41.322 14.787 43.876 1.00 40.66 341 LYS A CA 1
ATOM 2726 C C . LYS A 1 341 ? 41.239 14.458 42.384 1.00 40.66 341 LYS A C 1
ATOM 2728 O O . LYS A 1 341 ? 42.214 13.960 41.834 1.00 40.66 341 LYS A O 1
ATOM 2733 N N . SER A 1 342 ? 40.182 14.884 41.701 1.00 38.38 342 SER A N 1
ATOM 2734 C CA . SER A 1 342 ? 40.322 15.361 40.322 1.00 38.38 342 SER A CA 1
ATOM 2735 C C . SER A 1 342 ? 39.372 16.533 40.086 1.00 38.38 342 SER A C 1
ATOM 2737 O O . SER A 1 342 ? 38.259 16.592 40.597 1.00 38.38 342 SER A O 1
ATOM 2739 N N . LYS A 1 343 ? 39.934 17.540 39.428 1.00 38.25 343 LYS A N 1
ATOM 2740 C CA . LYS A 1 343 ? 39.496 18.924 39.304 1.00 38.25 343 LYS A CA 1
ATOM 2741 C C . LYS A 1 343 ? 39.139 19.114 37.838 1.00 38.25 343 LYS A C 1
ATOM 2743 O O . LYS A 1 343 ? 40.040 19.012 37.015 1.00 38.25 343 LYS A O 1
ATOM 2748 N N . ILE A 1 344 ? 37.880 19.399 37.516 1.00 39.81 344 ILE A N 1
ATOM 2749 C CA . ILE A 1 344 ? 37.499 19.941 36.206 1.00 39.81 344 ILE A CA 1
ATOM 2750 C C . ILE A 1 344 ? 36.560 21.121 36.448 1.00 39.81 344 ILE A C 1
ATOM 2752 O O . ILE A 1 344 ? 35.572 21.028 37.171 1.00 39.81 344 ILE A O 1
ATOM 2756 N N . GLN A 1 345 ? 36.991 22.257 35.912 1.00 36.72 345 GLN A N 1
ATOM 2757 C CA . GLN A 1 345 ? 36.423 23.589 36.045 1.00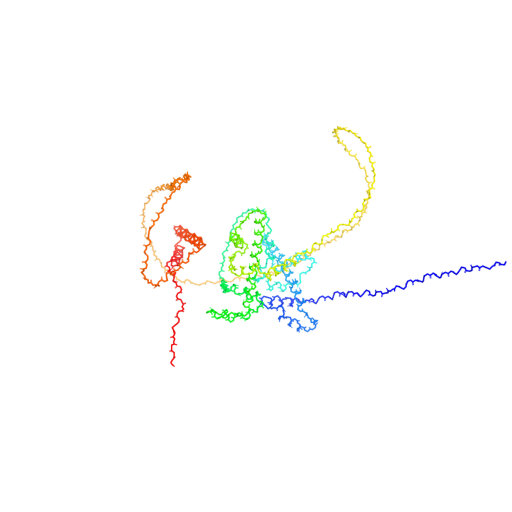 36.72 345 GLN A CA 1
ATOM 2758 C C . GLN A 1 345 ? 35.085 23.682 35.301 1.00 36.72 345 GLN A C 1
ATOM 2760 O O . GLN A 1 345 ? 34.983 23.245 34.159 1.00 36.72 345 GLN A O 1
ATOM 2765 N N . SER A 1 346 ? 34.082 24.282 35.943 1.00 35.28 346 SER A N 1
ATOM 2766 C CA . SER A 1 346 ? 32.866 24.773 35.289 1.00 35.28 346 SER A CA 1
ATOM 2767 C C . SER A 1 346 ? 33.037 26.266 35.024 1.00 35.28 346 SER A C 1
ATOM 2769 O O . SER A 1 346 ? 33.406 27.008 35.933 1.00 35.28 346 SER A O 1
ATOM 2771 N N . ALA A 1 347 ? 32.819 26.683 33.778 1.00 44.59 347 ALA A N 1
ATOM 2772 C CA . ALA A 1 347 ? 32.799 28.082 33.379 1.00 44.59 347 ALA A CA 1
ATOM 2773 C C . ALA A 1 347 ? 31.353 28.596 33.402 1.00 44.59 347 ALA A C 1
ATOM 2775 O O . ALA A 1 347 ? 30.485 28.057 32.716 1.00 44.59 347 ALA A O 1
ATOM 2776 N N . ASP A 1 348 ? 31.134 29.637 34.204 1.00 34.38 348 ASP A N 1
ATOM 2777 C CA . ASP A 1 348 ? 29.946 30.487 34.225 1.00 34.38 348 ASP A CA 1
ATOM 2778 C C . ASP A 1 348 ? 29.751 31.200 32.879 1.00 34.38 348 ASP A C 1
ATOM 2780 O O . ASP A 1 348 ? 30.655 31.882 32.391 1.00 34.38 348 ASP A O 1
ATOM 2784 N N . VAL A 1 349 ? 28.543 31.120 32.316 1.00 41.62 349 VAL A N 1
ATOM 2785 C CA . VAL A 1 349 ? 28.100 31.991 31.218 1.00 41.62 349 VAL A CA 1
ATOM 2786 C C . VAL A 1 349 ? 27.025 32.933 31.754 1.00 41.62 349 VAL A C 1
ATOM 2788 O O . VAL A 1 349 ? 25.907 32.530 32.067 1.00 41.62 349 VAL A O 1
ATOM 2791 N N . LYS A 1 350 ? 27.405 34.210 31.866 1.00 37.94 350 LYS A N 1
ATOM 2792 C CA . LYS A 1 350 ? 26.555 35.352 32.221 1.00 37.94 350 LYS A CA 1
ATOM 2793 C C . LYS A 1 350 ? 25.483 35.595 31.152 1.00 37.94 350 LYS A C 1
ATOM 2795 O O . LYS A 1 350 ? 25.813 35.842 29.994 1.00 37.94 350 LYS A O 1
ATOM 2800 N N . LEU A 1 351 ? 24.217 35.631 31.569 1.00 34.47 351 LEU A N 1
ATOM 2801 C CA . LEU A 1 351 ? 23.127 36.249 30.811 1.00 34.47 351 LEU A CA 1
ATOM 2802 C C . LEU A 1 351 ? 23.241 37.778 30.900 1.00 34.47 351 LEU A C 1
ATOM 2804 O O . LEU A 1 351 ? 23.149 38.346 31.988 1.00 34.47 351 LEU A O 1
ATOM 2808 N N . ASN A 1 352 ? 23.395 38.439 29.751 1.00 35.31 352 ASN A N 1
ATOM 2809 C CA . ASN A 1 352 ? 23.244 39.886 29.625 1.00 35.31 352 ASN A CA 1
ATOM 2810 C C . ASN A 1 352 ? 21.807 40.213 29.206 1.00 35.31 352 ASN A C 1
ATOM 2812 O O . ASN A 1 352 ? 21.378 39.912 28.094 1.00 35.31 352 ASN A O 1
ATOM 2816 N N . VAL A 1 353 ? 21.082 40.847 30.124 1.00 34.34 353 VAL A N 1
ATOM 2817 C CA . VAL A 1 353 ? 19.789 41.497 29.905 1.00 34.34 353 VAL A CA 1
ATOM 2818 C C . VAL A 1 353 ? 20.057 42.871 29.293 1.00 34.34 353 VAL A C 1
ATOM 2820 O O . VAL A 1 353 ? 20.640 43.729 29.953 1.00 34.34 353 VAL A O 1
ATOM 2823 N N . VAL A 1 354 ? 19.614 43.103 28.056 1.00 40.41 354 VAL A N 1
ATOM 2824 C CA . VAL A 1 354 ? 19.559 44.446 27.462 1.00 40.41 354 VAL A CA 1
ATOM 2825 C C . VAL A 1 354 ? 18.097 44.845 27.304 1.00 40.41 354 VAL A C 1
ATOM 2827 O O . VAL A 1 354 ? 17.335 44.233 26.561 1.00 40.41 354 VAL A O 1
ATOM 2830 N N . LYS A 1 355 ? 17.722 45.877 28.063 1.00 39.31 355 LYS A N 1
ATOM 2831 C CA . LYS A 1 355 ? 16.474 46.634 27.954 1.00 39.31 355 LYS A CA 1
ATOM 2832 C C . LYS A 1 355 ? 16.610 47.634 26.806 1.00 39.31 355 LYS A C 1
ATOM 2834 O O . LYS A 1 355 ? 17.575 48.390 26.805 1.00 39.31 355 LYS A O 1
ATOM 2839 N N . HIS A 1 356 ? 15.608 47.729 25.936 1.00 38.12 356 HIS A N 1
ATOM 2840 C CA . HIS A 1 356 ? 15.339 48.960 25.193 1.00 38.12 356 HIS A CA 1
ATOM 2841 C C . HIS A 1 356 ? 13.846 49.291 25.227 1.00 38.12 356 HIS A C 1
ATOM 2843 O O . HIS A 1 356 ? 12.977 48.444 25.046 1.00 38.12 356 HIS A O 1
ATOM 2849 N N . THR A 1 357 ? 13.609 50.554 25.548 1.00 34.31 357 THR A N 1
ATOM 2850 C CA . THR A 1 357 ? 12.358 51.269 25.773 1.00 34.31 357 THR A CA 1
ATOM 2851 C C . THR A 1 357 ? 11.815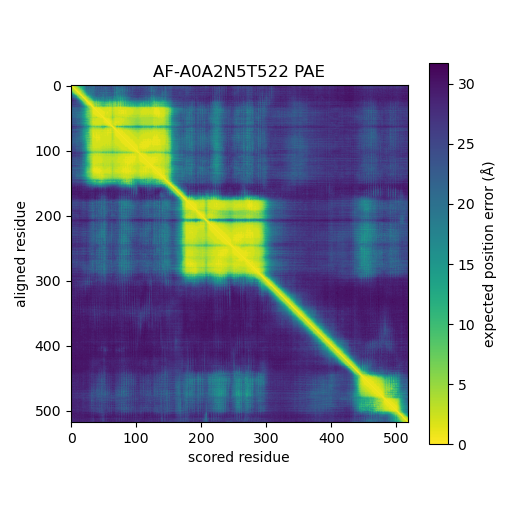 51.902 24.489 1.00 34.31 357 THR A C 1
ATOM 2853 O O . THR A 1 357 ? 12.575 52.508 23.744 1.00 34.31 357 THR A O 1
ATOM 2856 N N . SER A 1 358 ? 10.488 51.826 24.344 1.00 39.03 358 SER A N 1
ATOM 2857 C CA . SER A 1 358 ? 9.533 52.871 23.923 1.00 39.03 358 SER A CA 1
ATOM 2858 C C . SER A 1 358 ? 9.703 53.635 22.600 1.00 39.03 358 SER A C 1
ATOM 2860 O O . SER A 1 358 ? 10.602 54.456 22.454 1.00 39.03 358 SER A O 1
ATOM 2862 N N . SER A 1 359 ? 8.687 53.510 21.736 1.00 34.78 359 SER A N 1
ATOM 2863 C CA . SER A 1 359 ? 8.014 54.562 20.931 1.00 34.78 359 SER A CA 1
ATOM 2864 C C . SER A 1 359 ? 6.965 53.875 20.039 1.00 34.78 359 SER A C 1
ATOM 2866 O O . SER A 1 359 ? 7.218 52.766 19.593 1.00 34.78 359 SER A O 1
ATOM 2868 N N . ALA A 1 360 ? 5.812 54.406 19.647 1.00 33.94 360 ALA A N 1
ATOM 2869 C CA . ALA A 1 360 ? 4.883 55.429 20.110 1.00 33.94 360 ALA A CA 1
ATOM 2870 C C . ALA A 1 360 ? 3.640 55.258 19.194 1.00 33.94 360 A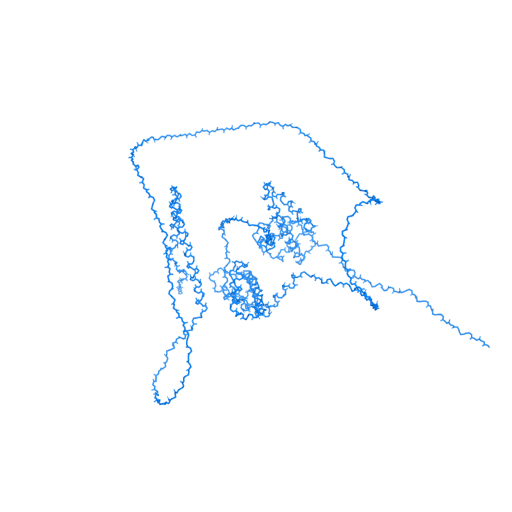LA A C 1
ATOM 2872 O O . ALA A 1 360 ? 3.792 54.924 18.024 1.00 33.94 360 ALA A O 1
ATOM 2873 N N . LEU A 1 361 ? 2.447 55.433 19.767 1.00 38.91 361 LEU A N 1
ATOM 2874 C CA . LEU A 1 361 ? 1.174 55.909 19.195 1.00 38.91 361 LEU A CA 1
ATOM 2875 C C . LEU A 1 361 ? 0.972 55.894 17.662 1.00 38.91 361 LEU A C 1
ATOM 2877 O O . LEU A 1 361 ? 1.683 56.594 16.958 1.00 38.91 361 LEU A O 1
ATOM 2881 N N . ILE A 1 362 ? -0.124 55.267 17.203 1.00 37.47 362 ILE A N 1
ATOM 2882 C CA . ILE A 1 362 ? -1.140 55.858 16.302 1.00 37.47 362 ILE A CA 1
ATOM 2883 C C . ILE A 1 362 ? -2.469 55.110 16.537 1.00 37.47 362 ILE A C 1
ATOM 2885 O O . ILE A 1 362 ? -2.593 53.919 16.259 1.00 37.47 362 ILE A O 1
ATOM 2889 N N . SER A 1 363 ? -3.452 55.840 17.067 1.00 34.97 363 SER A N 1
ATOM 2890 C CA . SER A 1 363 ? -4.882 55.533 16.983 1.00 34.97 363 SER A CA 1
ATOM 2891 C C . SER A 1 363 ? -5.388 55.874 15.585 1.00 34.97 363 SER A C 1
ATOM 2893 O O . SER A 1 363 ? -5.061 56.945 15.085 1.00 34.97 363 SER A O 1
ATOM 2895 N N . THR A 1 364 ? -6.260 55.056 15.001 1.00 33.22 364 THR A N 1
ATOM 2896 C CA . THR A 1 364 ? -7.285 55.537 14.060 1.00 33.22 364 THR A CA 1
ATOM 2897 C C . THR A 1 364 ? -8.544 54.685 14.188 1.00 33.22 364 THR A C 1
ATOM 2899 O O . THR A 1 364 ? -8.492 53.476 14.389 1.00 33.22 364 THR A O 1
ATOM 2902 N N . SER A 1 365 ? -9.657 55.400 14.186 1.00 39.59 365 SER A N 1
ATOM 2903 C CA . SER A 1 365 ? -11.024 55.037 14.528 1.00 39.59 365 SER A CA 1
ATOM 2904 C C . SER A 1 365 ? -11.786 54.330 13.406 1.00 39.59 365 SER A C 1
ATOM 2906 O O . SER A 1 365 ? -11.464 54.477 12.229 1.00 39.59 365 SER A O 1
ATOM 2908 N N . GLU A 1 366 ? -12.858 53.645 13.809 1.00 38.41 366 GLU A N 1
ATOM 2909 C CA . GLU A 1 366 ? -14.010 53.258 12.985 1.00 38.41 366 GLU A CA 1
ATOM 2910 C C . GLU A 1 366 ? -14.609 54.446 12.208 1.00 38.41 366 GLU A C 1
ATOM 2912 O O . GLU A 1 366 ? -14.450 55.607 12.606 1.00 38.41 366 GLU A O 1
ATOM 2917 N N . PRO A 1 367 ? -15.399 54.146 11.163 1.00 51.53 367 PRO A N 1
ATOM 2918 C CA . PRO A 1 367 ? -16.744 54.705 11.164 1.00 51.53 367 PRO A CA 1
ATOM 2919 C C . PRO A 1 367 ? -17.852 53.685 10.864 1.00 51.53 367 PRO A C 1
ATOM 2921 O O . PRO A 1 367 ? -17.755 52.813 10.002 1.00 51.53 367 PRO A O 1
ATOM 2924 N N . CYS A 1 368 ? -18.919 53.890 11.628 1.00 35.12 368 CYS A N 1
ATOM 2925 C CA . CYS A 1 368 ? -20.290 53.437 11.477 1.00 35.12 368 CYS A CA 1
ATOM 2926 C C . CYS A 1 368 ? -20.929 54.037 10.214 1.00 35.12 368 CYS A C 1
ATOM 2928 O O . CYS A 1 368 ? -20.696 55.210 9.943 1.00 35.12 368 CYS A O 1
ATOM 2930 N N . ASP A 1 369 ? -21.794 53.287 9.526 1.00 37.66 369 ASP A N 1
ATOM 2931 C CA . ASP A 1 369 ? -22.876 53.876 8.734 1.00 37.66 369 ASP A CA 1
ATOM 2932 C C . ASP A 1 369 ? -24.134 52.998 8.779 1.00 37.66 369 ASP A C 1
ATOM 2934 O O . ASP A 1 369 ? -24.121 51.791 8.537 1.00 37.66 369 ASP A O 1
ATOM 2938 N N . THR A 1 370 ? -25.224 53.666 9.145 1.00 38.97 370 THR A N 1
ATOM 2939 C CA . THR A 1 370 ? -26.604 53.200 9.307 1.00 38.97 370 THR A CA 1
ATOM 2940 C C . THR A 1 370 ? -27.437 53.785 8.169 1.00 38.97 370 THR A C 1
ATOM 2942 O O . THR A 1 370 ? -27.210 54.942 7.841 1.00 38.97 370 THR A O 1
ATOM 2945 N N . LEU A 1 371 ? -28.407 53.039 7.619 1.00 41.84 371 LEU A N 1
ATOM 2946 C CA . LEU A 1 371 ? -29.631 53.477 6.894 1.00 41.84 371 LEU A CA 1
ATOM 2947 C C . LEU A 1 371 ? -30.250 52.206 6.261 1.00 41.84 371 LEU A C 1
ATOM 2949 O O . LEU A 1 371 ? -29.510 51.376 5.752 1.00 41.84 371 LEU A O 1
ATOM 2953 N N . ALA A 1 372 ? -31.551 51.930 6.194 1.00 36.59 372 ALA A N 1
ATOM 2954 C CA . ALA A 1 372 ? -32.776 52.566 6.656 1.00 36.59 372 ALA A CA 1
ATOM 2955 C C . ALA A 1 372 ? -33.899 51.502 6.597 1.00 36.59 372 ALA A C 1
ATOM 2957 O O . ALA A 1 372 ? -33.852 50.580 5.782 1.00 36.59 372 ALA A O 1
ATOM 2958 N N . GLU A 1 373 ? -34.907 51.663 7.449 1.00 39.84 373 GLU A N 1
ATOM 2959 C CA . GLU A 1 373 ? -36.211 50.981 7.430 1.00 39.84 373 GLU A CA 1
ATOM 2960 C C . GLU A 1 373 ? -37.061 51.427 6.203 1.00 39.84 373 GLU A C 1
ATOM 2962 O O . GLU A 1 373 ? -36.687 52.416 5.562 1.00 39.84 373 GLU A O 1
ATOM 2967 N N . PRO A 1 374 ? -38.207 50.781 5.857 1.00 56.78 374 PRO A N 1
ATOM 2968 C CA . PRO A 1 374 ? -39.448 51.153 6.558 1.00 56.78 374 PRO A CA 1
ATOM 2969 C C . PRO A 1 374 ? -40.592 50.105 6.670 1.00 56.78 374 PRO A C 1
ATOM 2971 O O . PRO A 1 374 ? -40.881 49.342 5.752 1.00 56.78 374 PRO A O 1
ATOM 2974 N N . ASN A 1 375 ? -41.354 50.285 7.758 1.00 34.19 375 ASN A N 1
ATOM 2975 C CA . ASN A 1 375 ? -42.823 50.279 7.897 1.00 34.19 375 ASN A CA 1
ATOM 2976 C C . ASN A 1 375 ? -43.639 48.973 8.061 1.00 34.19 375 ASN A C 1
ATOM 2978 O O . ASN A 1 375 ? -44.022 48.309 7.105 1.00 34.19 375 ASN A O 1
ATOM 2982 N N . GLN A 1 376 ? -44.058 48.784 9.325 1.00 34.81 376 GLN A N 1
ATOM 2983 C CA . GLN A 1 376 ? -45.443 48.723 9.845 1.00 34.81 376 GLN A CA 1
ATOM 2984 C C . GLN A 1 376 ? -46.462 47.756 9.210 1.00 34.81 376 GLN A C 1
ATOM 2986 O O . GLN A 1 376 ? -46.872 47.936 8.071 1.00 34.81 376 GLN A O 1
ATOM 2991 N N . THR A 1 377 ? -47.056 46.884 10.042 1.00 35.25 377 THR A N 1
ATOM 2992 C CA . THR A 1 377 ? -48.523 46.820 10.249 1.00 35.25 377 THR A CA 1
ATOM 2993 C C . THR A 1 377 ? -48.873 46.054 11.534 1.00 35.25 377 THR A C 1
ATOM 2995 O O . THR A 1 377 ? -48.572 44.876 11.704 1.00 35.25 377 THR A O 1
ATOM 2998 N N . THR A 1 378 ? -49.545 46.781 12.419 1.00 37.12 378 THR A N 1
ATOM 2999 C CA . THR A 1 378 ? -50.293 46.400 13.623 1.00 37.12 378 THR A CA 1
ATOM 3000 C C . THR A 1 378 ? -51.434 45.418 13.335 1.00 37.12 378 THR A C 1
ATOM 3002 O O . THR A 1 378 ? -52.211 45.686 12.430 1.00 37.12 378 THR A O 1
ATOM 3005 N N . MET A 1 379 ? -51.641 44.391 14.170 1.00 37.41 379 MET A N 1
ATOM 3006 C CA . MET A 1 379 ? -52.980 43.885 14.535 1.00 37.41 379 MET A CA 1
ATOM 3007 C C . MET A 1 379 ? -52.921 43.101 15.860 1.00 37.41 379 MET A C 1
ATOM 3009 O O . MET A 1 379 ? -52.042 42.273 16.086 1.00 37.41 379 MET A O 1
ATOM 3013 N N . ASN A 1 380 ? -53.877 43.420 16.731 1.00 41.50 380 ASN A N 1
ATOM 3014 C CA . ASN A 1 380 ? -54.082 42.930 18.095 1.00 41.50 380 ASN A CA 1
ATOM 3015 C C . ASN A 1 380 ? -54.674 41.500 18.166 1.00 41.50 380 ASN A C 1
ATOM 3017 O O . ASN A 1 380 ? -55.175 40.993 17.162 1.00 41.50 380 ASN A O 1
ATOM 3021 N N . PRO A 1 381 ? -54.665 40.862 19.359 1.00 57.44 381 PRO A N 1
ATOM 3022 C CA . PRO A 1 381 ? -55.078 39.472 19.570 1.00 57.44 381 PRO A CA 1
ATOM 3023 C C . PRO A 1 381 ? -56.549 39.342 20.007 1.00 57.44 381 PRO A C 1
ATOM 3025 O O . PRO A 1 381 ? -57.140 40.317 20.477 1.00 57.44 381 PRO A O 1
ATOM 3028 N N . PRO A 1 382 ? -57.103 38.115 20.022 1.00 50.75 382 PRO A N 1
ATOM 3029 C CA . PRO A 1 382 ? -58.168 37.782 20.951 1.00 50.75 382 PRO A CA 1
ATOM 3030 C C . PRO A 1 382 ? -57.733 36.734 21.981 1.00 50.75 382 PRO A C 1
ATOM 3032 O O . PRO A 1 382 ? -57.214 35.661 21.682 1.00 50.75 382 PRO A O 1
ATOM 3035 N N . SER A 1 383 ? -58.013 37.101 23.226 1.00 41.06 383 SER A N 1
ATOM 3036 C CA . SER A 1 383 ? -58.069 36.259 24.411 1.00 41.06 383 SER A CA 1
ATOM 3037 C C . SER A 1 383 ? -59.170 35.202 24.280 1.00 41.06 383 SER A C 1
ATOM 3039 O O . SER A 1 383 ? -60.290 35.523 23.880 1.00 41.06 383 SER A O 1
ATOM 3041 N N . THR A 1 384 ? -58.906 33.960 24.686 1.00 35.66 384 THR A N 1
ATOM 3042 C CA . THR A 1 384 ? -59.946 33.066 25.220 1.00 35.66 384 THR A CA 1
ATOM 3043 C C . THR A 1 384 ? -59.294 32.055 26.158 1.00 35.66 384 THR A C 1
ATOM 3045 O O . THR A 1 384 ? -58.455 31.256 25.750 1.00 35.66 384 THR A O 1
ATOM 3048 N N . GLY A 1 385 ? -59.641 32.131 27.442 1.00 35.66 385 GLY A N 1
ATOM 3049 C CA . GLY A 1 385 ? -59.195 31.179 28.451 1.00 35.66 385 GLY A CA 1
ATOM 3050 C C . GLY A 1 385 ? -60.016 29.893 28.451 1.00 35.66 385 GLY A C 1
ATOM 3051 O O . GLY A 1 385 ? -61.160 29.882 28.005 1.00 35.66 385 GLY A O 1
ATOM 3052 N N . SER A 1 386 ? -59.458 28.830 29.031 1.00 32.78 386 SER A N 1
ATOM 3053 C CA . SER A 1 386 ? -60.144 28.030 30.056 1.00 32.78 386 SER A CA 1
ATOM 3054 C C . SER A 1 386 ? -59.333 26.821 30.518 1.00 32.78 386 SER A C 1
ATOM 3056 O O . SER A 1 386 ? -58.755 26.088 29.726 1.00 32.78 386 SER A O 1
ATOM 3058 N N . ALA A 1 387 ? -59.439 26.610 31.829 1.00 36.28 387 ALA A N 1
ATOM 3059 C CA . ALA A 1 387 ? -59.573 25.328 32.511 1.00 36.28 387 ALA A CA 1
ATOM 3060 C C . ALA A 1 387 ? -58.380 24.355 32.527 1.00 36.28 387 ALA A C 1
ATOM 3062 O O . ALA A 1 387 ? -58.211 23.459 31.706 1.00 36.28 387 ALA A O 1
ATOM 3063 N N . THR A 1 388 ? -57.659 24.457 33.642 1.00 40.25 388 THR A N 1
ATOM 3064 C CA . THR A 1 388 ? -57.252 23.339 34.503 1.00 40.25 388 THR A CA 1
ATOM 3065 C C . THR A 1 388 ? -58.033 22.033 34.305 1.00 40.25 388 THR A C 1
ATOM 3067 O O . THR A 1 388 ? -59.226 21.970 34.596 1.00 40.25 388 THR A O 1
ATOM 3070 N N . SER A 1 389 ? -57.318 20.945 34.014 1.00 40.75 389 SER A N 1
ATOM 3071 C CA . SER A 1 389 ? -57.652 19.629 34.566 1.00 40.75 389 SER A CA 1
ATOM 3072 C C . SER A 1 389 ? -56.383 18.809 34.824 1.00 40.75 389 SER A C 1
ATOM 3074 O O . SER A 1 389 ? -55.558 18.563 33.950 1.00 40.75 389 SER A O 1
ATOM 3076 N N . LYS A 1 390 ? -56.223 18.430 36.096 1.00 46.78 390 LYS A N 1
ATOM 3077 C CA . LYS A 1 390 ? -55.328 17.373 36.572 1.00 46.78 390 LYS A CA 1
ATOM 3078 C C . LYS A 1 390 ? -55.770 16.052 35.942 1.00 46.78 390 LYS A C 1
ATOM 3080 O O . LYS A 1 390 ? -56.911 15.650 36.156 1.00 46.78 390 LYS A O 1
ATOM 3085 N N . ALA A 1 391 ? -54.859 15.329 35.298 1.00 38.19 391 ALA A N 1
ATOM 3086 C CA . ALA A 1 391 ? -55.035 13.903 35.050 1.00 38.19 391 ALA A CA 1
ATOM 3087 C C . ALA A 1 391 ? -53.709 13.147 35.222 1.00 38.19 391 ALA A C 1
ATOM 3089 O O . ALA A 1 391 ? -52.637 13.592 34.827 1.00 38.19 391 ALA A O 1
ATOM 3090 N N . LYS A 1 392 ? -53.852 12.028 35.921 1.00 48.00 392 LYS A N 1
ATOM 3091 C CA . LYS A 1 392 ? -52.880 11.108 36.518 1.00 48.00 392 LYS A CA 1
ATOM 3092 C C . LYS A 1 392 ? -52.178 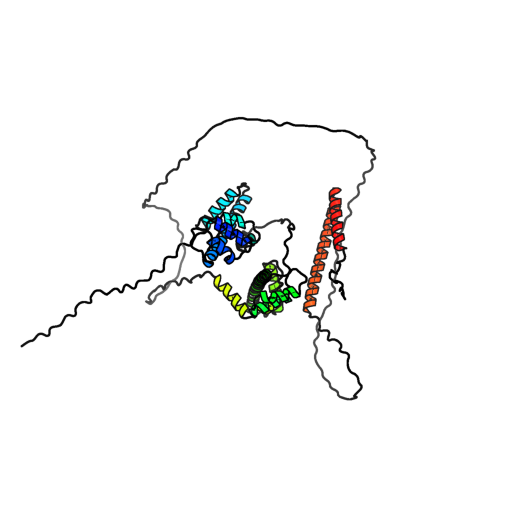10.252 35.440 1.00 48.00 392 LYS A C 1
ATOM 3094 O O . LYS A 1 392 ? -52.806 9.977 34.420 1.00 48.00 392 LYS A O 1
ATOM 3099 N N . PRO A 1 393 ? -50.929 9.794 35.646 1.00 47.88 393 PRO A N 1
ATOM 3100 C CA . PRO A 1 393 ? -50.220 8.980 34.656 1.00 47.88 393 PRO A CA 1
ATOM 3101 C C . PRO A 1 393 ? -50.789 7.549 34.590 1.00 47.88 393 PRO A C 1
ATOM 3103 O O . PRO A 1 393 ? -51.112 6.989 35.644 1.00 47.88 393 PRO A O 1
ATOM 3106 N N . PRO A 1 394 ? -50.902 6.930 33.398 1.00 50.53 394 PRO A N 1
ATOM 3107 C CA . PRO A 1 394 ? -51.218 5.515 33.292 1.00 50.53 394 PRO A CA 1
ATOM 3108 C C . PRO A 1 394 ? -49.972 4.655 33.546 1.00 50.53 394 PRO A C 1
ATOM 3110 O O . PRO A 1 394 ? -48.913 4.831 32.947 1.00 50.53 394 PRO A O 1
ATOM 3113 N N . ASP A 1 395 ? -50.160 3.720 34.467 1.00 42.94 395 ASP A N 1
ATOM 3114 C CA . ASP A 1 395 ? -49.260 2.660 34.899 1.00 42.94 395 ASP A CA 1
ATOM 3115 C C . ASP A 1 395 ? -49.129 1.596 33.789 1.00 42.94 395 ASP A C 1
ATOM 3117 O O . ASP A 1 395 ? -50.087 0.883 33.479 1.00 42.94 395 ASP A O 1
ATOM 3121 N N . LEU A 1 396 ? -47.960 1.517 33.142 1.00 43.62 396 LEU A N 1
ATOM 3122 C CA . LEU A 1 396 ? -47.655 0.513 32.118 1.00 43.62 396 LEU A CA 1
ATOM 3123 C C . LEU A 1 396 ? -46.811 -0.609 32.729 1.00 43.62 396 LEU A C 1
ATOM 3125 O O . LEU A 1 396 ? -45.597 -0.493 32.897 1.00 43.62 396 LEU A O 1
ATOM 3129 N N . LYS A 1 397 ? -47.483 -1.725 33.026 1.00 50.19 397 LYS A N 1
ATOM 3130 C CA . LYS A 1 397 ? -46.864 -3.006 33.390 1.00 50.19 397 LYS A CA 1
ATOM 3131 C C . LYS A 1 397 ? -45.991 -3.541 32.242 1.00 50.19 397 LYS A C 1
ATOM 3133 O O . LYS A 1 397 ? -46.424 -3.504 31.088 1.00 50.19 397 LYS A O 1
ATOM 3138 N N . PRO A 1 398 ? -44.819 -4.133 32.528 1.00 39.84 398 PRO A N 1
ATOM 3139 C CA . PRO A 1 398 ? -44.036 -4.839 31.523 1.00 39.84 398 PRO A CA 1
ATOM 3140 C C . PRO A 1 398 ? -44.696 -6.181 31.165 1.00 39.84 398 PRO A C 1
ATOM 3142 O O . PRO A 1 398 ? -44.883 -7.058 32.007 1.00 39.84 398 PRO A O 1
ATOM 3145 N N . SER A 1 399 ? -45.043 -6.332 29.888 1.00 40.72 399 SER A N 1
ATOM 3146 C CA . SER A 1 399 ? -45.526 -7.574 29.279 1.00 40.72 399 SER A CA 1
ATOM 3147 C C . SER A 1 399 ? -44.401 -8.614 29.225 1.00 40.72 399 SER A C 1
ATOM 3149 O O . SER A 1 399 ? -43.502 -8.528 28.387 1.00 40.72 399 SER A O 1
ATOM 3151 N N . SER A 1 400 ? -44.464 -9.623 30.095 1.00 37.59 400 SER A N 1
ATOM 3152 C CA . SER A 1 400 ? -43.616 -10.813 30.035 1.00 37.59 400 SER A CA 1
ATOM 3153 C C . SER A 1 400 ? -44.128 -11.781 28.962 1.00 37.59 400 SER A C 1
ATOM 3155 O O . SER A 1 400 ? -45.102 -12.500 29.185 1.00 37.59 400 SER A O 1
ATOM 3157 N N . TYR A 1 401 ? -43.460 -11.849 27.811 1.00 36.31 401 TYR A N 1
ATOM 3158 C CA . TYR A 1 401 ? -43.665 -12.943 26.859 1.00 36.31 401 TYR A CA 1
ATOM 3159 C C . TYR A 1 401 ? -42.711 -14.097 27.210 1.00 36.31 401 TYR A C 1
ATOM 3161 O O . TYR A 1 401 ? -41.547 -14.108 26.816 1.00 36.31 401 TYR A O 1
ATOM 3169 N N . LYS A 1 402 ? -43.210 -15.065 27.990 1.00 39.88 402 LYS A N 1
ATOM 3170 C CA . LYS A 1 402 ? -42.619 -16.405 28.119 1.00 39.88 402 LYS A CA 1
ATOM 3171 C C . LYS A 1 402 ? -42.931 -17.179 26.833 1.00 39.88 402 LYS A C 1
ATOM 3173 O O . LYS A 1 402 ? -44.100 -17.426 26.555 1.00 39.88 402 LYS A O 1
ATOM 3178 N N . ARG A 1 403 ? -41.915 -17.589 26.067 1.00 42.22 403 ARG A N 1
ATOM 3179 C CA . ARG A 1 403 ? -42.054 -18.725 25.141 1.00 42.22 403 ARG A CA 1
ATOM 3180 C C . ARG A 1 403 ? -41.686 -19.990 25.904 1.00 42.22 403 ARG A C 1
ATOM 3182 O O . ARG A 1 403 ? -40.549 -20.119 26.348 1.00 42.22 403 ARG A O 1
ATOM 3189 N N . ALA A 1 404 ? -42.660 -20.876 26.070 1.00 37.34 404 ALA A N 1
ATOM 3190 C CA . ALA A 1 404 ? -42.414 -22.276 26.372 1.00 37.34 404 ALA A CA 1
ATOM 3191 C C . ALA A 1 404 ? -41.849 -22.938 25.106 1.00 37.34 404 ALA A C 1
ATOM 3193 O O . ALA A 1 404 ? -42.393 -22.745 24.019 1.00 37.34 404 ALA A O 1
ATOM 3194 N N . PHE A 1 405 ? -40.741 -23.658 25.248 1.00 38.75 405 PHE A N 1
ATOM 3195 C CA . PHE A 1 405 ? -40.313 -24.666 24.287 1.00 38.75 405 PHE A CA 1
ATOM 3196 C C . PHE A 1 405 ? -40.652 -26.009 24.919 1.00 38.75 405 PHE A C 1
ATOM 3198 O O . PHE A 1 405 ? -40.147 -26.310 25.999 1.00 38.75 405 PHE A O 1
ATOM 3205 N N . ASP A 1 406 ? -41.545 -26.751 24.266 1.00 41.22 406 ASP A N 1
ATOM 3206 C CA . ASP A 1 406 ? -41.840 -28.132 24.616 1.00 41.22 406 ASP A CA 1
ATOM 3207 C C . ASP A 1 406 ? -40.629 -29.017 24.320 1.00 41.22 406 ASP A C 1
ATOM 3209 O O . ASP A 1 406 ? -39.991 -28.955 23.265 1.00 41.22 406 ASP A O 1
ATOM 3213 N N . GLU A 1 407 ? -40.343 -29.825 25.324 1.00 37.25 407 GLU A N 1
ATOM 3214 C CA . GLU A 1 407 ? -39.311 -30.830 25.447 1.00 37.25 407 GLU A CA 1
ATOM 3215 C C . GLU A 1 407 ? -39.818 -32.114 24.771 1.00 37.25 407 GLU A C 1
ATOM 3217 O O . GLU A 1 407 ? -40.680 -32.809 25.302 1.00 37.25 407 GLU A O 1
ATOM 3222 N N . VAL A 1 408 ? -39.324 -32.426 23.568 1.00 41.03 408 VAL A N 1
ATOM 3223 C CA . VAL A 1 408 ? -39.544 -33.743 22.948 1.00 41.03 408 VAL A CA 1
ATOM 3224 C C . VAL A 1 408 ? -38.302 -34.585 23.201 1.00 41.03 408 VAL A C 1
ATOM 3226 O O . VAL A 1 408 ? -37.268 -34.411 22.556 1.00 41.03 408 VAL A O 1
ATOM 3229 N N . GLY A 1 409 ? -38.421 -35.468 24.192 1.00 32.38 409 GLY A N 1
ATOM 3230 C CA . GLY A 1 409 ? -37.426 -36.472 24.536 1.00 32.38 409 GLY A CA 1
ATOM 3231 C C . GLY A 1 409 ? -37.241 -37.499 23.420 1.00 32.38 409 GLY A C 1
ATOM 3232 O O . GLY A 1 409 ? -38.204 -37.975 22.820 1.00 32.38 409 GLY A O 1
ATOM 3233 N N . TYR A 1 410 ? -35.984 -37.850 23.171 1.00 32.69 410 TYR A N 1
ATOM 3234 C CA . TYR A 1 410 ? -35.591 -38.991 22.355 1.00 32.69 410 TYR A CA 1
ATOM 3235 C C . TYR A 1 410 ? -34.786 -39.926 23.261 1.00 32.69 410 TYR A C 1
ATOM 3237 O O . TYR A 1 410 ? -33.638 -39.638 23.593 1.00 32.69 410 TYR A O 1
ATOM 3245 N N . GLU A 1 411 ? -35.422 -41.009 23.701 1.00 38.19 411 GLU A N 1
ATOM 3246 C CA . GLU A 1 411 ? -34.763 -42.153 24.337 1.00 38.19 411 GLU A CA 1
ATOM 3247 C C . GLU A 1 411 ? -34.427 -43.202 23.257 1.00 38.19 411 GLU A C 1
ATOM 3249 O O . GLU A 1 411 ? -35.186 -43.347 22.289 1.00 38.19 411 GLU A O 1
ATOM 3254 N N . PRO A 1 412 ? -33.296 -43.917 23.376 1.00 52.09 412 PRO A N 1
ATOM 3255 C CA . PRO A 1 412 ? -32.804 -44.843 22.370 1.00 52.09 412 PRO A CA 1
ATOM 3256 C C . PRO A 1 412 ? -33.297 -46.275 22.627 1.00 52.09 412 PRO A C 1
ATOM 3258 O O . PRO A 1 412 ? -33.499 -46.705 23.761 1.00 52.09 412 PRO A O 1
ATOM 3261 N N . SER A 1 413 ? -33.427 -47.072 21.570 1.00 46.53 413 SER A N 1
ATOM 3262 C CA . SER A 1 413 ? -33.476 -48.528 21.719 1.00 46.53 413 SER A CA 1
ATOM 3263 C C . SER A 1 413 ? -32.844 -49.227 20.530 1.00 46.53 413 SER A C 1
ATOM 3265 O O . SER A 1 413 ? -33.374 -49.240 19.419 1.00 46.53 413 SER A O 1
ATOM 3267 N N . ASP A 1 414 ? -31.697 -49.827 20.823 1.00 50.16 414 ASP A N 1
ATOM 3268 C CA . ASP A 1 414 ? -31.161 -50.990 20.139 1.00 50.16 414 ASP A CA 1
ATOM 3269 C C . ASP A 1 414 ? -32.172 -52.142 20.197 1.00 50.16 414 ASP A C 1
ATOM 3271 O O . ASP A 1 414 ? -32.785 -52.365 21.233 1.00 50.16 414 ASP A O 1
ATOM 3275 N N . HIS A 1 415 ? -32.296 -52.924 19.123 1.00 38.47 415 HIS A N 1
ATOM 3276 C CA . HIS A 1 415 ? -32.196 -54.383 19.205 1.00 38.47 415 HIS A CA 1
ATOM 3277 C C . HIS A 1 415 ? -32.113 -55.018 17.814 1.00 38.47 415 HIS A C 1
ATOM 3279 O O . HIS A 1 415 ? -32.670 -54.566 16.817 1.00 38.47 415 HIS A O 1
ATOM 3285 N N . ALA A 1 416 ? -31.318 -56.078 17.788 1.00 40.59 416 ALA A N 1
ATOM 3286 C CA . ALA A 1 416 ? -30.769 -56.757 16.639 1.00 40.59 416 ALA A CA 1
ATOM 3287 C C . ALA A 1 416 ? -31.706 -57.805 16.011 1.00 40.59 416 ALA A C 1
ATOM 3289 O O . ALA A 1 416 ? -32.600 -58.319 16.668 1.00 40.59 416 ALA A O 1
ATOM 3290 N N . ARG A 1 417 ? -31.323 -58.208 14.786 1.00 39.72 417 ARG A N 1
ATOM 3291 C CA . ARG A 1 417 ? -31.396 -59.564 14.194 1.00 39.72 417 ARG A CA 1
ATOM 3292 C C . ARG A 1 417 ? -32.756 -60.286 14.208 1.00 39.72 417 ARG A C 1
ATOM 3294 O O . ARG A 1 417 ? -33.235 -60.696 15.251 1.00 39.72 417 ARG A O 1
ATOM 3301 N N . LEU A 1 418 ? -33.186 -60.738 13.027 1.00 37.16 418 LEU A N 1
ATOM 3302 C CA . LEU A 1 418 ? -33.061 -62.149 12.621 1.00 37.16 418 LEU A CA 1
ATOM 3303 C C . LEU A 1 418 ? -33.465 -62.355 11.153 1.00 37.16 418 LEU A C 1
ATOM 3305 O O . LEU A 1 418 ? -34.227 -61.597 10.566 1.00 37.16 418 LEU A O 1
ATOM 3309 N N . ALA A 1 419 ? -32.856 -63.386 10.577 1.00 43.91 419 ALA A N 1
ATOM 3310 C CA . ALA A 1 419 ? -32.925 -63.816 9.192 1.00 43.91 419 ALA A CA 1
ATOM 3311 C C . ALA A 1 419 ? -34.202 -64.602 8.850 1.00 43.91 419 ALA A C 1
ATOM 3313 O O . ALA A 1 419 ? -34.800 -65.211 9.730 1.00 43.91 419 ALA A O 1
ATOM 3314 N N . THR A 1 420 ? -34.534 -64.648 7.554 1.00 41.00 420 THR A N 1
ATOM 3315 C CA . THR A 1 420 ? -35.113 -65.749 6.729 1.00 41.00 420 THR A CA 1
ATOM 3316 C C . THR A 1 420 ? -35.655 -65.081 5.447 1.00 41.00 420 THR A C 1
ATOM 3318 O O . THR A 1 420 ? -36.204 -63.996 5.519 1.00 41.00 420 THR A O 1
ATOM 3321 N N . GLY A 1 421 ? -35.483 -65.530 4.202 1.00 40.88 421 GLY A N 1
ATOM 3322 C CA . GLY A 1 421 ? -35.184 -66.844 3.647 1.00 40.88 421 GLY A CA 1
ATOM 3323 C C . GLY A 1 421 ? -36.383 -67.331 2.814 1.00 40.88 421 GLY A C 1
ATOM 3324 O O . GLY A 1 421 ? -37.280 -67.939 3.379 1.00 40.88 421 GLY A O 1
ATOM 3325 N N . GLY A 1 422 ? -36.396 -67.105 1.490 1.00 37.62 422 GLY A N 1
ATOM 3326 C CA . GLY A 1 422 ? -37.373 -67.704 0.549 1.00 37.62 422 GLY A CA 1
ATOM 3327 C C . GLY A 1 422 ? -37.519 -66.909 -0.761 1.00 37.62 422 GLY A C 1
ATOM 3328 O O . GLY A 1 422 ? -38.073 -65.823 -0.760 1.00 37.62 422 GLY A O 1
ATOM 3329 N N . LYS A 1 423 ? -36.814 -67.259 -1.847 1.00 43.16 423 LYS A N 1
ATOM 3330 C CA . LYS A 1 423 ? -37.196 -68.172 -2.955 1.00 43.16 423 LYS A CA 1
ATOM 3331 C C . LYS A 1 423 ? -38.404 -67.741 -3.834 1.00 43.16 423 LYS A C 1
ATOM 3333 O O . LYS A 1 423 ? -39.530 -68.106 -3.542 1.00 43.16 423 LYS A O 1
ATOM 3338 N N . ARG A 1 424 ? -38.047 -67.235 -5.031 1.00 40.62 424 ARG A N 1
ATOM 3339 C CA . ARG A 1 424 ? -38.278 -67.827 -6.382 1.00 40.62 424 ARG A CA 1
ATOM 3340 C C . ARG A 1 424 ? -39.561 -67.483 -7.183 1.00 40.62 424 ARG A C 1
ATOM 3342 O O . ARG A 1 424 ? -40.665 -67.602 -6.679 1.00 40.62 424 ARG A O 1
ATOM 3349 N N . MET A 1 425 ? -39.314 -67.319 -8.501 1.00 38.53 425 MET A N 1
ATOM 3350 C CA . MET A 1 425 ? -40.201 -67.265 -9.696 1.00 38.53 425 MET A CA 1
ATOM 3351 C C . MET A 1 425 ? -40.770 -65.879 -10.036 1.00 38.53 425 MET A C 1
ATOM 3353 O O . MET A 1 425 ? -41.127 -65.153 -9.125 1.00 38.53 425 MET A O 1
ATOM 3357 N N . LYS A 1 426 ? -40.904 -65.415 -11.288 1.00 47.72 426 LYS A N 1
ATOM 3358 C CA . LYS A 1 426 ? -40.695 -65.879 -12.689 1.00 47.72 426 LYS A CA 1
ATOM 3359 C C . LYS A 1 426 ? -40.750 -64.570 -13.527 1.00 47.72 426 LYS A C 1
ATOM 3361 O O . LYS A 1 426 ? -41.569 -63.720 -13.208 1.00 47.72 426 LYS A O 1
ATOM 3366 N N . GLU A 1 427 ? -39.772 -64.218 -14.356 1.00 43.69 427 GLU A N 1
ATOM 3367 C CA . GLU A 1 427 ? -39.714 -64.455 -15.816 1.00 43.69 427 GLU A CA 1
ATOM 3368 C C . GLU A 1 427 ? -40.964 -64.026 -16.627 1.00 43.69 427 GLU A C 1
ATOM 3370 O O . GLU A 1 427 ? -41.987 -64.705 -16.576 1.00 43.69 427 GLU A O 1
ATOM 3375 N N . MET A 1 428 ? -40.831 -62.902 -17.354 1.00 49.22 428 MET A N 1
ATOM 3376 C CA . MET A 1 428 ? -41.463 -62.467 -18.628 1.00 49.22 428 MET A CA 1
ATOM 3377 C C . MET A 1 428 ? -41.056 -60.989 -18.809 1.00 49.22 428 MET A C 1
ATOM 3379 O O . MET A 1 428 ? -41.463 -60.146 -18.018 1.00 49.22 428 MET A O 1
ATOM 3383 N N . ASP A 1 429 ? -40.029 -60.619 -19.568 1.00 45.47 429 ASP A N 1
ATOM 3384 C CA . ASP A 1 429 ? -39.742 -60.741 -21.008 1.00 45.47 429 ASP A CA 1
ATOM 3385 C C . ASP A 1 429 ? -40.596 -59.845 -21.932 1.00 45.47 429 ASP A C 1
ATOM 3387 O O . ASP A 1 429 ? -41.797 -60.042 -22.083 1.00 45.47 429 ASP A O 1
ATOM 3391 N N . VAL A 1 430 ? -39.870 -58.887 -22.530 1.00 52.19 430 VAL A N 1
ATOM 3392 C CA . VAL A 1 430 ? -40.009 -58.210 -23.836 1.00 52.19 430 VAL A CA 1
ATOM 3393 C C . VAL A 1 430 ? -41.250 -57.353 -24.137 1.00 52.19 430 VAL A C 1
ATOM 3395 O O . VAL A 1 430 ? -42.361 -57.836 -24.322 1.00 52.19 430 VAL A O 1
ATOM 3398 N N . GLY A 1 431 ? -40.993 -56.049 -24.329 1.00 38.28 431 GLY A N 1
ATOM 3399 C CA . GLY A 1 431 ? -41.933 -55.097 -24.929 1.00 38.28 431 GLY A CA 1
ATOM 3400 C C . GLY A 1 431 ? -41.455 -53.637 -24.927 1.00 38.28 431 GLY A C 1
ATOM 3401 O O . GLY A 1 431 ? -41.945 -52.841 -24.143 1.00 38.28 431 GLY A O 1
ATOM 3402 N N . GLU A 1 432 ? -40.481 -53.327 -25.789 1.00 37.78 432 GLU A N 1
ATOM 3403 C CA . GLU A 1 432 ? -40.363 -52.088 -26.588 1.00 37.78 432 GLU A CA 1
ATOM 3404 C C . GLU A 1 432 ? -40.497 -50.689 -25.926 1.00 37.78 432 GLU A C 1
ATOM 3406 O O . GLU A 1 432 ? -41.577 -50.238 -25.557 1.00 37.78 432 GLU A O 1
ATOM 3411 N N . THR A 1 433 ? -39.423 -49.888 -25.998 1.00 42.06 433 THR A N 1
ATOM 3412 C CA . THR A 1 433 ? -39.312 -48.660 -26.839 1.00 42.06 433 THR A CA 1
ATOM 3413 C C . THR A 1 433 ? -38.409 -47.599 -26.175 1.00 42.06 433 THR A C 1
ATOM 3415 O O . THR A 1 433 ? -38.576 -47.293 -24.994 1.00 42.06 433 THR A O 1
ATOM 3418 N N . PRO A 1 434 ? -37.429 -47.031 -26.908 1.00 51.34 434 PRO A N 1
ATOM 3419 C CA . PRO A 1 434 ? -36.338 -46.245 -26.345 1.00 51.34 434 PRO A CA 1
ATOM 3420 C C . PRO A 1 434 ? -36.596 -44.731 -26.349 1.00 51.34 434 PRO A C 1
ATOM 3422 O O . PRO A 1 434 ? -37.181 -44.182 -27.277 1.00 51.34 434 PRO A O 1
ATOM 3425 N N . GLY A 1 435 ? -35.999 -44.050 -25.368 1.00 48.09 435 GLY A N 1
ATOM 3426 C CA . GLY A 1 435 ? -35.552 -42.666 -25.527 1.00 48.09 435 GLY A CA 1
ATOM 3427 C C . GLY A 1 435 ? -36.445 -41.599 -24.903 1.00 48.09 435 GLY A C 1
ATOM 3428 O O . GLY A 1 435 ? -37.175 -40.904 -25.597 1.00 48.09 435 GLY A O 1
ATOM 3429 N N . SER A 1 436 ? -36.275 -41.357 -23.606 1.00 44.22 436 SER A N 1
ATOM 3430 C CA . SER A 1 436 ? -36.435 -40.004 -23.074 1.00 44.22 436 SER A CA 1
ATOM 3431 C C . SER A 1 436 ? -35.457 -39.808 -21.929 1.00 44.22 436 SER A C 1
ATOM 3433 O O . SER A 1 436 ? -35.683 -40.229 -20.798 1.00 44.22 436 SER A O 1
ATOM 3435 N N . THR A 1 437 ? -34.326 -39.212 -22.284 1.00 47.59 437 THR A N 1
ATOM 3436 C CA . THR A 1 437 ? -33.233 -38.779 -21.423 1.00 47.59 437 THR A CA 1
ATOM 3437 C C . THR A 1 437 ? -33.775 -37.820 -20.362 1.00 47.59 437 THR A C 1
ATOM 3439 O O . THR A 1 437 ? -33.855 -36.613 -20.581 1.00 47.59 437 THR A O 1
ATOM 3442 N N . VAL A 1 438 ? -34.195 -38.355 -19.214 1.00 46.78 438 VAL A N 1
ATOM 3443 C CA . VAL A 1 438 ? -34.465 -37.546 -18.024 1.00 46.78 438 VAL A CA 1
ATOM 3444 C C . VAL A 1 438 ? -33.112 -37.074 -17.525 1.00 46.78 438 VAL A C 1
ATOM 3446 O O . VAL A 1 438 ? -32.266 -37.873 -17.127 1.00 46.78 438 VAL A O 1
ATOM 3449 N N . ALA A 1 439 ? -32.900 -35.769 -17.663 1.00 45.00 439 ALA A N 1
ATOM 3450 C CA . ALA A 1 439 ? -31.715 -35.077 -17.212 1.00 45.00 439 ALA A CA 1
ATOM 3451 C C . ALA A 1 439 ? -31.447 -35.417 -15.745 1.00 45.00 439 ALA A C 1
ATOM 3453 O O . ALA A 1 439 ? -32.269 -35.167 -14.865 1.00 45.00 439 ALA A O 1
ATOM 3454 N N . ASP A 1 440 ? -30.272 -35.992 -15.537 1.00 39.72 440 ASP A N 1
ATOM 3455 C CA . ASP A 1 440 ? -29.603 -36.189 -14.268 1.00 39.72 440 ASP A CA 1
ATOM 3456 C C . ASP A 1 440 ? -29.420 -34.813 -13.602 1.00 39.72 440 ASP A C 1
ATOM 3458 O O . ASP A 1 440 ? -28.468 -34.074 -13.868 1.00 39.72 440 ASP A O 1
ATOM 3462 N N . THR A 1 441 ? -30.415 -34.387 -12.819 1.00 54.50 441 THR A N 1
ATOM 3463 C CA . THR A 1 441 ? -30.301 -33.223 -11.936 1.00 54.50 441 THR A CA 1
ATOM 3464 C C . THR A 1 441 ? -29.313 -33.581 -10.842 1.00 54.50 441 THR A C 1
ATOM 3466 O O . THR A 1 441 ? -29.674 -34.176 -9.827 1.00 54.50 441 THR A O 1
ATOM 3469 N N . ALA A 1 442 ? -28.056 -33.219 -11.089 1.00 53.66 442 ALA A N 1
ATOM 3470 C CA . ALA A 1 442 ? -26.985 -33.279 -10.115 1.00 53.66 442 ALA A CA 1
ATOM 3471 C C . ALA A 1 442 ? -27.467 -32.689 -8.772 1.00 53.66 442 ALA A C 1
ATOM 3473 O O . ALA A 1 442 ? -28.050 -31.597 -8.762 1.00 53.66 442 ALA A O 1
ATOM 3474 N N . PRO A 1 443 ? -27.254 -33.387 -7.644 1.00 55.38 443 PRO A N 1
ATOM 3475 C CA . PRO A 1 443 ? -27.643 -32.891 -6.334 1.00 55.38 443 PRO A CA 1
ATOM 3476 C C . PRO A 1 443 ? -26.902 -31.579 -6.069 1.00 55.38 443 PRO A C 1
ATOM 3478 O O . PRO A 1 443 ? -25.672 -31.537 -6.107 1.00 55.38 443 PRO A O 1
ATOM 3481 N N . ALA A 1 444 ? -27.659 -30.502 -5.843 1.00 53.88 444 ALA A N 1
ATOM 3482 C CA . ALA A 1 444 ? -27.114 -29.215 -5.434 1.00 53.88 444 ALA A CA 1
ATOM 3483 C C . ALA A 1 444 ? -26.198 -29.435 -4.224 1.00 53.88 444 ALA A C 1
ATOM 3485 O O . ALA A 1 444 ? -26.615 -30.042 -3.234 1.00 53.88 444 ALA A O 1
ATOM 3486 N N . GLU A 1 445 ? -24.938 -29.009 -4.337 1.00 55.97 445 GLU A N 1
ATOM 3487 C CA . GLU A 1 445 ? -23.951 -29.270 -3.300 1.00 55.97 445 GLU A CA 1
ATOM 3488 C C . GLU A 1 445 ? -24.428 -28.677 -1.962 1.00 55.97 445 GLU A C 1
ATOM 3490 O O . GLU A 1 445 ? -24.805 -27.503 -1.906 1.00 55.97 445 GLU A O 1
ATOM 3495 N N . PRO A 1 446 ? -24.387 -29.443 -0.859 1.00 62.69 446 PRO A N 1
ATOM 3496 C CA . PRO A 1 446 ? -24.856 -28.991 0.453 1.00 62.69 446 PRO A CA 1
ATOM 3497 C C . PRO A 1 446 ? -24.121 -27.739 0.975 1.00 62.69 446 PRO A C 1
ATOM 3499 O O . PRO A 1 446 ? -24.621 -27.060 1.868 1.00 62.69 446 PRO A O 1
ATOM 3502 N N . GLU A 1 447 ? -22.973 -27.381 0.388 1.00 60.69 447 GLU A N 1
ATOM 3503 C CA . GLU A 1 447 ? -22.223 -26.154 0.693 1.00 60.69 447 GLU A CA 1
ATOM 3504 C C . GLU A 1 447 ? -22.958 -24.869 0.287 1.00 60.69 447 GLU A C 1
ATOM 3506 O O . GLU A 1 447 ? -22.792 -23.833 0.939 1.00 60.69 447 GLU A O 1
ATOM 3511 N N . ASP A 1 448 ? -23.787 -24.926 -0.758 1.00 68.62 448 ASP A N 1
ATOM 3512 C CA . ASP A 1 448 ? -24.559 -23.764 -1.192 1.00 68.62 448 ASP A CA 1
ATOM 3513 C C . ASP A 1 448 ? -25.686 -23.460 -0.196 1.00 68.62 448 ASP A C 1
ATOM 3515 O O . ASP A 1 448 ? -25.994 -22.295 0.056 1.00 68.62 448 ASP A O 1
ATOM 3519 N N . ILE A 1 449 ? -26.240 -24.485 0.460 1.00 73.94 449 ILE A N 1
ATOM 3520 C CA . ILE A 1 449 ? -27.339 -24.335 1.422 1.00 73.94 449 ILE A CA 1
ATOM 3521 C C . ILE A 1 449 ? -26.873 -23.580 2.675 1.00 73.94 449 ILE A C 1
ATOM 3523 O O . ILE A 1 449 ? -27.516 -22.605 3.072 1.00 73.94 449 ILE A O 1
ATOM 3527 N N . ASP A 1 450 ? -25.737 -23.961 3.263 1.00 78.56 450 ASP A N 1
ATOM 3528 C CA . ASP A 1 450 ? -25.190 -23.292 4.455 1.00 78.56 450 ASP A CA 1
ATOM 3529 C C . ASP A 1 450 ? -24.816 -21.830 4.173 1.00 78.56 450 ASP A C 1
ATOM 3531 O O . ASP A 1 450 ? -25.033 -20.938 5.003 1.00 78.56 450 ASP A O 1
ATOM 3535 N N . TRP A 1 451 ? -24.279 -21.557 2.979 1.00 77.75 451 TRP A N 1
ATOM 3536 C CA . TRP A 1 451 ? -23.965 -20.193 2.568 1.00 77.75 451 TRP A CA 1
ATOM 3537 C C . TRP A 1 451 ? -25.230 -19.353 2.379 1.00 77.75 451 TRP A C 1
ATOM 3539 O O . TRP A 1 451 ? -25.283 -18.221 2.870 1.00 77.75 451 TRP A O 1
ATOM 3549 N N . LEU A 1 452 ? -26.261 -19.907 1.730 1.00 85.44 452 LEU A N 1
ATOM 3550 C CA . LEU A 1 452 ? -27.555 -19.244 1.585 1.00 85.44 452 LEU A CA 1
ATOM 3551 C C . LEU A 1 452 ? -28.180 -18.937 2.949 1.00 85.44 452 LEU A C 1
ATOM 3553 O O . LEU A 1 452 ? -28.640 -17.818 3.160 1.00 85.44 452 LEU A O 1
ATOM 3557 N N . GLN A 1 453 ? -28.143 -19.870 3.902 1.00 86.06 453 GLN A N 1
ATOM 3558 C CA . GLN A 1 453 ? -28.671 -19.635 5.249 1.00 86.06 453 GLN A CA 1
ATOM 3559 C C . GLN A 1 453 ? -27.929 -18.515 5.986 1.00 86.06 453 GLN A C 1
ATOM 3561 O O . GLN A 1 453 ? -28.551 -17.705 6.676 1.00 86.06 453 GLN A O 1
ATOM 3566 N N . LEU A 1 454 ? -26.602 -18.448 5.846 1.00 86.81 454 LEU A N 1
ATOM 3567 C CA . LEU A 1 454 ? -25.809 -17.376 6.443 1.00 86.81 454 LEU A CA 1
ATOM 3568 C C . LEU A 1 454 ? -26.119 -16.018 5.798 1.00 86.81 454 LEU A C 1
ATOM 3570 O O . LEU A 1 454 ? -26.198 -15.007 6.498 1.00 86.81 454 LEU A O 1
ATOM 3574 N N . GLU A 1 455 ? -26.313 -15.987 4.479 1.00 84.81 455 GLU A N 1
ATOM 3575 C CA . GLU A 1 455 ? -26.666 -14.768 3.753 1.00 84.81 455 GLU A CA 1
ATOM 3576 C C . GLU A 1 455 ? -28.091 -14.298 4.087 1.00 84.81 455 GLU A C 1
ATOM 3578 O O . GLU A 1 455 ? -28.293 -13.100 4.282 1.00 84.81 455 GLU A O 1
ATOM 3583 N N . VAL A 1 456 ? -29.048 -15.219 4.267 1.00 93.00 456 VAL A N 1
ATOM 3584 C CA . VAL A 1 456 ? -30.397 -14.917 4.780 1.00 93.00 456 VAL A CA 1
ATOM 3585 C C . VAL A 1 456 ? -30.308 -14.282 6.166 1.00 93.00 456 VAL A C 1
ATOM 3587 O O . VAL A 1 456 ? -30.793 -13.168 6.347 1.00 93.00 456 VAL A O 1
ATOM 3590 N N . ARG A 1 457 ? -29.579 -14.897 7.109 1.00 91.00 457 ARG A N 1
ATOM 3591 C CA . ARG A 1 457 ? -29.372 -14.339 8.461 1.00 91.00 457 ARG A CA 1
ATOM 3592 C C . ARG A 1 457 ? -28.739 -12.946 8.430 1.00 91.00 457 ARG A C 1
ATOM 3594 O O . ARG A 1 457 ? -29.076 -12.073 9.227 1.00 91.00 457 ARG A O 1
ATOM 3601 N N . ARG A 1 458 ? -27.809 -12.716 7.499 1.00 92.25 458 ARG A N 1
ATOM 3602 C CA . ARG A 1 458 ? -27.167 -11.411 7.300 1.00 92.25 458 ARG A CA 1
ATOM 3603 C C . ARG A 1 458 ? -28.151 -10.366 6.768 1.00 92.25 458 ARG A C 1
ATOM 3605 O O . ARG A 1 458 ? -28.077 -9.208 7.179 1.00 92.25 458 ARG A O 1
ATOM 3612 N N . LEU A 1 459 ? -29.024 -10.743 5.834 1.00 86.56 459 LEU A N 1
ATOM 3613 C CA . LEU A 1 459 ? -30.057 -9.863 5.286 1.00 86.56 459 LEU A CA 1
ATOM 3614 C C . LEU A 1 459 ? -31.127 -9.540 6.333 1.00 86.56 459 LEU A C 1
ATOM 3616 O O . LEU A 1 459 ? -31.490 -8.375 6.464 1.00 86.56 459 LEU A O 1
ATOM 3620 N N . GLU A 1 460 ? -31.546 -10.520 7.131 1.00 89.00 460 GLU A N 1
ATOM 3621 C CA . GLU A 1 460 ? -32.457 -10.326 8.265 1.00 89.00 460 GLU A CA 1
ATOM 3622 C C . GLU A 1 460 ? -31.874 -9.352 9.291 1.00 89.00 460 GLU A C 1
ATOM 3624 O O . GLU A 1 460 ? -32.513 -8.357 9.620 1.00 89.00 460 GLU A O 1
ATOM 3629 N N . ALA A 1 461 ? -30.622 -9.557 9.718 1.00 88.44 461 ALA A N 1
ATOM 3630 C CA . ALA A 1 461 ? -29.947 -8.644 10.642 1.00 88.44 461 ALA A CA 1
ATOM 3631 C C . ALA A 1 461 ? -29.834 -7.216 10.080 1.00 88.44 461 ALA A C 1
ATOM 3633 O O . ALA A 1 461 ? -29.911 -6.239 10.825 1.00 88.44 461 ALA A O 1
ATOM 3634 N N . LYS A 1 462 ? -29.667 -7.079 8.757 1.00 83.50 462 LYS A N 1
ATOM 3635 C CA . LYS A 1 462 ? -29.638 -5.773 8.096 1.00 83.50 462 LYS A CA 1
ATOM 3636 C C . LYS A 1 462 ? -31.012 -5.095 8.118 1.00 83.50 462 LYS A C 1
ATOM 3638 O O . LYS A 1 462 ? -31.079 -3.907 8.414 1.00 83.50 462 LYS A O 1
ATOM 3643 N N . MET A 1 463 ? -32.084 -5.830 7.822 1.00 89.12 463 MET A N 1
ATOM 3644 C CA . MET A 1 463 ? -33.445 -5.284 7.886 1.00 89.12 463 MET A CA 1
ATOM 3645 C C . MET A 1 463 ? -33.842 -4.914 9.317 1.00 89.12 463 MET A C 1
ATOM 3647 O O . MET A 1 463 ? -34.476 -3.883 9.518 1.00 89.12 463 MET A O 1
ATOM 3651 N N . GLU A 1 464 ? -33.427 -5.701 10.312 1.00 92.25 464 GLU A N 1
ATOM 3652 C CA . GLU A 1 464 ? -33.689 -5.404 11.724 1.00 92.25 464 GLU A CA 1
ATOM 3653 C C . GLU A 1 464 ? -32.977 -4.120 12.171 1.00 92.25 464 GLU A C 1
ATOM 3655 O O . GLU A 1 464 ? -33.562 -3.291 12.865 1.00 92.25 464 GLU A O 1
ATOM 3660 N N . TYR A 1 465 ? -31.741 -3.900 11.710 1.00 90.56 465 TYR A N 1
ATOM 3661 C CA . TYR A 1 465 ? -31.024 -2.648 11.954 1.00 90.56 465 TYR A CA 1
ATOM 3662 C C . TYR A 1 465 ? -31.729 -1.441 11.317 1.00 90.56 465 TYR A C 1
ATOM 3664 O O . TYR A 1 465 ? -31.908 -0.420 11.976 1.00 90.56 465 TYR A O 1
ATOM 3672 N N . GLU A 1 466 ? -32.170 -1.562 10.059 1.00 82.44 466 GLU A N 1
ATOM 3673 C CA . GLU A 1 466 ? -32.918 -0.502 9.363 1.00 82.44 466 GLU A CA 1
ATOM 3674 C C . GLU A 1 466 ? -34.265 -0.209 10.058 1.00 82.44 466 GLU A C 1
ATOM 3676 O O . GLU A 1 466 ? -34.679 0.948 10.154 1.00 82.44 466 GLU A O 1
ATOM 3681 N N . ARG A 1 467 ? -34.927 -1.234 10.612 1.00 88.94 467 ARG A N 1
ATOM 3682 C CA . ARG A 1 467 ? -36.147 -1.081 11.416 1.00 88.94 467 ARG A CA 1
ATOM 3683 C C . ARG A 1 467 ? -35.878 -0.356 12.738 1.00 88.94 467 ARG A C 1
ATOM 3685 O O . ARG A 1 467 ? -36.612 0.566 13.079 1.00 88.94 467 ARG A O 1
ATOM 3692 N N . LEU A 1 468 ? -34.816 -0.728 13.451 1.00 91.56 468 LEU A N 1
ATOM 3693 C CA . LEU A 1 468 ? -34.421 -0.072 14.698 1.00 91.56 468 LEU A CA 1
ATOM 3694 C C . LEU A 1 468 ? -34.066 1.406 14.471 1.00 91.56 468 LEU A C 1
ATOM 3696 O O . LEU A 1 468 ? -34.450 2.263 15.263 1.00 91.56 468 LEU A O 1
ATOM 3700 N N . GLU A 1 469 ? -33.367 1.718 13.377 1.00 87.75 469 GLU A N 1
ATOM 3701 C CA . GLU A 1 469 ? -33.056 3.099 12.991 1.00 87.75 469 GLU A CA 1
ATOM 3702 C C . GLU A 1 469 ? -34.336 3.910 12.728 1.00 87.75 469 GLU A C 1
ATOM 3704 O O . GLU A 1 469 ? -34.442 5.056 13.169 1.00 87.75 469 GLU A O 1
ATOM 3709 N N . MET A 1 470 ? -35.343 3.310 12.081 1.00 84.69 470 MET A N 1
ATOM 3710 C CA . MET A 1 470 ? -36.648 3.946 11.890 1.00 84.69 470 MET A CA 1
ATOM 3711 C C . MET A 1 470 ? -37.387 4.221 13.205 1.00 84.69 470 MET A C 1
ATOM 3713 O O . MET A 1 470 ? -37.931 5.316 13.356 1.00 84.69 470 MET A O 1
ATOM 3717 N N . ASP A 1 471 ? -37.383 3.276 14.146 1.00 91.31 471 ASP A N 1
ATOM 3718 C CA . ASP A 1 471 ? -38.011 3.449 15.463 1.00 91.31 471 ASP A CA 1
ATOM 3719 C C . ASP A 1 471 ? -37.326 4.567 16.268 1.00 91.31 471 ASP A C 1
ATOM 3721 O O . ASP A 1 471 ? -37.997 5.390 16.895 1.00 91.31 471 ASP A O 1
ATOM 3725 N N . ILE A 1 472 ? -35.990 4.646 16.214 1.00 87.62 472 ILE A N 1
ATOM 3726 C CA . ILE A 1 472 ? -35.222 5.730 16.847 1.00 87.62 472 ILE A CA 1
ATOM 3727 C C . ILE A 1 472 ? -35.601 7.076 16.224 1.00 87.62 472 ILE A C 1
ATOM 3729 O O . ILE A 1 472 ? -35.961 8.003 16.947 1.00 87.62 472 ILE A O 1
ATOM 3733 N N . MET A 1 473 ? -35.608 7.172 14.890 1.00 80.50 473 MET A N 1
ATOM 3734 C CA . MET A 1 473 ? -36.004 8.398 14.193 1.00 80.50 473 MET A CA 1
ATOM 3735 C C . MET A 1 473 ? -37.443 8.823 14.514 1.00 80.50 473 MET A C 1
ATOM 3737 O O . MET A 1 473 ? -37.720 10.016 14.615 1.00 80.50 473 MET A O 1
ATOM 3741 N N . GLU A 1 474 ? -38.375 7.878 14.651 1.00 86.75 474 GLU A N 1
ATOM 3742 C CA . GLU A 1 474 ? -39.765 8.165 15.021 1.00 86.75 474 GLU A CA 1
ATOM 3743 C C . GLU A 1 474 ? -39.883 8.675 16.459 1.00 86.75 474 GLU A C 1
ATOM 3745 O O . GLU A 1 474 ? -40.625 9.627 16.721 1.00 86.75 474 GLU A O 1
ATOM 3750 N N . LYS A 1 475 ? -39.097 8.106 17.376 1.00 93.00 475 LYS A N 1
ATOM 3751 C CA . LYS A 1 475 ? -39.021 8.572 18.758 1.00 93.00 475 LYS A CA 1
ATOM 3752 C C . LYS A 1 475 ? -38.440 9.985 18.841 1.00 93.00 475 LYS A C 1
ATOM 3754 O O . LYS A 1 475 ? -39.060 10.843 19.469 1.00 93.00 475 LYS A O 1
ATOM 3759 N N . ASP A 1 476 ? -37.340 10.259 18.147 1.00 83.88 476 ASP A N 1
ATOM 3760 C CA . ASP A 1 476 ? -36.724 11.592 18.091 1.00 83.88 476 ASP A CA 1
ATOM 3761 C C . ASP A 1 476 ? -37.687 12.626 17.483 1.00 83.88 476 ASP A C 1
ATOM 3763 O O . ASP A 1 476 ? -37.883 13.708 18.036 1.00 83.88 476 ASP A O 1
ATOM 3767 N N . LEU A 1 477 ? -38.393 12.258 16.406 1.00 82.31 477 LEU A N 1
ATOM 3768 C CA . LEU A 1 477 ? -39.442 13.076 15.784 1.00 82.31 477 LEU A CA 1
ATOM 3769 C C . LEU A 1 477 ? -40.605 13.402 16.726 1.00 82.31 477 LEU A C 1
ATOM 3771 O O . LEU A 1 477 ? -41.202 14.474 16.617 1.00 82.31 477 LEU A O 1
ATOM 3775 N N . SER A 1 478 ? -40.958 12.476 17.620 1.00 87.31 478 SER A N 1
ATOM 3776 C CA . SER A 1 478 ? -42.022 12.683 18.607 1.00 87.31 478 SER A CA 1
ATOM 3777 C C . SER A 1 478 ? -41.597 13.603 19.756 1.00 87.31 478 SER A C 1
ATOM 3779 O O . SER A 1 478 ? -42.443 14.282 20.334 1.00 87.31 478 SER A O 1
ATOM 3781 N N . MET A 1 479 ? -40.295 13.647 20.062 1.00 84.31 479 MET A N 1
ATOM 3782 C CA . MET A 1 479 ? -39.719 14.476 21.126 1.00 84.31 479 MET A CA 1
ATOM 3783 C C . MET A 1 479 ? -39.288 15.867 20.645 1.00 84.31 479 MET A C 1
ATOM 3785 O O . MET A 1 479 ? -39.079 16.762 21.461 1.00 84.31 479 MET A O 1
ATOM 3789 N N . CYS A 1 480 ? -39.160 16.056 19.334 1.00 86.50 480 CYS A N 1
ATOM 3790 C CA . CYS A 1 480 ? -38.751 17.312 18.730 1.00 86.50 480 CYS A CA 1
ATOM 3791 C C . CYS A 1 480 ? -39.885 18.356 18.800 1.00 86.50 480 CYS A C 1
ATOM 3793 O O . CYS A 1 480 ? -40.943 18.203 18.180 1.00 86.50 480 CYS A O 1
ATOM 3795 N N . THR A 1 481 ? -39.673 19.411 19.590 1.00 90.62 481 THR A N 1
ATOM 3796 C CA . THR A 1 481 ? -40.613 20.532 19.767 1.00 90.62 481 THR A CA 1
ATOM 3797 C C . THR A 1 481 ? -40.466 21.609 18.693 1.00 90.62 481 THR A C 1
ATOM 3799 O O . THR A 1 481 ? -41.407 22.373 18.472 1.00 90.62 481 THR A O 1
ATOM 3802 N N . ASP A 1 482 ? -39.323 21.660 18.003 1.00 92.69 482 ASP A N 1
ATOM 3803 C CA . ASP A 1 482 ? -39.084 22.583 16.897 1.00 92.69 482 ASP A CA 1
ATOM 3804 C C . ASP A 1 482 ? -39.765 22.079 15.613 1.00 92.69 482 ASP A C 1
ATOM 3806 O O . ASP A 1 482 ? -39.541 20.966 15.126 1.00 92.69 482 ASP A O 1
ATOM 3810 N N . LYS A 1 483 ? -40.618 22.933 15.045 1.00 89.69 483 LYS A N 1
ATOM 3811 C CA . LYS A 1 483 ? -41.369 22.655 13.822 1.00 89.69 483 LYS A CA 1
ATOM 3812 C C . LYS A 1 483 ? -40.449 22.407 12.616 1.00 89.69 483 LYS A C 1
ATOM 3814 O O . LYS A 1 483 ? -40.766 21.544 11.799 1.00 89.69 483 LYS A O 1
ATOM 3819 N N . TYR A 1 484 ? -39.321 23.112 12.511 1.00 87.81 484 TYR A N 1
ATOM 3820 C CA . TYR A 1 484 ? -38.410 23.002 11.365 1.00 87.81 484 TYR A CA 1
ATOM 3821 C C . TYR A 1 484 ? -37.578 21.720 11.406 1.00 87.81 484 TYR A C 1
ATOM 3823 O O . TYR A 1 484 ? -37.425 21.037 10.390 1.00 87.81 484 TYR A O 1
ATOM 3831 N N . GLU A 1 485 ? -37.093 21.338 12.587 1.00 82.94 485 GLU A N 1
ATOM 3832 C CA . GLU A 1 485 ? -36.408 20.057 12.772 1.00 82.94 485 GLU A CA 1
ATOM 3833 C C . GLU A 1 485 ? -37.353 18.882 12.470 1.00 82.94 485 GLU A C 1
ATOM 3835 O O . GLU A 1 485 ? -36.979 17.939 11.764 1.00 82.94 485 GLU A O 1
ATOM 3840 N N . LYS A 1 486 ? -38.617 18.966 12.904 1.00 87.19 486 LYS A N 1
ATOM 3841 C CA . LYS A 1 486 ? -39.635 17.948 12.613 1.00 87.19 486 LYS A CA 1
ATOM 3842 C C . LYS A 1 486 ? -39.890 17.767 11.112 1.00 87.19 486 LYS A C 1
ATOM 3844 O O . LYS A 1 486 ? -40.035 16.631 10.644 1.00 87.19 486 LYS A O 1
ATOM 3849 N N . GLU A 1 487 ? -39.916 18.853 10.341 1.00 88.06 487 GLU A N 1
ATOM 3850 C CA . GLU A 1 487 ? -40.031 18.803 8.876 1.00 88.06 487 GLU A CA 1
ATOM 3851 C C . GLU A 1 487 ? -38.789 18.168 8.228 1.00 88.06 487 GLU A C 1
ATOM 3853 O O . GLU A 1 487 ? -38.919 17.285 7.373 1.00 88.06 487 GLU A O 1
ATOM 3858 N N . PHE A 1 488 ? -37.586 18.524 8.690 1.00 87.25 488 PHE A N 1
ATOM 3859 C CA . PHE A 1 488 ? -36.329 17.954 8.196 1.00 87.25 488 PHE A CA 1
ATOM 3860 C C . PHE A 1 488 ? -36.245 16.431 8.400 1.00 87.25 488 PHE A C 1
ATOM 3862 O O . PHE A 1 488 ? -35.926 15.677 7.471 1.00 87.25 488 PHE A O 1
ATOM 3869 N N . TYR A 1 489 ? -36.574 15.949 9.599 1.00 81.31 489 TYR A N 1
ATOM 3870 C CA . TYR A 1 489 ? -36.560 14.517 9.901 1.00 81.31 489 TYR A CA 1
ATOM 3871 C C . TYR A 1 489 ? -37.683 13.757 9.181 1.00 81.31 489 TYR A C 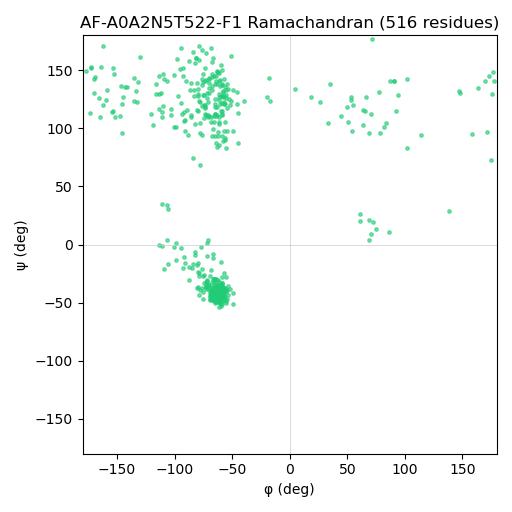1
ATOM 3873 O O . TYR A 1 489 ? -37.458 12.641 8.702 1.00 81.31 489 TYR A O 1
ATOM 3881 N N . SER A 1 490 ? -38.860 14.371 9.007 1.00 81.00 490 SER A N 1
ATOM 3882 C CA . SER A 1 490 ? -39.957 13.792 8.216 1.00 81.00 490 SER A CA 1
ATOM 3883 C C . SER A 1 490 ? -39.557 13.607 6.750 1.00 81.00 490 SER A C 1
ATOM 3885 O O . SER A 1 490 ? -39.794 12.544 6.169 1.00 81.00 490 SER A O 1
ATOM 3887 N N . TYR A 1 491 ? -38.865 14.591 6.169 1.00 89.75 491 TYR A N 1
ATOM 3888 C CA . TYR A 1 491 ? -38.307 14.492 4.822 1.00 89.75 491 TYR A CA 1
ATOM 3889 C C . TYR A 1 491 ? -37.275 13.356 4.705 1.00 89.75 491 TYR A C 1
ATOM 3891 O O . TYR A 1 491 ? -37.321 12.556 3.763 1.00 89.75 491 TYR A O 1
ATOM 3899 N N . LYS A 1 492 ? -36.368 13.212 5.685 1.00 83.94 492 LYS A N 1
ATOM 3900 C CA . LYS A 1 492 ? -35.425 12.081 5.710 1.00 83.94 492 LYS A CA 1
ATOM 3901 C C . LYS A 1 492 ? -36.131 10.725 5.808 1.00 83.94 492 LYS A C 1
ATOM 3903 O O . LYS A 1 492 ? -35.768 9.822 5.051 1.00 83.94 492 LYS A O 1
ATOM 3908 N N . LYS A 1 493 ? -37.149 10.591 6.669 1.00 85.62 493 LYS A N 1
ATOM 3909 C CA . LYS A 1 493 ? -37.962 9.365 6.807 1.00 85.62 493 LYS A CA 1
ATOM 3910 C C . LYS A 1 493 ? -38.595 8.976 5.467 1.00 85.62 493 LYS A C 1
ATOM 3912 O O . LYS A 1 493 ? -38.453 7.837 5.025 1.00 85.62 493 LYS A O 1
ATOM 3917 N N . GLN A 1 494 ? -39.208 9.930 4.762 1.00 89.56 494 GLN A N 1
ATOM 3918 C CA . GLN A 1 494 ? -39.796 9.691 3.437 1.00 89.56 494 GLN A CA 1
ATOM 3919 C C . GLN A 1 494 ? -38.758 9.237 2.399 1.00 89.56 494 GLN A C 1
ATOM 3921 O O . GLN A 1 494 ? -39.023 8.326 1.615 1.00 89.56 494 GLN A O 1
ATOM 3926 N N . LYS A 1 495 ? -37.552 9.815 2.414 1.00 86.31 495 LYS A N 1
ATOM 3927 C CA . LYS A 1 495 ? -36.470 9.441 1.490 1.00 86.31 495 LYS A CA 1
ATOM 3928 C C . LYS A 1 495 ? -35.957 8.015 1.715 1.00 86.31 495 LYS A C 1
ATOM 3930 O O . LYS A 1 495 ? -35.591 7.347 0.748 1.00 86.31 495 LYS A O 1
ATOM 3935 N N . ILE A 1 496 ? -35.922 7.546 2.963 1.00 78.19 496 ILE A N 1
ATOM 3936 C CA . ILE A 1 496 ? -35.565 6.158 3.298 1.00 78.19 496 ILE A CA 1
ATOM 3937 C C . ILE A 1 496 ? -36.671 5.209 2.825 1.00 78.19 496 ILE A C 1
ATOM 3939 O O . ILE A 1 496 ? -36.385 4.256 2.101 1.00 78.19 496 ILE A O 1
ATOM 3943 N N . LEU A 1 497 ? -37.936 5.526 3.120 1.00 79.88 497 LEU A N 1
ATOM 3944 C CA . LEU A 1 497 ? -39.084 4.730 2.671 1.00 79.88 497 LEU A CA 1
ATOM 3945 C C . LEU A 1 497 ? -39.156 4.612 1.144 1.00 79.88 497 LEU A C 1
ATOM 3947 O O . LEU A 1 497 ? -39.421 3.530 0.630 1.00 79.88 497 LEU A O 1
ATOM 3951 N N . ALA A 1 498 ? -38.858 5.682 0.406 1.00 87.50 498 ALA A N 1
ATOM 3952 C CA . ALA A 1 498 ? -38.803 5.643 -1.054 1.00 87.50 498 ALA A CA 1
ATOM 3953 C C . ALA A 1 498 ? -37.717 4.687 -1.581 1.00 87.50 498 ALA A C 1
ATOM 3955 O O . ALA A 1 498 ? -37.927 4.021 -2.590 1.00 87.50 498 ALA A O 1
ATOM 3956 N N . ARG A 1 499 ? -36.573 4.579 -0.892 1.00 78.25 499 ARG A N 1
ATOM 3957 C CA . ARG A 1 499 ? -35.493 3.647 -1.259 1.00 78.25 499 ARG A CA 1
ATOM 3958 C C . ARG A 1 499 ? -35.838 2.195 -0.951 1.00 78.25 499 ARG A C 1
ATOM 3960 O O . ARG A 1 499 ? -35.455 1.330 -1.726 1.00 78.25 499 ARG A O 1
ATOM 3967 N N . LEU A 1 500 ? -36.544 1.943 0.151 1.00 78.88 500 LEU A N 1
ATOM 3968 C CA . LEU A 1 500 ? -37.002 0.600 0.522 1.00 78.88 500 LEU A CA 1
ATOM 3969 C C . LEU A 1 500 ? -38.152 0.120 -0.368 1.00 78.88 500 LEU A C 1
ATOM 3971 O O . LEU A 1 500 ? -38.227 -1.058 -0.701 1.00 78.88 500 LEU A O 1
ATOM 3975 N N . LYS A 1 501 ? -39.049 1.035 -0.754 1.00 84.06 501 LYS A N 1
ATOM 3976 C CA . LYS A 1 501 ? -40.229 0.731 -1.571 1.00 84.06 501 LYS A CA 1
ATOM 3977 C C . LYS A 1 501 ? -39.935 0.713 -3.069 1.00 84.06 501 LYS A C 1
ATOM 3979 O O . LYS A 1 501 ? -40.742 0.179 -3.824 1.00 84.06 501 LYS A O 1
ATOM 3984 N N . ALA A 1 502 ? -38.810 1.286 -3.506 1.00 81.56 502 ALA A N 1
ATOM 3985 C CA . ALA A 1 502 ? -38.336 1.112 -4.869 1.00 81.56 502 ALA A CA 1
ATOM 3986 C C . ALA A 1 502 ? -38.104 -0.392 -5.091 1.00 81.56 502 ALA A C 1
ATOM 3988 O O . ALA A 1 502 ? -37.241 -0.965 -4.420 1.00 81.56 502 ALA A O 1
ATOM 3989 N N . PRO A 1 503 ? -38.865 -1.048 -5.993 1.00 64.44 503 PRO A N 1
ATOM 3990 C CA . PRO A 1 503 ? -38.560 -2.418 -6.360 1.00 64.44 503 PRO A CA 1
ATOM 3991 C C . PRO A 1 503 ? -37.099 -2.430 -6.791 1.00 64.44 503 PRO A C 1
ATOM 3993 O O . PRO A 1 503 ? -36.690 -1.537 -7.539 1.00 64.44 503 PRO A O 1
ATOM 3996 N N . GLN A 1 504 ? -36.313 -3.397 -6.309 1.00 53.22 504 GLN A N 1
ATOM 3997 C CA . GLN A 1 504 ? -35.036 -3.714 -6.937 1.00 53.22 504 GLN A CA 1
ATOM 3998 C C . GLN A 1 504 ? -35.361 -4.032 -8.392 1.00 53.22 504 GLN A C 1
ATOM 4000 O O . GLN A 1 504 ? -35.760 -5.147 -8.716 1.00 53.22 504 GLN A O 1
ATOM 4005 N N . GLN A 1 505 ? -35.313 -3.012 -9.246 1.00 44.41 505 GLN A N 1
ATOM 4006 C CA . GLN A 1 505 ? -35.473 -3.167 -10.672 1.00 44.41 505 GLN A CA 1
ATOM 4007 C C . GLN A 1 505 ? -34.351 -4.122 -11.062 1.00 44.41 505 GLN A C 1
ATOM 4009 O O . GLN A 1 505 ? -33.185 -3.779 -10.842 1.00 44.41 505 GLN A O 1
ATOM 4014 N N . PRO A 1 506 ? -34.665 -5.340 -11.535 1.00 48.78 506 PRO A N 1
ATOM 4015 C CA . PRO A 1 506 ? -33.632 -6.183 -12.097 1.00 48.78 506 PRO A CA 1
ATOM 4016 C C . PRO A 1 506 ? -33.006 -5.358 -13.217 1.00 48.78 506 PRO A C 1
ATOM 4018 O O . PRO A 1 506 ? -33.736 -4.869 -14.078 1.00 48.78 506 PRO A O 1
ATOM 4021 N N . ASP A 1 507 ? -31.693 -5.136 -13.143 1.00 46.62 507 ASP A N 1
ATOM 4022 C CA . ASP A 1 507 ? -30.905 -4.385 -14.121 1.00 46.62 507 ASP A CA 1
ATOM 4023 C C . ASP A 1 507 ? -31.095 -5.000 -15.523 1.00 46.62 507 ASP A C 1
ATOM 4025 O O . ASP A 1 507 ? -30.301 -5.811 -15.997 1.00 46.62 507 ASP A O 1
ATOM 4029 N N . GLN A 1 508 ? -32.178 -4.632 -16.207 1.00 49.00 508 GLN A N 1
ATOM 4030 C CA . GLN A 1 508 ? -32.424 -4.940 -17.607 1.00 49.00 508 GLN A CA 1
ATOM 4031 C C . GLN A 1 508 ? -31.718 -3.877 -18.444 1.00 49.00 508 GLN A C 1
ATOM 4033 O O . GLN A 1 508 ? -32.335 -2.975 -19.004 1.00 49.00 508 GLN A O 1
ATOM 4038 N N . SER A 1 509 ? -30.392 -3.966 -18.519 1.00 45.00 509 SER A N 1
ATOM 4039 C CA . SER A 1 509 ? -29.610 -3.195 -19.483 1.00 45.00 509 SER A CA 1
ATOM 4040 C C . SER A 1 509 ? -28.830 -4.151 -20.380 1.00 45.00 509 SER A C 1
ATOM 4042 O O . SER A 1 509 ? -27.896 -4.804 -19.914 1.00 45.00 509 SER A O 1
ATOM 4044 N N . GLY A 1 510 ? -29.190 -4.214 -21.668 1.00 43.16 510 GLY A N 1
ATOM 4045 C CA . GLY A 1 510 ? -28.243 -4.661 -22.695 1.00 43.16 510 GLY A CA 1
ATOM 4046 C C . GLY A 1 510 ? -28.718 -5.601 -23.804 1.00 43.16 510 GLY A C 1
ATOM 4047 O O . GLY A 1 510 ? -27.887 -6.341 -24.315 1.00 43.16 510 GLY A O 1
ATOM 4048 N N . GLY A 1 511 ? -29.988 -5.588 -24.218 1.00 46.09 511 GLY A N 1
ATOM 4049 C CA . GLY A 1 511 ? -30.385 -6.143 -25.520 1.00 46.09 511 GLY A CA 1
ATOM 4050 C C . GLY A 1 511 ? -30.341 -5.059 -26.599 1.00 46.09 511 GLY A C 1
ATOM 4051 O O . GLY A 1 511 ? -31.280 -4.277 -26.711 1.00 46.09 511 GLY A O 1
ATOM 4052 N N . THR A 1 512 ? -29.263 -4.968 -27.381 1.00 51.44 512 THR A N 1
ATOM 4053 C CA . THR A 1 512 ? -29.224 -4.103 -28.574 1.00 51.44 512 THR A CA 1
ATOM 4054 C C . THR A 1 512 ? -29.859 -4.814 -29.777 1.00 51.44 512 THR A C 1
ATOM 4056 O O . THR A 1 512 ? -29.529 -5.970 -30.047 1.00 51.44 512 THR A O 1
ATOM 4059 N N . PRO A 1 513 ? -30.755 -4.149 -30.532 1.00 55.03 513 PRO A N 1
ATOM 4060 C CA . PRO A 1 513 ? -31.412 -4.746 -31.685 1.00 55.03 513 PRO A CA 1
ATOM 4061 C C . PRO A 1 513 ? -30.460 -4.824 -32.886 1.00 55.03 513 PRO A C 1
ATOM 4063 O O . PRO A 1 513 ? -29.836 -3.844 -33.298 1.00 55.03 513 PRO A O 1
ATOM 4066 N N . LEU A 1 514 ? -30.381 -6.028 -33.446 1.00 51.00 514 LEU A N 1
ATOM 4067 C CA . LEU A 1 514 ? -29.630 -6.406 -34.636 1.00 51.00 514 LEU A CA 1
ATOM 4068 C C . LEU A 1 514 ? -30.150 -5.630 -35.865 1.00 51.00 514 LEU A C 1
ATOM 4070 O O . LEU A 1 514 ? -31.200 -5.957 -36.418 1.00 51.00 514 LEU A O 1
ATOM 4074 N N . LYS A 1 515 ? -29.417 -4.606 -36.318 1.00 58.62 515 LYS A N 1
ATOM 4075 C CA . LYS A 1 515 ? -29.648 -3.991 -37.635 1.00 58.62 515 LYS A CA 1
ATOM 4076 C C . LYS A 1 515 ? -29.122 -4.931 -38.724 1.00 58.62 515 LYS A C 1
ATOM 4078 O O . LYS A 1 515 ? -27.914 -5.077 -38.884 1.00 58.62 515 LYS A O 1
ATOM 4083 N N . LYS A 1 516 ? -30.034 -5.552 -39.477 1.00 59.25 516 LYS A N 1
ATOM 4084 C CA . LYS A 1 516 ? -29.740 -6.145 -40.789 1.00 59.25 516 LYS A CA 1
ATOM 4085 C C . LYS A 1 516 ? -29.573 -5.008 -41.800 1.00 59.25 516 LYS A C 1
ATOM 4087 O O . LYS A 1 516 ? -30.528 -4.269 -42.026 1.00 59.25 516 LYS A O 1
ATOM 4092 N N . SER A 1 517 ? -28.393 -4.896 -42.405 1.00 55.97 517 SER A N 1
ATOM 4093 C CA . SER A 1 517 ? -28.205 -4.156 -43.655 1.00 55.97 517 SER A CA 1
ATOM 4094 C C . SER A 1 517 ? -28.000 -5.143 -44.795 1.00 55.97 517 SER A C 1
ATOM 4096 O O . SER A 1 517 ? -27.400 -6.203 -44.611 1.00 55.97 517 SER A O 1
ATOM 4098 N N . ARG A 1 518 ? -28.617 -4.778 -45.911 1.00 61.56 518 ARG A N 1
ATOM 4099 C CA . ARG A 1 518 ? -28.844 -5.529 -47.139 1.00 61.56 518 ARG A CA 1
ATOM 4100 C C . ARG A 1 518 ? -27.705 -5.323 -48.126 1.00 61.56 518 ARG A C 1
ATOM 4102 O O . ARG A 1 518 ? -27.108 -4.224 -48.065 1.00 61.56 518 ARG A O 1
#

InterPro domains:
  IPR029466 No apical meristem-associated, C-terminal domain [PF14303] (270-342)

pLDDT: mean 70.51, std 24.55, range [29.52, 98.38]

Mean predicted aligned error: 22.18 Å

Organism: NCBI:txid200324

Foldseek 3Di:
DDDDDDDDDDDDDDPDPPPPPPPVPPPDPDPQDQQALVRLQVLLVCVLVVHDLVVCLVVVQPPPPDDRDDSVSSVVNNVVSLVLLLLLLLLLVVLVVVCVVVVVCQDPVNSSVSSQVSSCVVPVDGDRNVSSSVNPVPPPVSVPDVSNVVSVPDDPDDDDDDDDDDDDDDDDPDPDDDALVRLLVLLVCVLVVHQLVVCQCVVQVPDPDDRDDSVNSVVVSVVSLVLLLQLLVLLVVLVVVCVVVVNPPPSVVSSVVSQVVSCVVPVDGRRNVNSSVSQNPRPVNVVVSVVVVVVPDDDPDPPPDDDDDDDDDDDDDDDDDDDDDDDDDDDDDDDDDDDDDDDDDDDDDDDDDDDDDDDDDDDDDDDDDDDDDDDDDDDDDDDDDDDDDDDDDDDDDDDDDDDDDDDDDDDDDDDDDDDDDDDDDDDDDDDDDDDDPPDPPDPDPVVVVVVVVVVVVVVVVVVVVVVVVLVVLVVVLVVDPDPVVNVVSVVVSVVVVCVVPPPPPPPPDDDDDDDDDD